Protein AF-A0A976DRZ7-F1 (afdb_monomer)

Mean predicted aligned error: 7.03 Å

Radius of gyration: 27.66 Å; Cα contacts (8 Å, |Δi|>4): 488; chains: 1; bounding box: 74×44×89 Å

Solvent-accessible surface area (backbone atoms only — not comparable to full-atom values): 20944 Å² total; per-residue (Å²): 107,36,60,84,69,73,36,30,58,94,67,40,67,91,74,46,76,95,64,86,76,92,58,95,73,54,70,73,57,49,42,64,76,35,64,97,43,50,69,62,62,57,46,53,57,53,54,55,71,67,63,79,80,58,80,86,71,64,81,84,47,69,47,80,57,60,52,98,92,40,49,29,63,55,51,48,51,53,46,30,52,53,22,37,45,69,75,24,79,91,57,66,54,68,69,56,54,54,48,33,54,53,50,54,52,52,34,58,74,71,66,43,36,34,58,57,48,50,54,31,51,56,45,49,51,34,51,75,70,70,43,55,62,38,33,38,78,50,41,35,38,30,54,51,38,32,21,48,58,41,17,65,58,70,35,84,82,51,92,66,64,48,61,74,39,57,39,84,90,70,73,61,80,60,68,55,38,34,34,23,19,46,90,57,37,61,63,55,56,49,48,50,36,70,74,61,29,70,59,16,32,34,28,27,21,31,75,40,52,27,44,38,51,55,23,47,42,47,46,33,42,19,70,61,53,53,71,68,57,40,49,59,58,35,69,65,47,66,83,75,31,61,81,72,54,76,40,58,67,61,37,44,76,73,72,40,64,62,80,39,68,69,56,45,52,45,50,52,51,30,47,67,42,49,69,38,79,72,49,78,41,77,39,78,27,42,30,38,57,36,55,56,58,41,67,81,76,41,72,71,42,76,41,97,54,84,100,42,40,28,29,92,40,31,70,69,54,34,60,72,70,66,52,65,50,41,30,57,27,61,33,62,67,45,39,56,51,50,52,51,35,51,50,33,35,75,76,67,70,43,86,66,48,91,69,64,55,78,76,88,50,66,64,62,53,54,54,58,77,71,108

Foldseek 3Di:
DLLVVLHAPVPCVVVDDPDPPPDDDDLVVVCVVCPVNNVVSVVVVVVVVVPPDDLLPQDFAFAAPDPDPAHLLRVLVVQLVQLQCVLCVVDDDPVLVVQQVVVSVLCVVLVCSSVLVVLLVLQVVCVVVVKDKAKDDLLLLHSSCNSSVNHLDDNVVPPDDSCVQPPPVVSAFGATEMAIAQVCLVVSVVVVCVVQNQQFKAFEKDFDAQWQLNLLVSLCSNLPHDPVLSVQQSVQTDDRRALCSRDCVSCVVSVHHPPDPSVVVSSVSSNVRGGPGDDIATDQFWMAGGNDTPVVSADWDAHPDPPHIYGHHHPVRCRVSSGDTYGSHYDNVSVVVSVVQVCCCVPPVDHDDSNRPDPPDVVVVVVVVVD

Nearest PDB structures (foldseek):
  2hpi-assembly1_A  TM=8.969E-01  e=5.242E-23  Thermus aquaticus
  3e0d-assembly2_B  TM=9.093E-01  e=1.008E-22  Thermus aquaticus
  4iqj-assembly1_D  TM=8.507E-01  e=1.139E-23  Thermus aquaticus
  4iqj-assembly1_A  TM=8.719E-01  e=1.156E-20  Thermus aquaticus
  5fkv-assembly1_A  TM=8.810E-01  e=2.584E-19  Escherichia coli K-12

Structure (mmCIF, N/CA/C/O backbone):
data_AF-A0A976DRZ7-F1
#
_entry.id   AF-A0A976DRZ7-F1
#
loop_
_atom_site.group_PDB
_atom_site.id
_atom_site.type_symbol
_atom_site.label_atom_id
_atom_site.label_alt_id
_atom_site.label_comp_id
_atom_site.label_asym_id
_atom_site.label_entity_id
_atom_site.label_seq_id
_atom_site.pdbx_PDB_ins_code
_atom_site.Cartn_x
_atom_site.Cartn_y
_atom_site.Cartn_z
_atom_site.occupancy
_atom_site.B_iso_or_equiv
_atom_site.auth_seq_id
_atom_site.auth_comp_id
_atom_site.auth_asym_id
_atom_site.auth_atom_id
_atom_site.pdbx_PDB_model_num
ATOM 1 N N . THR A 1 1 ? 16.406 -7.070 -21.980 1.00 90.12 1 THR A N 1
ATOM 2 C CA . THR A 1 1 ? 16.303 -8.421 -22.593 1.00 90.12 1 THR A CA 1
ATOM 3 C C . THR A 1 1 ? 17.115 -9.489 -21.878 1.00 90.12 1 THR A C 1
ATOM 5 O O . THR A 1 1 ? 16.509 -10.460 -21.447 1.00 90.12 1 THR A O 1
ATOM 8 N N . ALA A 1 2 ? 18.436 -9.331 -21.720 1.00 94.88 2 ALA A N 1
ATOM 9 C CA . ALA A 1 2 ? 19.305 -10.309 -21.042 1.00 94.88 2 ALA A CA 1
ATOM 10 C C . ALA A 1 2 ? 18.812 -10.706 -19.640 1.00 94.88 2 ALA A C 1
ATOM 12 O O . ALA A 1 2 ? 18.626 -11.890 -19.377 1.00 94.88 2 ALA A O 1
ATOM 13 N N . ILE A 1 3 ? 18.486 -9.715 -18.800 1.00 94.81 3 ILE A N 1
ATOM 14 C CA . ILE A 1 3 ? 17.934 -9.925 -17.451 1.00 94.81 3 ILE A CA 1
ATOM 15 C C . ILE A 1 3 ? 16.655 -10.774 -17.491 1.00 94.81 3 ILE A C 1
ATOM 17 O O . ILE A 1 3 ? 16.594 -11.822 -16.858 1.00 94.81 3 ILE A O 1
ATOM 21 N N . ARG A 1 4 ? 15.663 -10.371 -18.301 1.00 92.62 4 ARG A N 1
ATOM 22 C CA . ARG A 1 4 ? 14.384 -11.089 -18.463 1.00 92.62 4 ARG A CA 1
ATOM 23 C C . ARG A 1 4 ? 14.571 -12.548 -18.889 1.00 92.62 4 ARG A C 1
ATOM 25 O O . ARG A 1 4 ? 13.815 -13.407 -18.463 1.00 92.62 4 ARG A O 1
ATOM 32 N N . LEU A 1 5 ? 15.545 -12.815 -19.758 1.00 94.69 5 LEU A N 1
ATOM 33 C CA . LEU A 1 5 ? 15.819 -14.155 -20.279 1.00 94.69 5 LEU A CA 1
ATOM 34 C C . LEU A 1 5 ? 16.771 -14.972 -19.391 1.00 94.69 5 LEU A C 1
ATOM 36 O O . LEU A 1 5 ? 17.010 -16.135 -19.699 1.00 94.69 5 LEU A O 1
ATOM 40 N N . GLY A 1 6 ? 17.349 -14.376 -18.343 1.00 94.25 6 GLY A N 1
ATOM 41 C CA . GLY A 1 6 ? 18.314 -15.040 -17.467 1.00 94.25 6 GLY A CA 1
ATOM 42 C C . GLY A 1 6 ? 19.605 -15.478 -18.169 1.00 94.25 6 GLY A C 1
ATOM 43 O O . GLY A 1 6 ? 20.240 -16.431 -17.727 1.00 94.25 6 GLY A O 1
ATOM 44 N N . VAL A 1 7 ? 19.997 -14.820 -19.267 1.00 94.69 7 VAL A N 1
ATOM 45 C CA . VAL A 1 7 ? 21.202 -15.173 -20.040 1.00 94.69 7 VAL A CA 1
ATOM 46 C C . VAL A 1 7 ? 22.161 -13.987 -20.153 1.00 94.69 7 VAL A C 1
ATOM 48 O O . VAL A 1 7 ? 21.693 -12.858 -20.325 1.00 94.69 7 VAL A O 1
ATOM 51 N N . PRO A 1 8 ? 23.491 -14.213 -20.113 1.00 95.75 8 PRO A N 1
ATOM 52 C CA . PRO A 1 8 ? 24.459 -13.150 -20.351 1.00 95.75 8 PRO A CA 1
ATOM 53 C C . PRO A 1 8 ? 24.286 -12.507 -21.730 1.00 95.75 8 PRO A C 1
ATOM 55 O O . PRO A 1 8 ? 23.907 -13.189 -22.687 1.00 95.75 8 PRO A O 1
ATOM 58 N N . VAL A 1 9 ? 24.621 -11.220 -21.849 1.00 95.25 9 VAL A N 1
ATOM 59 C CA . VAL A 1 9 ? 24.531 -10.442 -23.098 1.00 95.25 9 VAL A CA 1
ATOM 60 C C . VAL A 1 9 ? 25.247 -11.155 -24.250 1.00 95.25 9 VAL A C 1
ATOM 62 O O . VAL A 1 9 ? 24.656 -11.342 -25.312 1.00 95.25 9 VAL A O 1
ATOM 65 N N . ASP A 1 10 ? 26.450 -11.677 -24.005 1.00 94.44 10 ASP A N 1
ATOM 66 C CA . ASP A 1 10 ? 27.253 -12.402 -25.006 1.00 94.44 10 ASP A CA 1
ATOM 67 C C . ASP A 1 10 ? 26.588 -13.695 -25.513 1.00 94.44 10 ASP A C 1
ATOM 69 O O . ASP A 1 10 ? 26.956 -14.225 -26.558 1.00 94.44 10 ASP A O 1
ATOM 73 N N . LYS A 1 11 ? 25.598 -14.221 -24.778 1.00 95.62 11 LYS A N 1
ATOM 74 C CA . LYS A 1 11 ? 24.881 -15.473 -25.075 1.00 95.62 11 LYS A CA 1
ATOM 75 C C . LYS A 1 11 ? 23.442 -15.244 -25.552 1.00 95.62 11 LYS A C 1
ATOM 77 O O . LYS A 1 11 ? 22.656 -16.194 -25.661 1.00 95.62 11 LYS A O 1
ATOM 82 N N . LEU A 1 12 ? 23.060 -14.000 -25.844 1.00 94.88 12 LEU A N 1
ATOM 83 C CA . LEU A 1 12 ? 21.723 -13.696 -26.357 1.00 94.88 12 LEU A CA 1
ATOM 84 C C . LEU A 1 12 ? 21.477 -14.335 -27.729 1.00 94.88 12 LEU A C 1
ATOM 86 O O . LEU A 1 12 ? 20.389 -14.871 -27.964 1.00 94.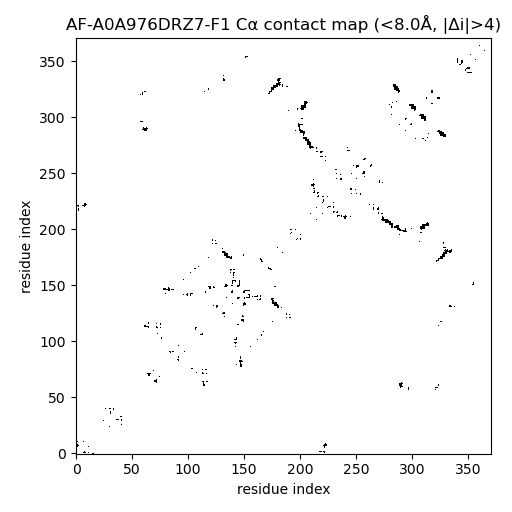88 12 LEU A O 1
ATOM 90 N N . GLY A 1 13 ? 22.480 -14.319 -28.612 1.00 93.00 13 GLY A N 1
ATOM 91 C CA . GLY A 1 13 ? 22.351 -14.795 -29.989 1.00 93.00 13 GLY A CA 1
ATOM 92 C C . GLY A 1 13 ? 21.199 -14.090 -30.711 1.00 93.00 13 GLY A C 1
ATOM 93 O O . GLY A 1 13 ? 21.029 -12.880 -30.593 1.00 93.00 13 GLY A O 1
ATOM 94 N N . ARG A 1 14 ? 20.340 -14.859 -31.392 1.00 93.06 14 ARG A N 1
ATOM 95 C CA . ARG A 1 14 ? 19.158 -14.336 -32.110 1.00 93.06 14 ARG A CA 1
ATOM 96 C C . ARG A 1 14 ? 18.068 -13.740 -31.209 1.00 93.06 14 ARG A C 1
ATOM 98 O O . ARG A 1 14 ? 17.091 -13.212 -31.719 1.00 93.06 14 ARG A O 1
ATOM 105 N N . ARG A 1 15 ? 18.211 -13.837 -29.882 1.00 93.25 15 ARG A N 1
ATOM 106 C CA . ARG A 1 15 ? 17.295 -13.209 -28.912 1.00 93.25 15 ARG A CA 1
ATOM 107 C C . ARG A 1 15 ? 17.654 -11.746 -28.632 1.00 93.25 15 ARG A C 1
ATOM 109 O O . ARG A 1 15 ? 16.915 -11.077 -27.912 1.00 93.25 15 ARG A O 1
ATOM 116 N N . ALA A 1 16 ? 18.793 -11.263 -29.134 1.00 91.25 16 ALA A N 1
ATOM 117 C CA . ALA A 1 16 ? 19.137 -9.847 -29.094 1.00 91.25 16 ALA A CA 1
ATOM 118 C C . ALA A 1 16 ? 18.214 -9.038 -30.019 1.00 91.25 16 ALA A C 1
ATOM 120 O O . ALA A 1 16 ? 17.667 -9.570 -30.985 1.00 91.25 16 ALA A O 1
ATOM 121 N N . LEU A 1 17 ? 18.056 -7.744 -29.726 1.00 89.44 17 LEU A N 1
ATOM 122 C CA . LEU A 1 17 ? 17.414 -6.835 -30.672 1.00 89.44 17 LEU A CA 1
ATOM 123 C C . LEU A 1 17 ? 18.258 -6.783 -31.957 1.00 89.44 17 LEU A C 1
ATOM 125 O O . LEU A 1 17 ? 19.486 -6.750 -31.861 1.00 89.44 17 LEU A O 1
ATOM 129 N N . PRO A 1 18 ? 17.632 -6.777 -33.146 1.00 89.56 18 PRO A N 1
ATOM 130 C CA . PRO A 1 18 ? 18.365 -6.799 -34.411 1.00 89.56 18 PRO A CA 1
ATOM 131 C C . PRO A 1 18 ? 19.182 -5.520 -34.644 1.00 89.56 18 PRO A C 1
ATOM 133 O O . PRO A 1 18 ? 20.186 -5.550 -35.348 1.00 89.56 18 PRO A O 1
ATOM 136 N N . ASN A 1 19 ? 18.749 -4.399 -34.067 1.00 91.44 19 ASN A N 1
ATOM 137 C CA . ASN A 1 19 ? 19.393 -3.092 -34.142 1.00 91.44 19 ASN A CA 1
ATOM 138 C C . ASN A 1 19 ? 18.914 -2.203 -32.973 1.00 91.44 19 ASN A C 1
ATOM 140 O O . ASN A 1 19 ? 18.128 -2.630 -32.125 1.00 91.44 19 ASN A O 1
ATOM 144 N N . ASN A 1 20 ? 19.386 -0.960 -32.943 1.00 89.31 20 ASN A N 1
ATOM 145 C CA . ASN A 1 20 ? 19.023 0.084 -31.979 1.00 89.31 20 ASN A CA 1
ATOM 146 C C . ASN A 1 20 ? 17.943 1.051 -32.513 1.00 89.31 20 ASN A C 1
ATOM 148 O O . ASN A 1 20 ? 17.794 2.163 -32.013 1.00 89.31 20 ASN A O 1
ATOM 152 N N . GLU A 1 21 ? 17.186 0.645 -33.534 1.00 92.25 21 GLU A N 1
ATOM 153 C CA . GLU A 1 21 ? 16.250 1.511 -34.262 1.00 92.25 21 GLU A CA 1
ATOM 154 C C . GLU A 1 21 ? 14.888 1.672 -33.550 1.00 92.25 21 GLU A C 1
ATOM 156 O O . GLU A 1 21 ? 14.078 2.511 -33.953 1.00 92.25 21 GLU A O 1
ATOM 161 N N . GLY A 1 22 ? 14.644 0.899 -32.482 1.00 90.19 22 GLY A N 1
ATOM 162 C CA . GLY A 1 22 ? 13.467 0.969 -31.604 1.00 90.19 22 GLY A CA 1
ATOM 163 C C . GLY A 1 22 ? 13.532 2.119 -30.596 1.00 90.19 22 GLY A C 1
ATOM 164 O O . GLY A 1 22 ? 13.448 1.891 -29.393 1.00 90.19 22 GLY A O 1
ATOM 165 N N . ARG A 1 23 ? 13.718 3.345 -31.089 1.00 92.94 23 ARG A N 1
ATOM 166 C CA . ARG A 1 23 ? 13.751 4.588 -30.302 1.00 92.94 23 ARG A CA 1
ATOM 167 C C . ARG A 1 23 ? 12.661 5.548 -30.763 1.00 92.94 23 ARG A C 1
ATOM 169 O O . ARG A 1 23 ? 12.183 5.441 -31.893 1.00 92.94 23 ARG A O 1
ATOM 176 N N . LEU A 1 24 ? 12.329 6.532 -29.929 1.00 94.19 24 LEU A N 1
ATOM 177 C CA . LEU A 1 24 ? 11.489 7.643 -30.365 1.00 94.19 24 LEU A CA 1
ATOM 178 C C . LEU A 1 24 ? 12.249 8.463 -31.422 1.00 94.19 24 LEU A C 1
ATOM 180 O O . LEU A 1 24 ? 13.414 8.825 -31.227 1.00 94.19 24 LEU A O 1
ATOM 184 N N . ARG A 1 25 ? 11.607 8.704 -32.564 1.00 94.19 25 ARG A N 1
ATOM 185 C CA . ARG A 1 25 ? 12.180 9.450 -33.691 1.00 94.19 25 ARG A CA 1
ATOM 186 C C . ARG A 1 25 ? 11.471 10.770 -33.884 1.00 94.19 25 ARG A C 1
ATOM 188 O O . ARG A 1 25 ? 10.296 10.901 -33.550 1.00 94.19 25 ARG A O 1
ATOM 195 N N . SER A 1 26 ? 12.184 11.724 -34.471 1.00 94.50 26 SER A N 1
ATOM 196 C CA . SER A 1 26 ? 11.562 12.972 -34.900 1.00 94.50 26 SER A CA 1
ATOM 197 C C . SER A 1 26 ? 10.699 12.757 -36.144 1.00 94.50 26 SER A C 1
ATOM 199 O O . SER A 1 26 ? 10.895 11.809 -36.910 1.00 94.50 26 SER A O 1
ATOM 201 N N . GLU A 1 27 ? 9.767 13.676 -36.385 1.00 94.19 27 GLU A N 1
ATOM 202 C CA . GLU A 1 27 ? 8.942 13.666 -37.595 1.00 94.19 27 GLU A CA 1
ATOM 203 C C . GLU A 1 27 ? 9.798 13.673 -38.872 1.00 94.19 27 GLU A C 1
ATOM 205 O O . GLU A 1 27 ? 9.562 12.876 -39.775 1.00 94.19 27 GLU A O 1
ATOM 210 N N . ALA A 1 28 ? 10.849 14.499 -38.929 1.00 96.25 28 ALA A N 1
ATOM 211 C CA . ALA A 1 28 ? 11.737 14.579 -40.091 1.00 96.25 28 ALA A CA 1
ATOM 212 C C . ALA A 1 28 ? 12.485 13.261 -40.366 1.00 96.25 28 ALA A C 1
ATOM 214 O O . ALA A 1 28 ? 12.692 12.890 -41.523 1.00 96.25 28 ALA A O 1
ATOM 215 N N . GLU A 1 29 ? 12.887 12.537 -39.315 1.00 96.06 29 GLU A N 1
ATOM 216 C CA . GLU A 1 29 ? 13.457 11.194 -39.458 1.00 96.06 29 GLU A CA 1
ATOM 217 C C . GLU A 1 29 ? 12.414 10.213 -40.003 1.00 96.06 29 GLU A C 1
ATOM 219 O O . GLU A 1 29 ? 12.713 9.459 -40.928 1.00 96.06 29 GLU A O 1
ATOM 224 N N . MET A 1 30 ? 11.188 10.248 -39.472 1.00 96.31 30 MET A N 1
ATOM 225 C CA . MET A 1 30 ? 10.096 9.377 -39.915 1.00 96.31 30 MET A CA 1
ATOM 226 C C . MET A 1 30 ? 9.705 9.632 -41.373 1.00 96.31 30 MET A C 1
ATOM 228 O O . MET A 1 30 ? 9.587 8.677 -42.133 1.00 96.31 30 MET A O 1
ATOM 232 N N . LEU A 1 31 ? 9.584 10.890 -41.801 1.00 96.44 31 LEU A N 1
ATOM 233 C CA . LEU A 1 31 ? 9.280 11.246 -43.192 1.00 96.44 31 LEU A CA 1
ATOM 234 C C . LEU A 1 31 ? 10.362 10.765 -44.163 1.00 96.44 31 LEU A C 1
ATOM 236 O O . LEU A 1 31 ? 10.048 10.306 -45.255 1.00 96.44 31 LEU A O 1
ATOM 240 N N . ARG A 1 32 ? 11.636 10.801 -43.755 1.00 96.69 32 ARG A N 1
ATOM 241 C CA . ARG A 1 32 ? 12.731 10.261 -44.571 1.00 96.69 32 ARG A CA 1
ATOM 242 C C . ARG A 1 32 ? 12.657 8.739 -44.705 1.00 96.69 32 ARG A C 1
ATOM 244 O O . ARG A 1 32 ? 12.928 8.214 -45.778 1.00 96.69 32 ARG A O 1
ATOM 251 N N . LEU A 1 33 ? 12.323 8.032 -43.624 1.00 95.12 33 LEU A N 1
ATOM 252 C CA . LEU A 1 33 ? 12.203 6.566 -43.621 1.00 95.12 33 LEU A CA 1
ATOM 253 C C . LEU A 1 33 ? 10.992 6.085 -44.421 1.00 95.12 33 LEU A C 1
ATOM 255 O O . LEU A 1 33 ? 11.059 5.044 -45.067 1.00 95.12 33 LEU A O 1
ATOM 259 N N . PHE A 1 34 ? 9.903 6.848 -44.374 1.00 96.00 34 PHE A N 1
ATOM 260 C CA . PHE A 1 34 ? 8.649 6.578 -45.069 1.00 96.00 34 PHE A CA 1
ATOM 261 C C . PHE A 1 34 ? 8.501 7.437 -46.334 1.00 96.00 34 PHE A C 1
ATOM 263 O O . PHE A 1 34 ? 7.386 7.815 -46.686 1.00 96.00 34 PHE A O 1
ATOM 270 N N . ALA A 1 35 ? 9.603 7.755 -47.021 1.00 97.38 35 ALA A N 1
ATOM 271 C CA . ALA A 1 35 ? 9.562 8.513 -48.271 1.00 97.38 35 ALA A CA 1
ATOM 272 C C . ALA A 1 35 ? 8.663 7.812 -49.310 1.00 97.38 35 ALA A C 1
ATOM 274 O O . ALA A 1 35 ? 8.775 6.602 -49.525 1.00 97.38 35 ALA A O 1
ATOM 275 N N . GLY A 1 36 ? 7.749 8.562 -49.930 1.00 97.06 36 GLY A N 1
ATOM 276 C CA . GLY A 1 36 ? 6.680 8.041 -50.791 1.00 97.06 36 GLY A CA 1
ATOM 277 C C . GLY A 1 36 ? 5.436 7.532 -50.043 1.00 97.06 36 GLY A C 1
ATOM 278 O O . GLY A 1 36 ? 4.447 7.160 -50.676 1.00 97.06 36 GLY A O 1
ATOM 279 N N . PHE A 1 37 ? 5.462 7.520 -48.708 1.00 96.75 37 PHE A N 1
ATOM 280 C CA . PHE A 1 37 ? 4.361 7.139 -47.818 1.00 96.75 37 PHE A CA 1
ATOM 281 C C . PHE A 1 37 ? 4.142 8.176 -46.703 1.00 96.75 37 PHE A C 1
ATOM 283 O O . PHE A 1 37 ? 3.674 7.841 -45.613 1.00 96.75 37 PHE A O 1
ATOM 290 N N . GLU A 1 38 ? 4.425 9.451 -46.968 1.00 96.44 38 GLU A N 1
ATOM 291 C CA . GLU A 1 38 ? 4.350 10.562 -46.009 1.00 96.44 38 GLU A CA 1
ATOM 292 C C . GLU A 1 38 ? 2.958 10.671 -45.369 1.00 96.44 38 GLU A C 1
ATOM 294 O O . GLU A 1 38 ? 2.816 10.933 -44.174 1.00 96.44 38 GLU A O 1
ATOM 299 N N . GLY A 1 39 ? 1.910 10.355 -46.137 1.00 96.06 39 GLY A N 1
AT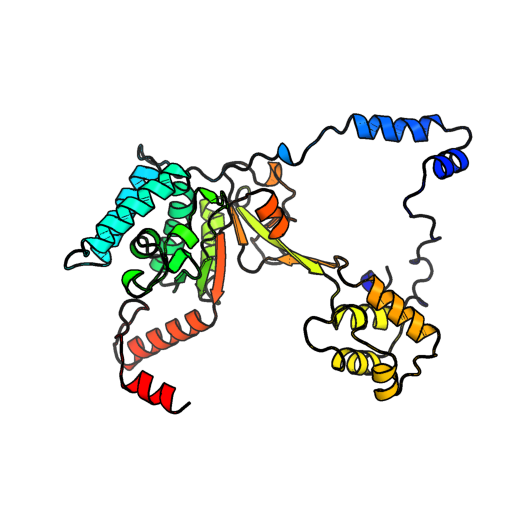OM 300 C CA . GLY A 1 39 ? 0.541 10.292 -45.629 1.00 96.06 39 GLY A CA 1
ATOM 301 C C . GLY A 1 39 ? 0.354 9.313 -44.460 1.00 96.06 39 GLY A C 1
ATOM 302 O O . GLY A 1 39 ? -0.500 9.550 -43.613 1.00 96.06 39 GLY A O 1
ATOM 303 N N . ALA A 1 40 ? 1.144 8.236 -44.360 1.00 94.56 40 ALA A N 1
ATOM 304 C CA . ALA A 1 40 ? 1.101 7.324 -43.213 1.00 94.56 40 ALA A CA 1
ATOM 305 C C . ALA A 1 40 ? 1.643 7.979 -41.934 1.00 94.56 40 ALA A C 1
ATOM 307 O O . ALA A 1 40 ? 1.064 7.789 -40.865 1.00 94.56 40 ALA A O 1
ATOM 308 N N . VAL A 1 41 ? 2.697 8.793 -42.057 1.00 95.00 41 VAL A N 1
ATOM 309 C CA . VAL A 1 41 ? 3.268 9.557 -40.940 1.00 95.00 41 VAL A CA 1
ATOM 310 C C . VAL A 1 41 ? 2.253 10.588 -40.443 1.00 95.00 41 VAL A C 1
ATOM 312 O O . VAL A 1 41 ? 1.955 10.636 -39.252 1.00 95.00 41 VAL A O 1
ATOM 315 N N . HIS A 1 42 ? 1.627 11.345 -41.348 1.00 94.44 42 HIS A N 1
ATOM 316 C CA . HIS A 1 42 ? 0.625 12.346 -40.967 1.00 94.44 42 HIS A CA 1
ATOM 317 C C . HIS A 1 42 ? -0.661 11.737 -40.382 1.00 94.44 42 HIS A C 1
ATOM 319 O O . HIS A 1 42 ? -1.245 12.310 -39.459 1.00 94.44 42 HIS A O 1
ATOM 325 N N . ARG A 1 43 ? -1.084 10.552 -40.853 1.00 95.75 43 ARG A N 1
ATOM 326 C CA . ARG A 1 43 ? -2.231 9.823 -40.279 1.00 95.75 43 ARG A CA 1
ATOM 327 C C . ARG A 1 43 ? -2.020 9.441 -38.815 1.00 95.75 43 ARG A C 1
ATOM 329 O O . ARG A 1 43 ? -2.989 9.437 -38.064 1.00 95.75 43 ARG A O 1
ATOM 336 N N . ALA A 1 44 ? -0.788 9.174 -38.373 1.00 93.50 44 ALA A N 1
ATOM 337 C CA . ALA A 1 44 ? -0.520 8.898 -36.958 1.00 93.50 44 ALA A CA 1
ATOM 338 C C . ALA A 1 44 ? -0.931 10.083 -36.060 1.00 93.50 44 ALA A C 1
ATOM 340 O O . ALA A 1 44 ? -1.558 9.886 -35.020 1.00 93.50 44 ALA A O 1
ATOM 341 N N . ALA A 1 45 ? -0.667 11.317 -36.502 1.00 89.81 45 ALA A N 1
ATOM 342 C CA . ALA A 1 45 ? -1.091 12.521 -35.790 1.00 89.81 45 ALA A CA 1
ATOM 343 C C . ALA A 1 45 ? -2.619 12.718 -35.818 1.00 89.81 45 ALA A C 1
ATOM 345 O O . ALA A 1 45 ? -3.193 13.240 -34.866 1.00 89.81 45 ALA A O 1
ATOM 346 N N . GLU A 1 46 ? -3.293 12.300 -36.893 1.00 93.75 46 GLU A N 1
ATOM 347 C CA . GLU A 1 46 ? -4.759 12.304 -36.957 1.00 93.75 46 GLU A CA 1
ATOM 348 C C . GLU A 1 46 ? -5.374 11.328 -35.949 1.00 93.75 46 GLU A C 1
ATOM 350 O O . GLU A 1 46 ? -6.285 11.707 -35.217 1.00 93.75 46 GLU A O 1
ATOM 355 N N . VAL A 1 47 ? -4.845 10.102 -35.867 1.00 94.81 47 VAL A N 1
ATOM 356 C CA . VAL A 1 47 ? -5.284 9.106 -34.879 1.00 94.81 47 VAL A CA 1
ATOM 357 C C . VAL A 1 47 ? -5.088 9.638 -33.461 1.00 94.81 47 VAL A C 1
ATOM 359 O O . VAL A 1 47 ? -6.025 9.591 -32.669 1.00 94.81 47 VAL A O 1
ATOM 362 N N . ALA A 1 48 ? -3.920 10.217 -33.164 1.00 92.38 48 ALA A N 1
ATOM 363 C CA . ALA A 1 48 ? -3.644 10.806 -31.855 1.00 92.38 48 ALA A CA 1
ATOM 364 C C . ALA A 1 48 ? -4.643 11.919 -31.490 1.00 92.38 48 ALA A C 1
ATOM 366 O O . ALA A 1 48 ? -5.149 11.937 -30.376 1.00 92.38 48 ALA A O 1
ATOM 367 N N . ARG A 1 49 ? -5.004 12.801 -32.436 1.00 92.50 49 ARG A N 1
ATOM 368 C CA . ARG A 1 49 ? -6.018 13.852 -32.207 1.00 92.50 49 ARG A CA 1
ATOM 369 C C . ARG A 1 49 ? -7.425 13.310 -31.949 1.00 92.50 49 ARG A C 1
ATOM 371 O O . ARG A 1 49 ? -8.231 14.005 -31.343 1.00 92.50 49 ARG A O 1
ATOM 378 N N . ARG A 1 50 ? -7.743 12.112 -32.445 1.00 94.75 50 ARG A N 1
ATOM 379 C CA . ARG A 1 50 ? -9.055 11.470 -32.259 1.00 94.75 50 ARG A CA 1
ATOM 380 C C . ARG A 1 50 ? -9.144 10.654 -30.969 1.00 94.75 50 ARG A C 1
ATOM 382 O O . ARG A 1 50 ? -10.252 10.376 -30.523 1.00 94.75 50 ARG A O 1
ATOM 389 N N . ALA A 1 51 ? -8.012 10.269 -30.384 1.00 93.00 51 ALA A N 1
ATOM 390 C CA . ALA A 1 51 ? -7.942 9.579 -29.101 1.00 93.00 51 ALA A CA 1
ATOM 391 C C . ALA A 1 51 ? -8.073 10.593 -27.946 1.00 93.00 51 ALA A C 1
ATOM 393 O O . ALA A 1 51 ? -7.087 10.967 -27.321 1.00 93.00 51 ALA A O 1
ATOM 394 N N . ALA A 1 52 ? -9.295 11.076 -27.708 1.00 87.56 52 ALA A N 1
ATOM 395 C CA . ALA A 1 52 ? -9.591 12.202 -26.815 1.00 87.56 52 ALA A CA 1
ATOM 396 C C . ALA A 1 52 ? -9.940 11.795 -25.368 1.00 87.56 52 ALA A C 1
ATOM 398 O O . ALA A 1 52 ? -10.851 12.369 -24.789 1.00 87.56 52 ALA A O 1
ATOM 399 N N . PHE A 1 53 ? -9.251 10.803 -24.804 1.00 88.25 53 PHE A N 1
ATOM 400 C CA . PHE A 1 53 ? -9.458 10.380 -23.414 1.00 88.25 53 PHE A CA 1
ATOM 401 C C . PHE A 1 53 ? -8.582 11.194 -22.453 1.00 88.25 53 PHE A C 1
ATOM 403 O O . PHE A 1 53 ? -7.375 11.318 -22.681 1.00 88.25 53 PHE A O 1
ATOM 410 N N . SER A 1 54 ? -9.173 11.694 -21.368 1.00 86.69 54 SER A N 1
ATOM 411 C CA . SER A 1 54 ? -8.468 12.255 -20.214 1.00 86.69 54 SER A CA 1
ATOM 412 C C . SER A 1 54 ? -8.613 11.360 -18.984 1.00 86.69 54 SER A C 1
ATOM 414 O O . SER A 1 54 ? -9.686 10.833 -18.708 1.00 86.69 54 SER A O 1
ATOM 416 N N . LEU A 1 55 ? -7.550 11.259 -18.181 1.00 82.69 55 LEU A N 1
ATOM 417 C CA . LEU A 1 55 ? -7.615 10.599 -16.871 1.00 82.69 55 LEU A CA 1
ATOM 418 C C . LEU A 1 55 ? -8.563 11.320 -15.900 1.00 82.69 55 LEU A C 1
ATOM 420 O O . LEU A 1 55 ? -9.097 10.681 -15.000 1.00 82.69 55 LEU A O 1
ATOM 424 N N . ASP A 1 56 ? -8.834 12.610 -16.120 1.00 82.44 56 ASP A N 1
ATOM 425 C CA . ASP A 1 56 ? -9.813 13.379 -15.338 1.00 82.44 56 ASP A CA 1
ATOM 426 C C . ASP A 1 56 ? -11.260 12.886 -15.540 1.00 82.44 56 ASP A C 1
ATOM 428 O O . ASP A 1 56 ? -12.151 13.239 -14.769 1.00 82.44 56 ASP A O 1
ATOM 432 N N . GLU A 1 57 ? -11.517 12.087 -16.584 1.00 84.88 57 GLU A N 1
ATOM 433 C CA . GLU A 1 57 ? -12.826 11.474 -16.841 1.00 84.88 57 GLU A CA 1
ATOM 434 C C . GLU A 1 57 ? -13.096 10.257 -15.941 1.00 84.88 57 GLU A C 1
ATOM 436 O O . GLU A 1 57 ? -14.232 9.786 -15.883 1.00 84.88 57 GLU A O 1
ATOM 441 N N . LEU A 1 58 ? -12.084 9.747 -15.227 1.00 83.88 58 LEU A N 1
ATOM 442 C CA . LEU A 1 58 ? -12.244 8.638 -14.288 1.00 83.88 58 LEU A CA 1
ATOM 443 C C . LEU A 1 58 ? -13.015 9.110 -13.048 1.00 83.88 58 LEU A C 1
ATOM 445 O O . LEU A 1 58 ? -12.472 9.773 -12.165 1.00 83.88 58 LEU A O 1
ATOM 449 N N . GLN A 1 59 ? -14.298 8.756 -12.976 1.00 74.06 59 GLN A N 1
ATOM 450 C CA . GLN A 1 59 ? -15.156 9.076 -11.838 1.00 74.06 59 GLN A CA 1
ATOM 451 C C . GLN A 1 59 ? -15.113 7.945 -10.813 1.00 74.06 59 GLN A C 1
ATOM 453 O O . GLN A 1 59 ? -15.717 6.890 -10.994 1.00 74.06 59 GLN A O 1
ATOM 458 N N . TYR A 1 60 ? -14.379 8.171 -9.726 1.00 83.06 60 TYR A N 1
ATOM 459 C CA . TYR A 1 60 ? -14.376 7.267 -8.587 1.00 83.06 60 TYR A CA 1
ATOM 460 C C . TYR A 1 60 ? -15.586 7.519 -7.684 1.00 83.06 60 TYR A C 1
ATOM 462 O O . TYR A 1 60 ? -15.768 8.621 -7.165 1.00 83.06 60 TYR A O 1
ATOM 470 N N . GLU A 1 61 ? -16.371 6.470 -7.446 1.00 85.94 61 GLU A N 1
ATOM 471 C CA . GLU A 1 61 ? -17.476 6.481 -6.491 1.00 85.94 61 GLU A CA 1
ATOM 472 C C . GLU A 1 61 ? -17.239 5.435 -5.400 1.00 85.94 61 GLU A C 1
ATOM 474 O O . GLU A 1 61 ? -17.062 4.244 -5.678 1.00 85.94 61 GLU A O 1
ATOM 479 N N . TYR A 1 62 ? -17.238 5.889 -4.145 1.00 89.00 62 TYR A N 1
ATOM 480 C CA . TYR A 1 62 ? -17.143 5.012 -2.981 1.00 89.00 62 TYR A CA 1
ATOM 481 C C . TYR A 1 62 ? -18.476 4.287 -2.746 1.00 89.00 62 TYR A C 1
ATOM 483 O O . TYR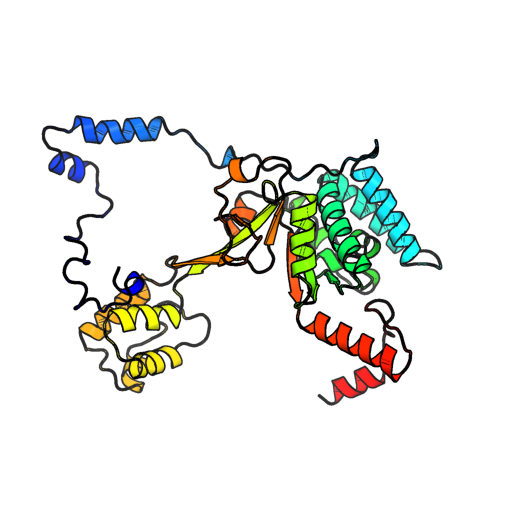 A 1 62 ? -19.524 4.912 -2.945 1.00 89.00 62 TYR A O 1
ATOM 491 N N . PRO A 1 63 ? -18.468 3.021 -2.280 1.00 89.50 63 PRO A N 1
ATOM 492 C CA . PRO A 1 63 ? -19.691 2.293 -1.990 1.00 89.50 63 PRO A CA 1
ATOM 493 C C . PRO A 1 63 ? -20.703 3.060 -1.140 1.00 89.50 63 PRO A C 1
ATOM 495 O O . PRO A 1 63 ? -20.346 3.664 -0.125 1.00 89.50 63 PRO A O 1
ATOM 498 N N . SER A 1 64 ? -21.980 3.003 -1.518 1.00 85.31 64 SER A N 1
ATOM 499 C CA . SER A 1 64 ? -23.036 3.547 -0.666 1.00 85.31 64 SER A CA 1
ATOM 500 C C . SER A 1 64 ? -23.259 2.634 0.538 1.00 85.31 64 SER A C 1
ATOM 502 O O . SER A 1 64 ? -23.486 1.440 0.391 1.00 85.31 64 SER A O 1
ATOM 504 N N . GLU A 1 65 ? -23.257 3.208 1.738 1.00 85.81 65 GLU A N 1
ATOM 505 C CA . GLU A 1 65 ? -23.577 2.492 2.983 1.00 85.81 65 GLU A CA 1
ATOM 506 C C . GLU A 1 65 ? -24.965 2.892 3.527 1.00 85.81 65 GLU A C 1
ATOM 508 O O . GLU A 1 65 ? -25.237 2.787 4.726 1.00 85.81 65 GLU A O 1
ATOM 513 N N . ASN A 1 66 ? -25.846 3.376 2.641 1.00 82.56 66 ASN A N 1
ATOM 514 C CA . ASN A 1 66 ? -27.259 3.598 2.942 1.00 82.56 66 ASN A CA 1
ATOM 515 C C . ASN A 1 66 ? -27.987 2.246 2.958 1.00 82.56 66 ASN A C 1
ATOM 517 O O . ASN A 1 66 ? -27.962 1.520 1.966 1.00 82.56 66 ASN A O 1
ATOM 521 N N . ALA A 1 67 ? -28.663 1.920 4.057 1.00 78.81 67 ALA A N 1
ATOM 522 C CA . ALA A 1 67 ? -29.357 0.643 4.220 1.00 78.81 67 ALA A CA 1
ATOM 523 C C . ALA A 1 67 ? -30.644 0.823 5.030 1.00 78.81 67 ALA A C 1
ATOM 525 O O . ALA A 1 67 ? -30.713 1.680 5.906 1.00 78.81 67 ALA A O 1
ATOM 526 N N . ASP A 1 68 ? -31.667 0.018 4.730 1.00 78.38 68 ASP A N 1
ATOM 527 C CA . ASP A 1 68 ? -32.895 -0.110 5.533 1.00 78.38 68 ASP A CA 1
ATOM 528 C C . ASP A 1 68 ? -33.615 1.216 5.869 1.00 78.38 68 ASP A C 1
ATOM 530 O O . ASP A 1 68 ? -34.248 1.358 6.914 1.00 78.38 68 ASP A O 1
ATOM 534 N N . GLY A 1 69 ? -33.535 2.206 4.971 1.00 84.69 69 GLY A N 1
ATOM 535 C CA . GLY A 1 69 ? -34.140 3.532 5.160 1.00 84.69 69 GLY A CA 1
ATOM 536 C C . GLY A 1 69 ? -33.356 4.473 6.086 1.00 84.69 69 GLY A C 1
ATOM 537 O O . GLY A 1 69 ? -33.818 5.585 6.341 1.00 84.69 69 GLY A O 1
ATOM 538 N N . GLU A 1 70 ? -32.179 4.059 6.557 1.00 92.50 70 GLU A N 1
ATOM 539 C CA . GLU A 1 70 ? -31.227 4.858 7.329 1.00 92.50 70 GLU A CA 1
ATOM 540 C C . GLU A 1 70 ? -30.119 5.394 6.403 1.00 92.50 70 GLU A C 1
ATOM 542 O O . GLU A 1 70 ? -29.546 4.663 5.587 1.00 92.50 70 GLU A O 1
ATOM 547 N N . THR A 1 71 ? -29.802 6.688 6.510 1.00 94.25 71 THR A N 1
ATOM 548 C CA . THR A 1 71 ? -28.670 7.270 5.773 1.00 94.25 71 THR A CA 1
ATOM 549 C C . THR A 1 71 ? -27.339 6.878 6.413 1.00 94.25 71 THR A C 1
ATOM 551 O O . THR A 1 71 ? -27.267 6.640 7.620 1.00 94.25 71 THR A O 1
ATOM 554 N N . ALA A 1 72 ? -26.248 6.896 5.641 1.00 93.75 72 ALA A N 1
ATOM 555 C CA . ALA A 1 72 ? -24.902 6.654 6.164 1.00 93.75 72 ALA A CA 1
ATOM 556 C C . ALA A 1 72 ? -24.571 7.554 7.376 1.00 93.75 72 ALA A C 1
ATOM 558 O O . ALA A 1 72 ? -24.016 7.082 8.367 1.00 93.75 72 ALA A O 1
ATOM 559 N N . SER A 1 73 ? -24.987 8.827 7.359 1.00 94.44 73 SER A N 1
ATOM 560 C CA . SER A 1 73 ? -24.793 9.752 8.486 1.00 94.44 73 SER A CA 1
ATOM 561 C C . SER A 1 73 ? -25.587 9.355 9.732 1.00 94.44 73 SER A C 1
ATOM 563 O O . SER A 1 73 ? -25.057 9.426 10.841 1.00 94.44 73 SER A O 1
ATOM 565 N N . GLN A 1 74 ? -26.836 8.907 9.571 1.00 94.88 74 GLN A N 1
ATOM 566 C CA . GLN A 1 74 ? -27.657 8.423 10.686 1.00 94.88 74 GLN A CA 1
ATOM 567 C C . GLN A 1 74 ? -27.066 7.144 11.286 1.00 94.88 74 GLN A C 1
ATOM 569 O O . GLN A 1 74 ? -26.868 7.072 12.502 1.00 94.88 74 GLN A O 1
ATOM 574 N N . ARG A 1 75 ? -26.688 6.187 10.428 1.00 95.31 75 ARG A N 1
ATOM 575 C CA . ARG A 1 75 ? -26.069 4.922 10.833 1.00 95.31 75 ARG A CA 1
ATOM 576 C C . ARG A 1 75 ? -24.762 5.160 11.580 1.00 95.31 75 ARG A C 1
ATOM 578 O O . ARG A 1 75 ? -24.572 4.613 12.666 1.00 95.31 75 ARG A O 1
ATOM 585 N N . LEU A 1 76 ? -23.884 6.009 11.043 1.00 96.50 76 LEU A N 1
ATOM 586 C CA . LEU A 1 76 ? -22.609 6.342 11.676 1.00 96.50 76 LEU A CA 1
ATOM 587 C C . LEU A 1 76 ? -22.818 6.998 13.044 1.00 96.50 76 LEU A C 1
ATOM 589 O O . LEU A 1 76 ? -22.191 6.583 14.016 1.00 96.50 76 LEU A O 1
ATOM 593 N N . ALA A 1 77 ? -23.721 7.978 13.147 1.00 96.25 77 ALA A N 1
ATOM 594 C CA . ALA A 1 77 ? -24.016 8.639 14.415 1.00 96.25 77 ALA A CA 1
ATOM 595 C C . ALA A 1 77 ? -24.569 7.653 15.456 1.00 96.25 77 ALA A C 1
ATOM 597 O O . ALA A 1 77 ? -24.125 7.655 16.604 1.00 96.25 77 ALA A O 1
ATOM 598 N N . ARG A 1 78 ? -25.492 6.768 15.061 1.00 96.06 78 ARG A N 1
ATOM 599 C CA . ARG A 1 78 ? -26.059 5.736 15.938 1.00 96.06 78 ARG A CA 1
ATOM 600 C C . ARG A 1 78 ? -24.991 4.763 16.441 1.00 96.06 78 ARG A C 1
ATOM 602 O O . ARG A 1 78 ? -24.943 4.485 17.640 1.00 96.06 78 ARG A O 1
ATOM 609 N N . LEU A 1 79 ? -24.129 4.268 15.551 1.00 96.56 79 LEU A N 1
ATOM 610 C CA . LEU A 1 79 ? -23.039 3.351 15.901 1.00 96.56 79 LEU A CA 1
ATOM 611 C C . LEU A 1 79 ? -21.983 4.027 16.778 1.00 96.56 79 LEU A C 1
ATOM 613 O O . LEU A 1 79 ? -21.557 3.438 17.768 1.00 96.56 79 LEU A O 1
ATOM 617 N N . ALA A 1 80 ? -21.610 5.272 16.476 1.00 96.56 80 ALA A N 1
ATOM 618 C CA . ALA A 1 80 ? -20.675 6.042 17.291 1.00 96.56 80 ALA A CA 1
ATOM 619 C C . ALA A 1 80 ? -21.226 6.284 18.706 1.00 96.56 80 ALA A C 1
ATOM 621 O O . ALA A 1 80 ? -20.509 6.082 19.681 1.00 96.56 80 ALA A O 1
ATOM 622 N N . GLN A 1 81 ? -22.512 6.626 18.849 1.00 96.06 81 GLN A N 1
ATOM 623 C CA . GLN A 1 81 ? -23.148 6.785 20.164 1.00 96.06 81 GLN A CA 1
ATOM 624 C C . GLN A 1 81 ? -23.180 5.468 20.952 1.00 96.06 81 GLN A C 1
ATOM 626 O O . GLN A 1 81 ? -22.798 5.437 22.122 1.00 96.06 81 GLN A O 1
ATOM 631 N N . ALA A 1 82 ? -23.591 4.367 20.315 1.00 95.75 82 ALA A N 1
ATOM 632 C CA . ALA A 1 82 ? -23.597 3.047 20.947 1.00 95.75 82 ALA A CA 1
ATOM 633 C C . ALA A 1 82 ? -22.183 2.615 21.374 1.00 95.75 82 ALA A C 1
ATOM 635 O O . ALA A 1 82 ? -21.980 2.147 22.495 1.00 95.75 82 ALA A O 1
ATOM 636 N N . GLY A 1 83 ? -21.199 2.838 20.504 1.00 95.06 83 GLY A N 1
ATOM 637 C CA . GLY A 1 83 ? -19.789 2.587 20.769 1.00 95.06 83 GLY A CA 1
ATOM 638 C C . GLY A 1 83 ? -19.242 3.432 21.917 1.00 95.06 83 GLY A C 1
ATOM 639 O O . GLY A 1 83 ? -18.530 2.920 22.777 1.00 95.06 83 GLY A O 1
ATOM 640 N N . LEU A 1 84 ? -19.628 4.706 21.997 1.00 93.88 84 LEU A N 1
ATOM 641 C CA . LEU A 1 84 ? -19.225 5.588 23.086 1.00 93.88 84 LEU A CA 1
ATOM 642 C C . LEU A 1 84 ? -19.785 5.105 24.433 1.00 93.88 84 LEU A C 1
ATOM 644 O O . LEU A 1 84 ? -19.056 5.065 25.420 1.00 93.88 84 LEU A O 1
ATOM 648 N N . HIS A 1 85 ? -21.042 4.660 24.476 1.00 93.88 85 HIS A N 1
ATOM 649 C CA . HIS A 1 85 ? -21.613 4.038 25.675 1.00 93.88 85 HIS A CA 1
ATOM 650 C C . HIS A 1 85 ? -20.907 2.735 26.065 1.00 93.88 85 HIS A C 1
ATOM 652 O O . HIS A 1 85 ? -20.678 2.493 27.246 1.00 93.88 85 HIS A O 1
ATOM 658 N N . TRP A 1 86 ? -20.521 1.918 25.084 1.00 92.38 86 TRP A N 1
ATOM 659 C CA . TRP A 1 86 ? -19.744 0.704 25.327 1.00 92.38 86 TRP A CA 1
ATOM 660 C C . TRP A 1 86 ? -18.352 1.002 25.911 1.00 92.38 86 TRP A C 1
ATOM 662 O O . TRP A 1 86 ? -17.898 0.291 26.807 1.00 92.38 86 TRP A O 1
ATOM 672 N N . ARG A 1 87 ? -17.680 2.059 25.440 1.00 90.19 87 ARG A N 1
ATOM 673 C CA . ARG A 1 87 ? -16.354 2.470 25.934 1.00 90.19 87 ARG A CA 1
ATOM 674 C C . ARG A 1 87 ? -16.388 3.116 27.315 1.00 90.19 87 ARG A C 1
ATOM 676 O O . ARG A 1 87 ? -15.434 2.962 28.071 1.00 90.19 87 ARG A O 1
ATOM 683 N N . TYR A 1 88 ? -17.468 3.822 27.633 1.00 90.31 88 TYR A N 1
ATOM 684 C CA . TYR A 1 88 ? -17.634 4.553 28.885 1.00 90.31 88 TYR A CA 1
ATOM 685 C C . TYR A 1 88 ? -18.899 4.073 29.618 1.00 90.31 88 TYR A C 1
ATOM 687 O O . TYR A 1 88 ? -19.923 4.765 29.582 1.00 90.31 88 TYR A O 1
ATOM 695 N N . PRO A 1 89 ? -18.853 2.907 30.295 1.00 88.50 89 PRO A N 1
ATOM 696 C CA . PRO A 1 89 ? -20.018 2.337 30.981 1.00 88.50 89 PRO A CA 1
ATOM 697 C C . PRO A 1 89 ? -20.554 3.237 32.107 1.00 88.50 89 PRO A C 1
ATOM 699 O O . PRO A 1 89 ? -21.761 3.299 32.316 1.00 88.50 89 PRO A O 1
ATOM 702 N N . GLU A 1 90 ? -19.677 4.006 32.759 1.00 90.00 90 GLU A N 1
ATOM 703 C CA . GLU A 1 90 ? -20.026 5.004 33.788 1.00 90.00 90 GLU A CA 1
ATOM 704 C C . GLU A 1 90 ? -20.480 6.357 33.196 1.00 90.00 90 GLU A C 1
ATOM 706 O O . GLU A 1 90 ? -20.777 7.306 33.920 1.00 90.00 90 GLU A O 1
ATOM 711 N N . GLY A 1 91 ? -20.544 6.457 31.866 1.00 90.94 91 GLY A N 1
ATOM 712 C CA . GLY A 1 91 ? -20.892 7.666 31.129 1.00 90.94 91 GLY A CA 1
ATOM 713 C C . GLY A 1 91 ? -19.666 8.376 30.534 1.00 90.94 91 GLY A C 1
ATOM 714 O O . GLY A 1 91 ? -18.674 8.593 31.230 1.00 90.94 91 GLY A O 1
ATOM 715 N N . PRO A 1 92 ? -19.706 8.765 29.244 1.00 91.50 92 PRO A N 1
ATOM 716 C CA . PRO A 1 92 ? -18.581 9.442 28.610 1.00 91.50 92 PRO A CA 1
ATOM 717 C C . PRO A 1 92 ? -18.413 10.879 29.128 1.00 91.50 92 PRO A C 1
ATOM 719 O O . PRO A 1 92 ? -19.422 11.581 29.291 1.00 91.50 92 PRO A O 1
ATOM 722 N N . PRO A 1 93 ? -17.161 11.342 29.323 1.00 91.44 93 PRO A N 1
ATOM 723 C CA . PRO A 1 93 ? -16.857 12.723 29.678 1.00 91.44 93 PRO A CA 1
ATOM 724 C C . PRO A 1 93 ? -17.438 13.722 28.674 1.00 91.44 93 PRO A C 1
ATOM 726 O O . PRO A 1 93 ? -17.508 13.450 27.473 1.00 91.44 93 PRO A O 1
ATOM 729 N N . GLU A 1 94 ? -17.770 14.926 29.144 1.00 90.88 94 GLU A N 1
ATOM 730 C CA . GLU A 1 94 ? -18.320 15.982 28.281 1.00 90.88 94 GLU A CA 1
ATOM 731 C C . GLU A 1 94 ? -17.370 16.340 27.129 1.00 90.88 94 GLU A C 1
ATOM 733 O O . GLU A 1 94 ? -17.797 16.537 25.994 1.00 90.88 94 GLU A O 1
ATOM 738 N N . LYS A 1 95 ? -16.058 16.321 27.394 1.00 90.06 95 LYS A N 1
ATOM 739 C CA . LYS A 1 95 ? -15.024 16.534 26.375 1.00 90.06 95 LYS A CA 1
ATOM 740 C C . LYS A 1 95 ? -15.122 15.512 25.235 1.00 90.06 95 LYS A C 1
ATOM 742 O O . LYS A 1 95 ? -15.053 15.904 24.074 1.00 90.06 95 LYS A O 1
ATOM 747 N N . ALA A 1 96 ? -15.317 14.229 25.549 1.00 91.12 96 ALA A N 1
ATOM 748 C CA . ALA A 1 96 ? -15.461 13.174 24.547 1.00 91.12 96 ALA A CA 1
ATOM 749 C C . ALA A 1 96 ? -16.755 13.334 23.735 1.00 91.12 96 ALA A C 1
ATOM 751 O O . ALA A 1 96 ? -16.737 13.179 22.514 1.00 91.12 96 ALA A O 1
ATOM 752 N N . ARG A 1 97 ? -17.868 13.705 24.386 1.00 93.00 97 ARG A N 1
ATOM 753 C CA . ARG A 1 97 ? -19.152 13.976 23.711 1.00 93.00 97 ARG A CA 1
ATOM 754 C C . ARG A 1 97 ? -19.046 15.146 22.734 1.00 93.00 97 ARG A C 1
ATOM 756 O O . ARG A 1 97 ? -19.456 15.014 21.582 1.00 93.00 97 ARG A O 1
ATOM 763 N N . ALA A 1 98 ? -18.472 16.262 23.183 1.00 92.75 98 ALA A N 1
ATOM 764 C CA . ALA A 1 98 ? -18.276 17.454 22.364 1.00 92.75 98 ALA A CA 1
ATOM 765 C C . ALA A 1 98 ? -17.349 17.174 21.173 1.00 92.75 98 ALA A C 1
ATOM 767 O O . ALA A 1 98 ? -17.666 17.544 20.042 1.00 92.75 98 ALA A O 1
ATOM 768 N N . GLN A 1 99 ? -16.247 16.456 21.412 1.00 92.06 99 GLN A N 1
ATOM 769 C CA . GLN A 1 99 ? -15.316 16.051 20.364 1.00 92.06 99 GLN A CA 1
ATOM 770 C C . GLN A 1 99 ? -16.000 15.143 19.333 1.00 92.06 99 GLN A C 1
ATOM 772 O O . GLN A 1 99 ? -15.930 15.424 18.142 1.00 92.06 99 GLN A O 1
ATOM 777 N N . MET A 1 100 ? -16.737 14.113 19.760 1.00 94.38 100 MET A N 1
ATOM 778 C CA . MET A 1 100 ? -17.468 13.233 18.840 1.00 94.38 100 MET A CA 1
ATOM 779 C C . MET A 1 100 ? -18.485 13.999 17.980 1.00 94.38 100 MET A C 1
ATOM 781 O O . MET A 1 100 ? -18.600 13.730 16.787 1.00 94.38 100 MET A O 1
ATOM 785 N N . ALA A 1 101 ? -19.211 14.967 18.551 1.00 94.94 101 ALA A N 1
ATOM 786 C CA . ALA A 1 101 ? -20.161 15.788 17.798 1.00 94.94 101 ALA A CA 1
ATOM 787 C C . ALA A 1 101 ? -19.469 16.658 16.729 1.00 94.94 101 ALA A C 1
ATOM 789 O O . ALA A 1 101 ? -19.965 16.769 15.602 1.00 94.94 101 ALA A O 1
ATOM 790 N N . HIS A 1 102 ? -18.310 17.238 17.061 1.00 93.62 102 HIS A N 1
ATOM 791 C CA . HIS A 1 102 ? -17.474 17.985 16.114 1.00 93.62 102 HIS A CA 1
ATOM 792 C C . HIS A 1 102 ? -16.957 17.087 14.984 1.00 93.62 102 HIS A C 1
ATOM 794 O O . HIS A 1 102 ? -17.112 17.421 13.809 1.00 93.62 102 HIS A O 1
ATOM 800 N N . GLU A 1 103 ? -16.429 15.908 15.323 1.00 93.94 103 GLU A N 1
ATOM 801 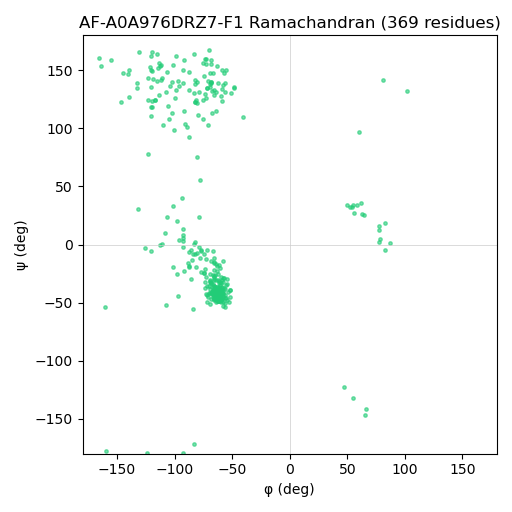C CA . GLU A 1 103 ? -15.938 14.928 14.348 1.00 93.94 103 GLU A CA 1
ATOM 802 C C . GLU A 1 103 ? -17.043 14.477 13.387 1.00 93.94 103 GLU A C 1
ATOM 804 O O . GLU A 1 103 ? -16.859 14.549 12.175 1.00 93.94 103 GLU A O 1
ATOM 809 N N . LEU A 1 104 ? -18.215 14.085 13.903 1.00 95.75 104 LEU A N 1
ATOM 810 C CA . LEU A 1 104 ? -19.360 13.676 13.078 1.00 95.75 104 LEU A CA 1
ATOM 811 C C . LEU A 1 104 ? -19.818 14.793 12.129 1.00 95.75 104 LEU A C 1
ATOM 813 O O . LEU A 1 104 ? -20.159 14.519 10.979 1.00 95.75 104 LEU A O 1
ATOM 817 N N . THR A 1 105 ? -19.780 16.050 12.580 1.00 94.94 105 THR A N 1
ATOM 818 C CA . THR A 1 105 ? -20.109 17.209 11.736 1.00 94.94 105 THR A CA 1
ATOM 819 C C . THR A 1 105 ? -19.110 17.360 10.588 1.00 94.94 105 THR A C 1
ATOM 821 O O . THR A 1 105 ? -19.514 17.573 9.443 1.00 94.94 105 THR A O 1
ATOM 824 N N . LEU A 1 106 ? -17.809 17.224 10.865 1.00 92.38 106 LEU A N 1
ATOM 825 C CA . LEU A 1 106 ? -16.774 17.337 9.838 1.00 92.38 106 LEU A CA 1
ATOM 826 C C . LEU A 1 106 ? -16.819 16.169 8.844 1.00 92.38 106 LEU A C 1
ATOM 828 O O . LEU A 1 106 ? -16.711 16.395 7.639 1.00 92.38 106 LEU A O 1
ATOM 832 N N . ILE A 1 107 ? -17.030 14.944 9.333 1.00 93.44 107 ILE A N 1
ATOM 833 C CA . ILE A 1 107 ? -17.178 13.745 8.495 1.00 93.44 107 ILE A CA 1
ATOM 834 C C . ILE A 1 107 ? -18.364 13.922 7.541 1.00 93.44 107 ILE A C 1
ATOM 836 O O . ILE A 1 107 ? -18.204 13.698 6.343 1.00 93.44 107 ILE A O 1
ATOM 840 N N . ALA A 1 108 ? -19.512 14.395 8.039 1.00 93.25 108 ALA A N 1
ATOM 841 C CA . ALA A 1 108 ? -20.694 14.627 7.211 1.00 93.25 108 ALA A CA 1
ATOM 842 C C . ALA A 1 108 ? -20.500 15.747 6.183 1.00 93.25 108 ALA A C 1
ATOM 844 O O . ALA A 1 108 ? -20.937 15.643 5.036 1.00 93.25 108 ALA A O 1
ATOM 845 N N . LYS A 1 109 ? -19.793 16.818 6.562 1.00 91.81 109 LYS A N 1
ATOM 846 C CA . LYS A 1 109 ? -19.464 17.914 5.644 1.00 91.81 109 LYS A CA 1
ATOM 847 C C . LYS A 1 109 ? -18.605 17.441 4.466 1.00 91.81 109 LYS A C 1
ATOM 849 O O . LYS A 1 109 ? -18.812 17.902 3.346 1.00 91.81 109 LYS A O 1
ATOM 854 N N . LEU A 1 110 ? -17.667 16.529 4.721 1.00 89.88 110 LEU A N 1
ATOM 855 C CA . LEU A 1 110 ? -16.745 15.979 3.721 1.00 89.88 110 LEU A CA 1
ATOM 856 C C . LEU A 1 110 ? -17.251 14.691 3.056 1.00 89.88 110 LEU A C 1
ATOM 858 O O . LEU A 1 110 ? -16.606 14.198 2.138 1.00 89.88 110 LEU A O 1
ATOM 862 N N . ARG A 1 111 ? -18.419 14.186 3.471 1.00 90.75 111 ARG A N 1
ATOM 863 C CA . ARG A 1 111 ? -19.073 12.981 2.936 1.00 90.75 111 ARG A CA 1
ATOM 864 C C . ARG A 1 111 ? -18.263 11.690 3.112 1.00 90.75 111 ARG A C 1
ATOM 866 O O . ARG A 1 111 ? -18.274 10.820 2.243 1.00 90.75 111 ARG A O 1
ATOM 873 N N . TYR A 1 112 ? -17.547 11.561 4.230 1.00 92.31 112 TYR A N 1
ATOM 874 C CA . TYR A 1 112 ? -16.727 10.380 4.533 1.00 92.31 112 TYR A CA 1
ATOM 875 C C . TYR A 1 112 ? -17.452 9.310 5.361 1.00 92.31 112 TYR A C 1
ATOM 877 O O . TYR A 1 112 ? -16.834 8.332 5.775 1.00 92.31 112 TYR A O 1
ATOM 885 N N . GLU A 1 113 ? -18.757 9.434 5.602 1.00 94.25 113 GLU A N 1
ATOM 886 C CA . GLU A 1 113 ? -19.511 8.465 6.403 1.00 94.25 113 GLU A CA 1
ATOM 887 C C . GLU A 1 113 ? -19.417 7.026 5.874 1.00 94.25 113 GLU A C 1
ATOM 889 O O . GLU A 1 113 ? -19.137 6.138 6.683 1.00 94.25 113 GLU A O 1
ATOM 894 N N . PRO A 1 114 ? -19.573 6.757 4.559 1.00 93.88 114 PRO A N 1
ATOM 895 C CA . PRO A 1 114 ? -19.462 5.394 4.041 1.00 93.88 114 PRO A CA 1
ATOM 896 C C . PRO A 1 114 ? -18.078 4.772 4.266 1.00 93.88 114 PRO A C 1
ATOM 898 O O . PRO A 1 114 ? -17.964 3.576 4.536 1.00 93.88 114 PRO A O 1
ATOM 901 N N . TYR A 1 115 ? -17.026 5.593 4.232 1.00 93.00 115 TYR A N 1
ATOM 902 C CA . TYR A 1 115 ? -15.660 5.154 4.500 1.00 93.00 115 TYR A CA 1
ATOM 903 C C . TYR A 1 115 ? -15.494 4.695 5.957 1.00 93.00 115 TYR A C 1
ATOM 905 O O . TYR A 1 115 ? -15.028 3.584 6.212 1.00 93.00 115 TYR A O 1
ATOM 913 N N . PHE A 1 116 ? -15.971 5.490 6.924 1.00 94.12 116 PHE A N 1
ATOM 914 C CA . PHE A 1 116 ? -15.958 5.108 8.343 1.00 94.12 116 PHE A CA 1
ATOM 915 C C . PHE A 1 116 ? -16.803 3.862 8.626 1.00 94.12 116 PHE A C 1
ATOM 917 O O . PHE A 1 116 ? -16.403 3.021 9.432 1.00 94.12 116 PHE A O 1
ATOM 924 N N . LEU A 1 117 ? -17.957 3.730 7.968 1.00 94.81 117 LEU A N 1
ATOM 925 C CA . LEU A 1 117 ? -18.825 2.559 8.102 1.00 94.81 117 LEU A CA 1
ATOM 926 C C . LEU A 1 117 ? -18.170 1.294 7.544 1.00 94.81 117 LEU A C 1
ATOM 928 O O . LEU A 1 117 ? -18.232 0.248 8.183 1.00 94.81 117 LEU A O 1
ATOM 932 N N . THR A 1 118 ? -17.475 1.400 6.413 1.00 94.62 118 THR A N 1
ATOM 933 C CA . THR A 1 118 ? -16.740 0.269 5.836 1.00 94.62 118 THR A CA 1
ATOM 934 C C . THR A 1 118 ? -15.634 -0.205 6.773 1.00 94.62 118 THR A C 1
ATOM 936 O O . THR A 1 118 ? -15.537 -1.397 7.064 1.00 94.62 118 THR A O 1
ATOM 939 N N . VAL A 1 119 ? -14.837 0.720 7.320 1.00 94.50 119 VAL A N 1
ATOM 940 C CA . VAL A 1 119 ? -13.809 0.383 8.317 1.00 94.50 119 VAL A CA 1
ATOM 941 C C . VAL A 1 119 ? -14.436 -0.239 9.566 1.00 94.50 119 VAL A C 1
ATOM 943 O O . VAL A 1 119 ? -13.921 -1.236 10.075 1.00 94.50 119 VAL A O 1
ATOM 946 N N . HIS A 1 120 ? -15.548 0.316 10.056 1.00 94.88 120 HIS A N 1
ATOM 947 C CA . HIS A 1 120 ? -16.266 -0.244 11.197 1.00 94.88 120 HIS A CA 1
ATOM 948 C C . HIS A 1 120 ? -16.709 -1.684 10.940 1.00 94.88 120 HIS A C 1
ATOM 950 O O . HIS A 1 120 ? -16.483 -2.529 11.798 1.00 94.88 120 HIS A O 1
ATOM 956 N N . ASP A 1 121 ? -17.282 -1.981 9.774 1.00 95.00 121 ASP A N 1
ATOM 957 C CA . ASP A 1 121 ? -17.761 -3.324 9.441 1.00 95.00 121 ASP A CA 1
ATOM 958 C C . ASP A 1 121 ? -16.609 -4.335 9.366 1.00 95.00 121 ASP A C 1
ATOM 960 O O . ASP A 1 121 ? -16.710 -5.433 9.916 1.00 95.00 121 ASP A O 1
ATOM 964 N N . ILE A 1 122 ? -15.475 -3.941 8.779 1.00 95.81 122 ILE A N 1
ATOM 965 C CA . ILE A 1 122 ? -14.255 -4.760 8.724 1.00 95.81 122 ILE A CA 1
ATOM 966 C C . ILE A 1 122 ? -13.733 -5.053 10.140 1.00 95.81 122 ILE A C 1
ATOM 968 O O . ILE A 1 122 ? -13.408 -6.196 10.476 1.00 95.81 122 ILE A O 1
ATOM 972 N N . VAL A 1 123 ? -13.675 -4.032 10.999 1.00 95.62 123 VAL A N 1
ATOM 973 C CA . VAL A 1 123 ? -13.253 -4.175 12.400 1.00 95.62 123 VAL A CA 1
ATOM 974 C C . VAL A 1 123 ? -14.257 -5.006 13.203 1.00 95.62 123 VAL A C 1
ATOM 976 O O . VAL A 1 123 ? -13.858 -5.844 14.012 1.00 95.62 123 VAL A O 1
ATOM 979 N N . ALA A 1 124 ? -15.556 -4.823 12.981 1.00 95.38 124 ALA A N 1
ATOM 980 C CA . ALA A 1 124 ? -16.610 -5.592 13.630 1.00 95.38 124 ALA A CA 1
ATOM 981 C C . ALA A 1 124 ? -16.520 -7.076 13.250 1.00 95.38 124 ALA A C 1
ATOM 983 O O . ALA A 1 124 ? -16.585 -7.934 14.136 1.00 95.38 124 ALA A O 1
ATOM 984 N N . PHE A 1 125 ? -16.277 -7.381 11.971 1.00 97.06 125 PHE A N 1
ATOM 985 C CA . PHE A 1 125 ? -15.995 -8.736 11.505 1.00 97.06 125 PHE A CA 1
ATOM 986 C C . PHE A 1 125 ? -14.774 -9.326 12.218 1.00 97.06 125 PHE A C 1
ATOM 988 O O . PHE A 1 125 ? -14.892 -10.385 12.841 1.00 97.06 125 PHE A O 1
ATOM 995 N N . ALA A 1 126 ? -13.637 -8.622 12.210 1.00 96.12 126 ALA A N 1
ATOM 996 C CA . ALA A 1 126 ? -12.414 -9.080 12.867 1.00 96.12 126 ALA A CA 1
ATOM 997 C C . ALA A 1 126 ? -12.662 -9.410 14.349 1.00 96.12 126 ALA A C 1
ATOM 999 O O . ALA A 1 126 ? -12.366 -10.515 14.807 1.00 96.12 126 ALA A O 1
ATOM 1000 N N . ARG A 1 127 ? -13.329 -8.509 15.080 1.00 92.75 127 ARG A N 1
ATOM 1001 C CA . ARG A 1 127 ? -13.689 -8.709 16.492 1.00 92.75 127 ARG A CA 1
ATOM 1002 C C . ARG A 1 127 ? -14.636 -9.891 16.700 1.00 92.75 127 ARG A C 1
ATOM 1004 O O . ARG A 1 127 ? -14.440 -10.649 17.645 1.00 92.75 127 ARG A O 1
ATOM 1011 N N . SER A 1 128 ? -15.621 -10.090 15.820 1.00 95.19 128 SER A N 1
ATOM 1012 C CA . SER A 1 128 ? -16.550 -11.233 15.892 1.00 95.19 128 SER A CA 1
ATOM 1013 C C . SER A 1 128 ? -15.846 -12.587 15.734 1.00 95.19 128 SER A C 1
ATOM 1015 O O . SER A 1 128 ? -16.311 -13.603 16.247 1.00 95.19 128 SER A O 1
ATOM 1017 N N . ARG A 1 129 ? -14.691 -12.590 15.059 1.00 95.06 129 ARG A N 1
ATOM 1018 C CA . ARG A 1 129 ? -13.828 -13.754 14.835 1.00 95.06 129 ARG A CA 1
ATOM 1019 C C . ARG A 1 129 ? -12.682 -13.851 15.844 1.00 95.06 129 ARG A C 1
ATOM 1021 O O . ARG A 1 129 ? -11.831 -14.731 15.701 1.00 95.06 129 ARG A O 1
ATOM 1028 N N . GLY A 1 130 ? -12.635 -12.958 16.836 1.00 92.44 130 GLY A N 1
ATOM 1029 C CA . GLY A 1 130 ? -11.551 -12.879 17.814 1.00 92.44 130 GLY A CA 1
ATOM 1030 C C . GLY A 1 130 ? -10.197 -12.508 17.205 1.00 92.44 130 GLY A C 1
ATOM 1031 O O . GLY A 1 130 ? -9.176 -12.905 17.749 1.00 92.44 130 GLY A O 1
ATOM 1032 N N . ILE A 1 131 ? -10.180 -11.818 16.061 1.00 94.94 131 ILE A N 1
ATOM 1033 C CA . ILE A 1 131 ? -8.957 -11.306 15.435 1.00 94.94 131 ILE A CA 1
ATOM 1034 C C . ILE A 1 131 ? -8.600 -9.984 16.114 1.00 94.94 131 ILE A C 1
ATOM 1036 O O . ILE A 1 131 ? -9.403 -9.045 16.112 1.00 94.94 131 ILE A O 1
ATOM 1040 N N . LEU A 1 132 ? -7.399 -9.894 16.684 1.00 93.75 132 LEU A N 1
ATOM 1041 C CA . LEU A 1 132 ? -6.886 -8.640 17.220 1.00 93.75 132 LEU A CA 1
ATOM 1042 C C . LEU A 1 132 ? -6.625 -7.648 16.086 1.00 93.75 132 LEU A C 1
ATOM 1044 O O . LEU A 1 132 ? -5.979 -7.964 15.083 1.00 93.75 132 LEU A O 1
ATOM 1048 N N . CYS A 1 133 ? -7.108 -6.425 16.281 1.00 93.31 133 CYS A N 1
ATOM 1049 C CA . CYS A 1 133 ? -6.891 -5.317 15.369 1.00 93.31 133 CYS A CA 1
ATOM 1050 C C . CYS A 1 133 ? -6.627 -4.014 16.125 1.00 93.31 133 CYS A C 1
ATOM 1052 O O . CYS A 1 133 ? -7.137 -3.810 17.231 1.00 93.31 133 CYS A O 1
ATOM 1054 N N . GLN A 1 134 ? -5.844 -3.126 15.520 1.00 91.25 134 GLN A N 1
ATOM 1055 C CA . GLN A 1 134 ? -5.506 -1.829 16.086 1.00 91.25 134 GLN A CA 1
ATOM 1056 C C . GLN A 1 134 ? -5.341 -0.787 14.978 1.00 91.25 134 GLN A C 1
ATOM 1058 O O . GLN A 1 134 ? -4.495 -0.922 14.100 1.00 91.25 134 GLN A O 1
ATOM 1063 N N . GLY A 1 135 ? -6.121 0.287 15.053 1.00 88.62 135 GLY A N 1
ATOM 1064 C CA . GLY A 1 135 ? -5.927 1.470 14.226 1.00 88.62 135 GLY A CA 1
ATOM 1065 C C . GLY A 1 135 ? -4.647 2.214 14.604 1.00 88.62 135 GLY A C 1
ATOM 1066 O O . GLY A 1 135 ? -4.339 2.365 15.795 1.00 88.62 135 GLY A O 1
ATOM 1067 N N . ARG A 1 136 ? -3.917 2.708 13.602 1.00 84.00 136 ARG A N 1
ATOM 1068 C CA . ARG A 1 136 ? -2.682 3.487 13.787 1.00 84.00 136 ARG A CA 1
ATOM 1069 C C . ARG A 1 136 ? -2.753 4.853 13.100 1.00 84.00 136 ARG A C 1
ATOM 1071 O O . ARG A 1 136 ? -3.757 5.231 12.505 1.00 84.00 136 ARG A O 1
ATOM 1078 N N . GLY A 1 137 ? -1.664 5.612 13.212 1.00 82.00 137 GLY A N 1
ATOM 1079 C CA . GLY A 1 137 ? -1.542 6.914 12.567 1.00 82.00 137 GLY A CA 1
ATOM 1080 C C . GLY A 1 137 ? -2.519 7.940 13.139 1.00 82.00 137 GLY A C 1
ATOM 1081 O O . GLY A 1 137 ? -2.750 8.006 14.346 1.00 82.00 137 GLY A O 1
ATOM 1082 N N . SER A 1 138 ? -3.075 8.773 12.267 1.00 80.25 138 SER A N 1
ATOM 1083 C CA . SER A 1 138 ? -3.951 9.879 12.653 1.00 80.25 138 SER A CA 1
ATOM 1084 C C . SER A 1 138 ? -5.346 9.418 13.101 1.00 80.25 138 SER A C 1
ATOM 1086 O O . SER A 1 138 ? -5.969 10.117 13.903 1.00 80.25 138 SER A O 1
ATOM 1088 N N . ALA A 1 139 ? -5.782 8.214 12.706 1.00 83.62 139 ALA A N 1
ATOM 1089 C CA . ALA A 1 139 ? -7.031 7.600 13.165 1.00 83.62 139 ALA A CA 1
ATOM 1090 C C . ALA A 1 139 ? -7.072 7.397 14.693 1.00 83.62 139 ALA A C 1
ATOM 1092 O O . ALA A 1 139 ? -8.146 7.456 15.291 1.00 83.62 139 ALA A O 1
ATOM 1093 N N . ALA A 1 140 ? -5.911 7.236 15.346 1.00 83.31 140 ALA A N 1
ATOM 1094 C CA . ALA A 1 140 ? -5.788 7.134 16.805 1.00 83.31 140 ALA A CA 1
ATOM 1095 C C . ALA A 1 140 ? -6.293 8.377 17.563 1.00 83.31 140 ALA A C 1
ATOM 1097 O O . ALA A 1 140 ? -6.627 8.275 18.740 1.00 83.31 140 ALA A O 1
ATOM 1098 N N . ASN A 1 141 ? -6.382 9.530 16.894 1.00 85.44 141 ASN A N 1
ATOM 1099 C CA . ASN A 1 141 ? -6.807 10.795 17.500 1.00 85.44 141 ASN A CA 1
ATOM 1100 C C . ASN A 1 141 ? -8.318 11.054 17.374 1.00 85.44 141 ASN A C 1
ATOM 1102 O O . ASN A 1 141 ? -8.776 12.127 17.758 1.00 85.44 141 ASN A O 1
ATOM 1106 N N . SER A 1 142 ? -9.084 10.118 16.807 1.00 90.69 142 SER A N 1
ATOM 1107 C CA . SER A 1 142 ? -10.525 10.268 16.589 1.00 90.69 142 SER A CA 1
ATOM 1108 C C . SER A 1 142 ? -11.335 9.549 17.667 1.00 90.69 142 SER A C 1
ATOM 1110 O O . SER A 1 142 ? -11.187 8.340 17.877 1.00 90.69 142 SER A O 1
ATOM 1112 N N . VAL A 1 143 ? -12.246 10.284 18.313 1.00 93.00 143 VAL A N 1
ATOM 1113 C CA . VAL A 1 143 ? -13.244 9.704 19.225 1.00 93.00 143 VAL A CA 1
ATOM 1114 C C . VAL A 1 143 ? -14.212 8.807 18.458 1.00 93.00 143 VAL A C 1
ATOM 1116 O O . VAL A 1 143 ? -14.595 7.759 18.975 1.00 93.00 143 VAL A O 1
ATOM 1119 N N . VAL A 1 144 ? -14.562 9.157 17.215 1.00 94.88 144 VAL A N 1
ATOM 1120 C CA . VAL A 1 144 ? -15.396 8.307 16.353 1.00 94.88 144 VAL A CA 1
ATOM 1121 C C . VAL A 1 144 ? -14.698 6.971 16.072 1.00 94.88 144 VAL A C 1
ATOM 1123 O O . VAL A 1 144 ? -15.296 5.925 16.311 1.00 94.88 144 VAL A O 1
ATOM 1126 N N . CYS A 1 145 ? -13.421 6.961 15.670 1.00 94.00 145 CYS A N 1
ATOM 1127 C CA . CYS A 1 145 ? -12.659 5.715 15.483 1.00 94.00 145 CYS A CA 1
ATOM 1128 C C . CYS A 1 145 ? -12.581 4.876 16.770 1.00 94.00 145 CYS A C 1
ATOM 1130 O O . CYS A 1 145 ? -12.746 3.653 16.731 1.00 94.00 145 CYS A O 1
ATOM 1132 N N . TYR A 1 146 ? -12.371 5.521 17.920 1.00 92.75 146 TYR A N 1
ATOM 1133 C CA . TYR A 1 146 ? -12.336 4.845 19.219 1.00 92.75 146 TYR A CA 1
ATOM 1134 C C . TYR A 1 146 ? -13.679 4.197 19.580 1.00 92.75 146 TYR A C 1
ATOM 1136 O O . TYR A 1 146 ? -13.726 3.017 19.963 1.00 92.75 146 TYR A O 1
ATOM 1144 N N . ALA A 1 147 ? -14.775 4.940 19.403 1.00 94.38 147 ALA A N 1
ATOM 1145 C CA . ALA A 1 147 ? -16.137 4.474 19.638 1.00 94.38 147 ALA A CA 1
ATOM 1146 C C . ALA A 1 147 ? -16.506 3.305 18.712 1.00 94.38 147 ALA A C 1
ATOM 1148 O O . ALA A 1 147 ? -17.056 2.310 19.175 1.00 94.38 147 ALA A O 1
ATOM 1149 N N . LEU A 1 148 ? -16.123 3.368 17.434 1.00 94.62 148 LEU A N 1
ATOM 1150 C CA . LEU A 1 148 ? -16.367 2.305 16.452 1.00 94.62 148 LEU A CA 1
ATOM 1151 C C . LEU A 1 148 ? -15.505 1.050 16.661 1.00 94.62 148 LEU A C 1
ATOM 1153 O O . LEU A 1 148 ? -15.689 0.066 15.947 1.00 94.62 148 LEU A O 1
ATOM 1157 N N . GLY A 1 149 ? -14.575 1.063 17.620 1.00 91.12 149 GLY A N 1
ATOM 1158 C CA . GLY A 1 149 ? -13.712 -0.080 17.917 1.00 91.12 149 GLY A CA 1
ATOM 1159 C C . GLY A 1 149 ? -12.436 -0.150 17.080 1.00 91.12 149 GLY A C 1
ATOM 1160 O O . GLY A 1 149 ? -11.665 -1.088 17.269 1.00 91.12 149 GLY A O 1
ATOM 1161 N N . VAL A 1 150 ? -12.205 0.824 16.193 1.00 92.38 150 VAL A N 1
ATOM 1162 C CA . VAL A 1 150 ? -11.045 0.872 15.290 1.00 92.38 150 VAL A CA 1
ATOM 1163 C C . VAL A 1 150 ? -9.755 1.031 16.090 1.00 92.38 150 VAL A C 1
ATOM 1165 O O . VAL A 1 150 ? -8.771 0.353 15.820 1.00 92.38 150 VAL A O 1
ATOM 1168 N N . THR A 1 151 ? -9.752 1.885 17.114 1.00 89.75 151 THR A N 1
ATOM 1169 C CA . THR A 1 151 ? -8.587 2.120 17.980 1.00 89.75 151 THR A CA 1
ATOM 1170 C C . THR A 1 151 ? -8.862 1.594 19.389 1.00 89.75 151 THR A C 1
ATOM 1172 O O . THR A 1 151 ? -9.976 1.709 19.898 1.00 89.75 151 THR A O 1
ATOM 1175 N N . SER A 1 152 ? -7.870 0.989 20.053 1.00 83.81 152 SER A N 1
ATOM 1176 C CA . SER A 1 152 ? -8.058 0.457 21.419 1.00 83.81 152 SER A CA 1
ATOM 1177 C C . SER A 1 152 ? -7.803 1.476 22.532 1.00 83.81 152 SER A C 1
ATOM 1179 O O . SER A 1 152 ? -8.277 1.271 23.647 1.00 83.81 152 SER A O 1
ATOM 1181 N N . VAL A 1 153 ? -7.095 2.569 22.238 1.00 81.94 153 VAL A N 1
ATOM 1182 C CA . VAL A 1 153 ? -6.674 3.589 23.212 1.00 81.94 153 VAL A CA 1
ATOM 1183 C C . VAL A 1 153 ? -7.551 4.831 23.073 1.00 81.94 153 VAL A C 1
ATOM 1185 O O . VAL A 1 153 ? -7.827 5.261 21.954 1.00 81.94 153 VAL A O 1
ATOM 1188 N N . SER A 1 154 ? -7.979 5.403 24.203 1.00 82.00 154 SER A N 1
ATOM 1189 C CA . SER A 1 154 ? -8.764 6.640 24.200 1.00 82.00 154 SER A CA 1
ATOM 1190 C C . SER A 1 154 ? -7.918 7.812 23.681 1.00 82.00 154 SER A C 1
ATOM 1192 O O . SER A 1 154 ? -6.798 8.011 24.167 1.00 82.00 154 SER A O 1
ATOM 1194 N N . PRO A 1 155 ? -8.443 8.632 22.752 1.00 79.81 155 PRO A N 1
ATOM 1195 C CA . PRO A 1 155 ? -7.728 9.796 22.231 1.00 79.81 155 PRO A CA 1
ATOM 1196 C C . PRO A 1 155 ? -7.494 10.870 23.303 1.00 79.81 155 PRO A C 1
ATOM 1198 O O . PRO A 1 155 ? -6.649 11.739 23.120 1.00 79.81 155 PRO A O 1
ATOM 1201 N N . GLU A 1 156 ? -8.185 10.805 24.447 1.00 74.19 156 GLU A N 1
ATOM 1202 C CA . GLU A 1 156 ? -8.009 11.744 25.561 1.00 74.19 156 GLU A CA 1
ATOM 1203 C C . GLU A 1 156 ? -6.630 11.651 26.232 1.00 74.19 156 GLU A C 1
ATOM 1205 O O . GLU A 1 156 ? -6.198 12.615 26.865 1.00 74.19 156 GLU A O 1
ATOM 1210 N N . ILE A 1 157 ? -5.941 10.514 26.078 1.00 69.56 157 ILE A N 1
ATOM 1211 C CA . ILE A 1 157 ? -4.589 10.276 26.608 1.00 69.56 157 ILE A CA 1
ATOM 1212 C C . ILE A 1 157 ? -3.533 10.990 25.738 1.00 69.56 157 ILE A C 1
ATOM 1214 O O . ILE A 1 157 ? -2.449 11.328 26.213 1.00 69.56 157 ILE A O 1
ATOM 1218 N N . GLY A 1 158 ? -3.851 11.262 24.466 1.00 63.94 158 GLY A N 1
ATOM 1219 C CA . GLY A 1 158 ? -2.982 11.964 23.525 1.00 63.94 158 GLY A CA 1
ATOM 1220 C C . GLY A 1 158 ? -3.225 13.477 23.490 1.00 63.94 158 GLY A C 1
ATOM 1221 O O . GLY A 1 158 ? -4.333 13.966 23.685 1.00 63.94 158 GLY A O 1
ATOM 1222 N N . THR A 1 159 ? -2.181 14.251 23.186 1.00 57.91 159 THR A N 1
ATOM 1223 C CA . THR A 1 159 ? -2.254 15.716 22.991 1.00 57.91 159 THR A CA 1
ATOM 1224 C C . THR A 1 159 ? -2.478 16.130 21.531 1.00 57.91 159 THR A C 1
ATOM 1226 O O . THR A 1 159 ? -2.415 17.315 21.202 1.00 57.91 159 THR A O 1
ATOM 1229 N N . MET A 1 160 ? -2.695 15.172 20.628 1.00 64.75 160 MET A N 1
ATOM 1230 C CA . MET A 1 160 ? -2.780 15.424 19.189 1.00 64.75 160 MET A CA 1
ATOM 1231 C C . MET A 1 160 ? -4.200 15.780 18.733 1.00 64.75 160 MET A C 1
ATOM 1233 O O . MET A 1 160 ? -5.189 15.325 19.294 1.00 64.75 160 MET A O 1
ATOM 1237 N N . VAL A 1 161 ? -4.279 16.618 17.695 1.00 74.06 161 VAL A N 1
ATOM 1238 C CA . VAL A 1 161 ? -5.519 17.251 17.220 1.00 74.06 161 VAL A CA 1
ATOM 1239 C C . VAL A 1 161 ? -6.139 16.453 16.064 1.00 74.06 161 VAL A C 1
ATOM 1241 O O . VAL A 1 161 ? -5.422 16.059 15.138 1.00 74.06 161 VAL A O 1
ATOM 1244 N N . PHE A 1 162 ? -7.461 16.257 16.086 1.00 79.44 162 PHE A N 1
ATOM 1245 C CA . PHE A 1 162 ? -8.224 15.523 15.066 1.00 79.44 162 PHE A CA 1
ATOM 1246 C C . PHE A 1 162 ? -8.089 16.113 13.652 1.00 79.44 162 PHE A C 1
ATOM 1248 O O . PHE A 1 162 ? -8.059 15.371 12.677 1.00 79.44 162 PHE A O 1
ATOM 1255 N N . GLU A 1 163 ? -7.897 17.423 13.500 1.00 79.06 163 GLU A N 1
ATOM 1256 C CA . GLU A 1 163 ? -7.772 18.091 12.196 1.00 79.06 163 GLU A CA 1
ATOM 1257 C C . GLU A 1 163 ? -6.507 17.675 11.413 1.00 79.06 163 GLU A C 1
ATOM 1259 O O . GLU A 1 163 ? -6.350 17.958 10.219 1.00 79.06 163 GLU A O 1
ATOM 1264 N N . ARG A 1 164 ? -5.570 16.972 12.062 1.00 78.06 164 ARG A N 1
ATOM 1265 C CA . ARG A 1 164 ? -4.463 16.292 11.370 1.00 78.06 164 ARG A CA 1
ATOM 1266 C C . ARG A 1 164 ? -4.911 15.030 10.639 1.00 78.06 164 ARG A C 1
ATOM 1268 O O . ARG A 1 164 ? -4.259 14.643 9.680 1.00 78.06 164 ARG A O 1
ATOM 1275 N N . PHE A 1 165 ? -6.004 14.416 11.073 1.00 79.06 165 PHE A N 1
ATOM 1276 C CA . PHE A 1 165 ? -6.618 13.270 10.420 1.00 79.06 165 PHE A CA 1
ATOM 1277 C C . PHE A 1 165 ? -7.541 13.721 9.286 1.00 79.06 165 PHE A C 1
ATOM 1279 O O . PHE A 1 165 ? -7.307 13.365 8.138 1.00 79.06 165 PHE A O 1
ATOM 1286 N N . ILE A 1 166 ? -8.517 14.583 9.585 1.00 79.88 166 ILE A N 1
ATOM 1287 C CA . ILE A 1 166 ? -9.488 15.083 8.605 1.00 79.88 166 ILE A CA 1
ATOM 1288 C C . ILE A 1 166 ? -9.439 16.607 8.575 1.00 79.88 166 ILE A C 1
ATOM 1290 O O . ILE A 1 166 ? -9.610 17.256 9.601 1.00 79.88 166 ILE A O 1
ATOM 1294 N N . SER A 1 167 ? -9.209 17.199 7.401 1.00 79.81 167 SER A N 1
ATOM 1295 C CA . SER A 1 167 ? -9.150 18.655 7.253 1.00 79.81 167 SER A CA 1
ATOM 1296 C C . SER A 1 167 ? -9.827 19.128 5.980 1.00 79.81 167 SER A C 1
ATOM 1298 O O . SER A 1 167 ? -9.447 18.734 4.879 1.00 79.81 167 SER A O 1
ATOM 1300 N N . GLU A 1 168 ? -10.755 20.067 6.139 1.00 75.69 168 GLU A N 1
ATOM 1301 C CA . GLU A 1 168 ? -11.384 20.774 5.022 1.00 75.69 168 GLU A CA 1
ATOM 1302 C C . GLU A 1 168 ? -10.364 21.556 4.180 1.00 75.69 168 GLU A C 1
ATOM 1304 O O . GLU A 1 168 ? -10.484 21.612 2.962 1.00 75.69 168 GLU A O 1
ATOM 1309 N N . ALA A 1 169 ? -9.325 22.118 4.808 1.00 74.00 169 ALA A N 1
ATOM 1310 C CA . ALA A 1 169 ? -8.339 22.948 4.118 1.00 74.00 169 ALA A CA 1
ATOM 1311 C C . ALA A 1 169 ? -7.387 22.147 3.216 1.00 74.00 169 ALA A C 1
ATOM 1313 O O . ALA A 1 169 ? -6.871 22.699 2.247 1.00 74.00 169 ALA A O 1
ATOM 1314 N N . ARG A 1 170 ? -7.132 20.869 3.541 1.00 73.25 170 ARG A N 1
ATOM 1315 C CA . ARG A 1 170 ? -6.246 20.004 2.742 1.00 73.25 170 ARG A CA 1
ATOM 1316 C C . ARG A 1 170 ? -6.978 19.325 1.589 1.00 73.25 170 ARG A C 1
ATOM 1318 O O . ARG A 1 170 ? -6.366 19.097 0.555 1.00 73.25 170 ARG A O 1
ATOM 1325 N N . ASN A 1 171 ? -8.276 19.050 1.744 1.00 68.69 171 ASN A N 1
ATOM 1326 C CA . ASN A 1 171 ? -9.081 18.323 0.756 1.00 68.69 171 ASN A CA 1
ATOM 1327 C C . ASN A 1 171 ? -8.411 17.010 0.281 1.00 68.69 171 ASN A C 1
ATOM 1329 O O . ASN A 1 171 ? -8.512 16.627 -0.884 1.00 68.69 171 ASN A O 1
ATOM 1333 N N . GLU A 1 172 ? -7.691 16.358 1.196 1.00 70.19 172 GLU A N 1
ATOM 1334 C CA . GLU A 1 172 ? -7.039 15.064 1.006 1.00 70.19 172 GLU A CA 1
ATOM 1335 C C . GLU A 1 172 ? -7.949 13.958 1.573 1.00 70.19 172 GLU A C 1
ATOM 1337 O O . GLU A 1 172 ? -8.573 14.169 2.626 1.00 70.19 172 GLU A O 1
ATOM 1342 N N . PRO A 1 173 ? -8.046 12.793 0.909 1.00 73.88 173 PRO A N 1
ATOM 1343 C CA . PRO A 1 173 ? -8.739 11.632 1.457 1.00 73.88 173 PRO A CA 1
ATOM 1344 C C . PRO A 1 173 ? -8.135 11.196 2.809 1.00 73.88 173 PRO A C 1
ATOM 1346 O O . PRO A 1 173 ? -6.909 11.178 2.944 1.00 73.88 173 PRO A O 1
ATOM 1349 N N . PRO A 1 174 ? -8.947 10.852 3.827 1.00 80.56 174 PRO A N 1
ATOM 1350 C CA . PRO A 1 174 ? -8.435 10.309 5.080 1.00 80.56 174 PRO A CA 1
ATOM 1351 C C . PRO A 1 174 ? -7.845 8.916 4.859 1.00 80.56 174 PRO A C 1
ATOM 1353 O O . PRO A 1 174 ? -8.441 8.097 4.166 1.00 80.56 174 PRO A O 1
ATOM 1356 N N . ASP A 1 175 ? -6.714 8.637 5.507 1.00 81.81 175 ASP A N 1
ATOM 1357 C CA . ASP A 1 175 ? -6.083 7.313 5.509 1.00 81.81 175 ASP A CA 1
ATOM 1358 C C . ASP A 1 175 ? -6.343 6.637 6.864 1.00 81.81 175 ASP A C 1
ATOM 1360 O O . ASP A 1 175 ? -5.824 7.080 7.897 1.00 81.81 175 ASP A O 1
ATOM 1364 N N . ILE A 1 176 ? -7.212 5.620 6.890 1.00 86.25 176 ILE A N 1
ATOM 1365 C CA . ILE A 1 176 ? -7.439 4.785 8.075 1.00 86.25 176 ILE A CA 1
ATOM 1366 C C . ILE A 1 176 ? -6.672 3.476 7.922 1.00 86.25 176 ILE A C 1
ATOM 1368 O O . ILE A 1 176 ? -7.139 2.509 7.319 1.00 86.25 176 ILE A O 1
ATOM 1372 N N . ASP A 1 177 ? -5.508 3.453 8.558 1.00 88.88 177 ASP A N 1
ATOM 1373 C CA . ASP A 1 177 ? -4.668 2.272 8.680 1.00 88.88 177 ASP A CA 1
ATOM 1374 C C . ASP A 1 177 ? -5.144 1.389 9.836 1.00 88.88 177 ASP A C 1
ATOM 1376 O O . ASP A 1 177 ? -5.141 1.825 10.996 1.00 88.88 177 ASP A O 1
ATOM 1380 N N . VAL A 1 178 ? -5.470 0.127 9.546 1.00 91.94 178 VAL A N 1
ATOM 1381 C CA . VAL A 1 178 ? -5.794 -0.869 10.575 1.00 91.94 178 VAL A CA 1
ATOM 1382 C C . VAL A 1 178 ? -4.823 -2.040 10.495 1.00 91.94 178 VAL A C 1
ATOM 1384 O O . VAL A 1 178 ? -4.748 -2.751 9.493 1.00 91.94 178 VAL A O 1
ATOM 1387 N N . ASP A 1 179 ? -4.080 -2.254 11.578 1.00 93.38 179 ASP A N 1
ATOM 1388 C CA . ASP A 1 179 ? -3.224 -3.420 11.751 1.00 93.38 179 ASP A CA 1
ATOM 1389 C C . ASP A 1 179 ? -4.050 -4.601 12.262 1.00 93.38 179 ASP A C 1
ATOM 1391 O O . ASP A 1 179 ? -4.763 -4.472 13.255 1.00 93.38 179 ASP A O 1
ATOM 1395 N N . PHE A 1 180 ? -3.923 -5.756 11.613 1.00 94.81 180 PHE A N 1
ATOM 1396 C CA . PHE A 1 180 ? -4.510 -7.030 12.030 1.00 94.81 180 PHE A CA 1
ATOM 1397 C C . PHE A 1 180 ? -3.411 -8.041 12.374 1.00 94.81 180 PHE A C 1
ATOM 1399 O O . PHE A 1 180 ? -2.248 -7.881 11.988 1.00 94.81 180 PHE A O 1
ATOM 1406 N N . GLU A 1 181 ? -3.778 -9.116 13.071 1.00 94.25 181 GLU A N 1
ATOM 1407 C CA . GLU A 1 181 ? -2.904 -10.281 13.238 1.00 94.25 181 GLU A CA 1
ATOM 1408 C C . GLU A 1 181 ? -2.364 -10.773 11.893 1.00 94.25 181 GLU A C 1
ATOM 1410 O O . GLU A 1 181 ? -3.120 -11.006 10.945 1.00 94.25 181 GLU A O 1
ATOM 1415 N N . HIS A 1 182 ? -1.049 -10.983 11.819 1.00 91.62 182 HIS A N 1
ATOM 1416 C CA . HIS A 1 182 ? -0.389 -11.366 10.573 1.00 91.62 182 HIS A CA 1
ATOM 1417 C C . HIS A 1 182 ? -0.953 -12.666 9.983 1.00 91.62 182 HIS A C 1
ATOM 1419 O O . HIS A 1 182 ? -1.199 -12.742 8.782 1.00 91.62 182 HIS A O 1
ATOM 1425 N N . GLU A 1 183 ? -1.204 -13.655 10.838 1.00 90.62 183 GLU A N 1
ATOM 1426 C CA . GLU A 1 183 ? -1.654 -14.994 10.442 1.00 90.62 183 GLU A CA 1
ATOM 1427 C C . GLU A 1 183 ? -3.123 -15.041 10.013 1.00 90.62 183 GLU A C 1
ATOM 1429 O O . GLU A 1 183 ? -3.516 -15.922 9.254 1.00 90.62 183 GLU A O 1
ATOM 1434 N N . ARG A 1 184 ? -3.941 -14.095 10.494 1.00 94.12 184 ARG A N 1
ATOM 1435 C CA . ARG A 1 184 ? -5.403 -14.101 10.312 1.00 94.12 184 ARG A CA 1
ATOM 1436 C C . ARG A 1 184 ? -5.916 -12.981 9.417 1.00 94.12 184 ARG A C 1
ATOM 1438 O O . ARG A 1 184 ? -7.109 -12.898 9.143 1.00 94.12 184 ARG A O 1
ATOM 1445 N N . ARG A 1 185 ? -5.015 -12.139 8.912 1.00 93.00 185 ARG A N 1
ATOM 1446 C CA . ARG A 1 185 ? -5.331 -11.058 7.975 1.00 93.00 185 ARG A CA 1
ATOM 1447 C C . ARG A 1 185 ? -6.067 -11.549 6.727 1.00 93.00 185 ARG A C 1
ATOM 1449 O O . ARG A 1 185 ? -6.906 -10.823 6.203 1.00 93.00 185 ARG A O 1
ATOM 1456 N N . GLU A 1 186 ? -5.765 -12.755 6.248 1.00 93.50 186 GLU A N 1
ATOM 1457 C CA . GLU A 1 186 ? -6.433 -13.298 5.061 1.00 93.50 186 GLU A CA 1
ATOM 1458 C C . GLU A 1 186 ? -7.946 -13.427 5.256 1.00 93.50 186 GLU A C 1
ATOM 1460 O O . GLU A 1 186 ? -8.692 -13.088 4.345 1.00 93.50 186 GLU A O 1
ATOM 1465 N N . GLU A 1 187 ? -8.410 -13.810 6.453 1.00 95.88 187 GLU A N 1
ATOM 1466 C CA . GLU A 1 187 ? -9.848 -13.875 6.759 1.00 95.88 187 GLU A CA 1
ATOM 1467 C C . GLU A 1 187 ? -10.523 -12.512 6.539 1.00 95.88 187 GLU A C 1
ATOM 1469 O O . GLU A 1 187 ? -11.643 -12.437 6.043 1.00 95.88 187 GLU A O 1
ATOM 1474 N N . VAL A 1 188 ? -9.826 -11.422 6.877 1.00 95.88 188 VAL A N 1
ATOM 1475 C CA . VAL A 1 188 ? -10.328 -10.051 6.722 1.00 95.88 188 VAL A CA 1
ATOM 1476 C C . VAL A 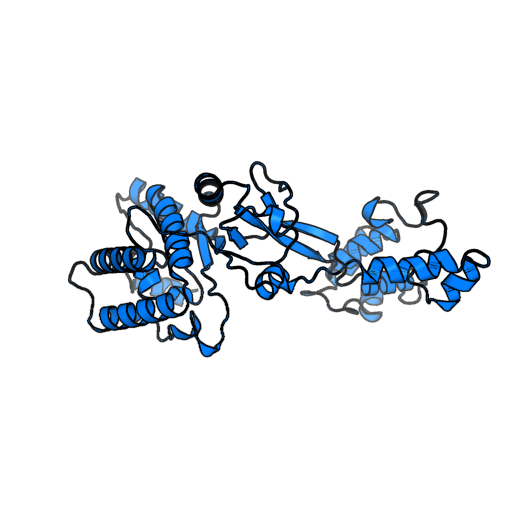1 188 ? -10.374 -9.643 5.251 1.00 95.88 188 VAL A C 1
ATOM 1478 O O . VAL A 1 188 ? -11.361 -9.064 4.808 1.00 95.88 188 VAL A O 1
ATOM 1481 N N . ILE A 1 189 ? -9.336 -9.968 4.477 1.00 94.50 189 ILE A N 1
ATOM 1482 C CA . ILE A 1 189 ? -9.307 -9.703 3.030 1.00 94.50 189 ILE A CA 1
ATOM 1483 C C . ILE A 1 189 ? -10.454 -10.438 2.332 1.00 94.50 189 ILE A C 1
ATOM 1485 O O . ILE A 1 189 ? -11.189 -9.833 1.550 1.00 94.50 189 ILE A O 1
ATOM 1489 N N . GLN A 1 190 ? -10.638 -11.721 2.645 1.00 95.38 190 GLN A N 1
ATOM 1490 C CA . GLN A 1 190 ? -11.697 -12.525 2.044 1.00 95.38 190 GLN A CA 1
ATOM 1491 C C . GLN A 1 190 ? -13.084 -12.028 2.444 1.00 95.38 190 GLN A C 1
ATOM 1493 O O . GLN A 1 190 ? -13.949 -11.925 1.582 1.00 95.38 190 GLN A O 1
ATOM 1498 N N . HIS A 1 191 ? -13.277 -11.575 3.685 1.00 96.25 191 HIS A N 1
ATOM 1499 C CA . HIS A 1 191 ? -14.528 -10.932 4.087 1.00 96.25 191 HIS A CA 1
ATOM 1500 C C . HIS A 1 191 ? -14.873 -9.700 3.232 1.00 96.25 191 HIS A C 1
ATOM 1502 O O . HIS A 1 191 ? -16.029 -9.510 2.850 1.00 96.25 191 HIS A O 1
ATOM 1508 N N . ILE A 1 192 ? -13.881 -8.873 2.881 1.00 95.25 192 ILE A N 1
ATOM 1509 C CA . ILE A 1 192 ? -14.103 -7.716 2.001 1.00 95.25 192 ILE A CA 1
ATOM 1510 C C . ILE A 1 192 ? -14.518 -8.189 0.600 1.00 95.25 192 ILE A C 1
ATOM 1512 O O . ILE A 1 192 ? -15.463 -7.647 0.022 1.00 95.25 192 ILE A O 1
ATOM 1516 N N . TYR A 1 193 ? -13.865 -9.223 0.063 1.00 95.25 193 TYR A N 1
ATOM 1517 C CA . TYR A 1 193 ? -14.256 -9.808 -1.220 1.00 95.25 193 TYR A CA 1
ATOM 1518 C C . TYR A 1 193 ? -15.634 -10.471 -1.191 1.00 95.25 193 TYR A C 1
ATOM 1520 O O . TYR A 1 193 ? -16.355 -10.375 -2.180 1.00 95.25 193 TYR A O 1
ATOM 1528 N N . GLU A 1 194 ? -16.027 -11.104 -0.091 1.00 95.31 194 GLU A N 1
ATOM 1529 C CA . GLU A 1 194 ? -17.364 -11.674 0.089 1.00 95.31 194 GLU A CA 1
ATOM 1530 C C . GLU A 1 194 ? -18.435 -10.579 0.145 1.00 95.31 194 GLU A C 1
ATOM 1532 O O . GLU A 1 194 ? -19.483 -10.717 -0.484 1.00 95.31 194 GLU A O 1
ATOM 1537 N N . LYS A 1 195 ? -18.165 -9.474 0.857 1.00 93.88 195 LYS A N 1
ATOM 1538 C CA . LYS A 1 195 ? -19.115 -8.365 1.025 1.00 93.88 195 LYS A CA 1
ATOM 1539 C C . LYS A 1 195 ? -19.296 -7.550 -0.258 1.00 93.88 195 LYS A C 1
ATOM 1541 O O . LYS A 1 195 ? -20.428 -7.282 -0.652 1.00 93.88 195 LYS A O 1
ATOM 1546 N N . TYR A 1 196 ? -18.200 -7.141 -0.900 1.00 93.44 196 TYR A N 1
ATOM 1547 C CA . TYR A 1 196 ? -18.241 -6.220 -2.047 1.00 93.44 196 TYR A CA 1
ATOM 1548 C C . TYR A 1 196 ? -18.079 -6.922 -3.401 1.00 93.44 196 TYR A C 1
ATOM 1550 O O . TYR A 1 196 ? -18.466 -6.382 -4.435 1.00 93.44 196 TYR A O 1
ATOM 1558 N N . GLY A 1 197 ? -17.547 -8.142 -3.419 1.00 93.94 197 GLY A N 1
ATOM 1559 C CA . GLY A 1 197 ? -17.250 -8.885 -4.638 1.00 93.94 197 GLY A CA 1
ATOM 1560 C C . GLY A 1 197 ? -15.929 -8.464 -5.288 1.00 93.94 197 GLY A C 1
ATOM 1561 O O . GLY A 1 197 ? -15.617 -7.285 -5.420 1.00 93.94 197 GLY A O 1
ATOM 1562 N N . ARG A 1 198 ? -15.180 -9.436 -5.823 1.00 93.31 198 ARG A N 1
ATOM 1563 C CA . ARG A 1 198 ? -13.903 -9.219 -6.549 1.00 93.31 198 ARG A CA 1
ATOM 1564 C C . ARG A 1 198 ? -14.001 -8.300 -7.779 1.00 93.31 198 ARG A C 1
ATOM 1566 O O . ARG A 1 198 ? -12.981 -7.872 -8.303 1.00 93.31 198 ARG A O 1
ATOM 1573 N N . HIS A 1 199 ? -15.215 -8.019 -8.250 1.00 92.94 199 HIS A N 1
ATOM 1574 C CA . HIS A 1 199 ? -15.490 -7.112 -9.367 1.00 92.94 199 HIS A CA 1
ATOM 1575 C C . HIS A 1 199 ? -15.586 -5.638 -8.938 1.00 92.94 199 HIS A C 1
ATOM 1577 O O . HIS A 1 199 ? -15.567 -4.770 -9.803 1.00 92.94 199 HIS A O 1
ATOM 1583 N N . ARG A 1 200 ? -15.687 -5.353 -7.632 1.00 94.12 200 ARG A N 1
ATOM 1584 C CA . ARG A 1 200 ? -15.743 -4.001 -7.039 1.00 94.12 200 ARG A CA 1
ATOM 1585 C C . ARG A 1 200 ? -14.605 -3.731 -6.056 1.00 94.12 200 ARG A C 1
ATOM 1587 O O . ARG A 1 200 ? -14.493 -2.639 -5.515 1.00 94.12 200 ARG A O 1
ATOM 1594 N N . ALA A 1 201 ? -13.796 -4.745 -5.778 1.00 94.06 201 ALA A N 1
ATOM 1595 C CA . ALA A 1 201 ? -12.771 -4.734 -4.753 1.00 94.06 201 ALA A CA 1
ATOM 1596 C C . ALA A 1 201 ? -11.452 -5.269 -5.317 1.00 94.06 201 ALA A C 1
ATOM 1598 O O . ALA A 1 201 ? -11.443 -6.262 -6.051 1.00 94.06 201 ALA A O 1
ATOM 1599 N N . GLY A 1 202 ? -10.335 -4.640 -4.955 1.00 93.81 202 GLY A N 1
ATOM 1600 C CA . GLY A 1 202 ? -9.009 -5.049 -5.411 1.00 93.81 202 GLY A CA 1
ATOM 1601 C C . GLY A 1 202 ? -7.880 -4.456 -4.579 1.00 93.81 202 GLY A C 1
ATOM 1602 O O . GLY A 1 202 ? -8.017 -3.393 -3.979 1.00 93.81 202 GLY A O 1
ATOM 1603 N N . LEU A 1 203 ? -6.748 -5.154 -4.546 1.00 93.62 203 LEU A N 1
ATOM 1604 C CA . LEU A 1 203 ? -5.524 -4.671 -3.913 1.00 93.62 203 LEU A CA 1
ATOM 1605 C C . LEU A 1 203 ? -4.767 -3.741 -4.862 1.00 93.62 203 LEU A C 1
ATOM 1607 O O . LEU A 1 203 ? -4.648 -4.026 -6.056 1.00 93.62 203 LEU A O 1
ATOM 1611 N N . CYS A 1 204 ? -4.175 -2.679 -4.325 1.00 93.50 204 CYS A N 1
ATOM 1612 C CA . CYS A 1 204 ? -3.223 -1.879 -5.088 1.00 93.50 204 CYS A CA 1
ATOM 1613 C C . CYS A 1 204 ? -1.993 -2.722 -5.453 1.00 93.50 204 CYS A C 1
ATOM 1615 O O . CYS A 1 204 ? -1.605 -3.658 -4.736 1.00 93.50 204 CYS A O 1
ATOM 1617 N N . ALA A 1 205 ? -1.329 -2.359 -6.543 1.00 92.81 205 ALA A N 1
ATOM 1618 C CA . ALA A 1 205 ? -0.019 -2.897 -6.851 1.00 92.81 205 ALA A CA 1
ATOM 1619 C C . ALA A 1 205 ? 1.080 -2.137 -6.095 1.00 92.81 205 ALA A C 1
ATOM 1621 O O . ALA A 1 205 ? 0.917 -1.046 -5.558 1.00 92.81 205 ALA A O 1
ATOM 1622 N N . THR A 1 206 ? 2.257 -2.741 -6.046 1.00 91.31 206 THR A N 1
ATOM 1623 C CA . THR A 1 206 ? 3.512 -2.064 -5.742 1.00 91.31 206 THR A CA 1
ATOM 1624 C C . THR A 1 206 ? 4.419 -2.233 -6.940 1.00 91.31 206 THR A C 1
ATOM 1626 O O . THR A 1 206 ? 4.787 -3.359 -7.290 1.00 91.31 206 THR A O 1
ATOM 1629 N N . VAL A 1 207 ? 4.809 -1.124 -7.563 1.00 91.50 207 VAL A N 1
ATOM 1630 C CA . VAL A 1 207 ? 5.767 -1.158 -8.664 1.00 91.50 207 VAL A CA 1
ATOM 1631 C C . VAL A 1 207 ? 7.161 -1.390 -8.088 1.00 91.50 207 VAL A C 1
ATOM 1633 O O . VAL A 1 207 ? 7.771 -0.529 -7.447 1.00 91.50 207 VAL A O 1
ATOM 1636 N N . ILE A 1 208 ? 7.693 -2.592 -8.304 1.00 91.50 208 ILE A N 1
ATOM 1637 C CA . ILE A 1 208 ? 9.049 -2.914 -7.878 1.00 91.50 208 ILE A CA 1
ATOM 1638 C C . ILE A 1 208 ? 10.023 -2.353 -8.899 1.00 91.50 208 ILE A C 1
ATOM 1640 O O . ILE A 1 208 ? 10.013 -2.744 -10.065 1.00 91.50 208 ILE A O 1
ATOM 1644 N N . HIS A 1 209 ? 10.916 -1.494 -8.425 1.00 92.25 209 HIS A N 1
ATOM 1645 C CA . HIS A 1 209 ? 11.941 -0.858 -9.236 1.00 92.25 209 HIS A CA 1
ATOM 1646 C C . HIS A 1 209 ? 13.307 -1.530 -9.061 1.00 92.25 209 HIS A C 1
ATOM 1648 O O . HIS A 1 209 ? 13.624 -2.109 -8.015 1.00 92.25 209 HIS A O 1
ATOM 1654 N N . TYR A 1 210 ? 14.156 -1.414 -10.076 1.00 91.44 210 TYR A N 1
ATOM 1655 C CA . TYR A 1 210 ? 15.580 -1.697 -9.945 1.00 91.44 210 TYR A CA 1
ATOM 1656 C C . TYR A 1 210 ? 16.229 -0.645 -9.043 1.00 91.44 210 TYR A C 1
ATOM 1658 O O . TYR A 1 210 ? 16.279 0.529 -9.393 1.00 91.44 210 TYR A O 1
ATOM 1666 N N . ARG A 1 211 ? 16.700 -1.052 -7.858 1.00 88.19 211 ARG A N 1
ATOM 1667 C CA . ARG A 1 211 ? 17.392 -0.165 -6.908 1.00 88.19 211 ARG A CA 1
ATOM 1668 C C . ARG A 1 211 ? 18.572 -0.859 -6.237 1.00 88.19 211 ARG A C 1
ATOM 1670 O O . ARG A 1 211 ? 18.523 -2.071 -5.981 1.00 88.19 211 ARG A O 1
ATOM 1677 N N . GLY A 1 212 ? 19.617 -0.088 -5.937 1.00 86.50 212 GLY A N 1
ATOM 1678 C CA . GLY A 1 212 ? 20.753 -0.492 -5.105 1.00 86.50 212 GLY A CA 1
ATOM 1679 C C . GLY A 1 212 ? 21.328 -1.864 -5.477 1.00 86.50 212 GLY A C 1
ATOM 1680 O O . GLY A 1 212 ? 21.695 -2.119 -6.626 1.00 86.50 212 GLY A O 1
ATOM 1681 N N . LYS A 1 213 ? 21.364 -2.784 -4.504 1.00 88.44 213 LYS A N 1
ATOM 1682 C CA . LYS A 1 213 ? 21.932 -4.138 -4.665 1.00 88.44 213 LYS A CA 1
ATOM 1683 C C . LYS A 1 213 ? 21.267 -4.952 -5.778 1.00 88.44 213 LYS A C 1
ATOM 1685 O O . LYS A 1 213 ? 21.930 -5.768 -6.415 1.00 88.44 213 LYS A O 1
ATOM 1690 N N . ARG A 1 214 ? 19.966 -4.759 -6.029 1.00 90.25 214 ARG A N 1
ATOM 1691 C CA . ARG A 1 214 ? 19.244 -5.529 -7.054 1.00 90.25 214 ARG A CA 1
ATOM 1692 C C . ARG A 1 214 ? 19.688 -5.137 -8.460 1.00 90.25 214 ARG A C 1
ATOM 1694 O O . ARG A 1 214 ? 19.898 -6.026 -9.280 1.00 90.25 214 ARG A O 1
ATOM 1701 N N . ALA A 1 215 ? 19.869 -3.840 -8.713 1.00 92.06 215 ALA A N 1
ATOM 1702 C CA . ALA A 1 215 ? 20.386 -3.348 -9.988 1.00 92.06 215 ALA A CA 1
ATOM 1703 C C . ALA A 1 215 ? 21.783 -3.926 -10.269 1.00 92.06 215 ALA A C 1
ATOM 1705 O O . ALA A 1 215 ? 21.990 -4.524 -11.323 1.00 92.06 215 ALA A O 1
ATOM 1706 N N . VAL A 1 216 ? 22.692 -3.871 -9.283 1.00 91.38 216 VAL A N 1
ATOM 1707 C CA . VAL A 1 216 ? 24.039 -4.465 -9.390 1.00 91.38 216 VAL A CA 1
ATOM 1708 C C . VAL A 1 216 ? 23.980 -5.950 -9.724 1.00 91.38 216 VAL A C 1
ATOM 1710 O O . VAL A 1 216 ? 24.631 -6.395 -10.666 1.00 91.38 216 VAL A O 1
ATOM 1713 N N . ARG A 1 217 ? 23.186 -6.725 -8.977 1.00 93.00 217 ARG A N 1
ATOM 1714 C CA . ARG A 1 217 ? 23.097 -8.176 -9.174 1.00 93.00 217 ARG A CA 1
ATOM 1715 C C . ARG A 1 217 ? 22.531 -8.546 -10.538 1.00 93.00 217 ARG A C 1
ATOM 1717 O O . ARG A 1 217 ? 23.118 -9.373 -11.227 1.00 93.00 217 ARG A O 1
ATOM 1724 N N . GLU A 1 218 ? 21.401 -7.964 -10.935 1.00 94.69 218 GLU A N 1
ATOM 1725 C CA . GLU A 1 218 ? 20.732 -8.358 -12.180 1.00 94.69 218 GLU A CA 1
ATOM 1726 C C . GLU A 1 218 ? 21.501 -7.872 -13.419 1.00 94.69 218 GLU A C 1
ATOM 1728 O O . GLU A 1 218 ? 21.708 -8.660 -14.346 1.00 94.69 218 GLU A O 1
ATOM 1733 N N . VAL A 1 219 ? 22.005 -6.630 -13.421 1.00 95.50 219 VAL A N 1
ATOM 1734 C CA . VAL A 1 219 ? 22.830 -6.116 -14.529 1.00 95.50 219 VAL A CA 1
ATOM 1735 C C . VAL A 1 219 ? 24.176 -6.824 -14.576 1.00 95.50 219 VAL A C 1
ATOM 1737 O O . VAL A 1 219 ? 24.576 -7.293 -15.637 1.00 95.50 219 VAL A O 1
ATOM 1740 N N . GLY A 1 220 ? 24.865 -6.968 -13.446 1.00 94.56 220 GLY A N 1
ATOM 1741 C CA . GLY A 1 220 ? 26.174 -7.608 -13.412 1.00 94.56 220 GLY A CA 1
ATOM 1742 C C . GLY A 1 220 ? 26.118 -9.086 -13.820 1.00 94.56 220 GLY A C 1
ATOM 1743 O O . GLY A 1 220 ? 26.952 -9.526 -14.613 1.00 94.56 220 GLY A O 1
ATOM 1744 N N . ARG A 1 221 ? 25.080 -9.831 -13.406 1.00 96.00 221 ARG A N 1
ATOM 1745 C CA . ARG A 1 221 ? 24.833 -11.198 -13.899 1.00 96.00 221 ARG A CA 1
ATOM 1746 C C . ARG A 1 221 ? 24.585 -11.214 -15.409 1.00 96.00 221 ARG A C 1
ATOM 1748 O O . ARG A 1 221 ? 25.150 -12.046 -16.117 1.00 96.00 221 ARG A O 1
ATOM 1755 N N . ALA A 1 222 ? 23.785 -10.279 -15.929 1.00 96.44 222 ALA A N 1
ATOM 1756 C CA . ALA A 1 222 ? 23.571 -10.140 -17.371 1.00 96.44 222 ALA A CA 1
ATOM 1757 C C . ALA A 1 222 ? 24.862 -9.760 -18.126 1.00 96.44 222 ALA A C 1
ATOM 1759 O O . ALA A 1 222 ? 25.057 -10.187 -19.262 1.00 96.44 222 ALA A O 1
ATOM 1760 N N . MET A 1 223 ? 25.773 -9.025 -17.492 1.00 96.12 223 MET A N 1
ATOM 1761 C CA . MET A 1 223 ? 27.092 -8.680 -18.029 1.00 96.12 223 MET A CA 1
ATOM 1762 C C . MET A 1 223 ? 28.144 -9.778 -17.817 1.00 96.12 223 MET A C 1
ATOM 1764 O O . MET A 1 223 ? 29.271 -9.635 -18.290 1.00 96.12 223 MET A O 1
ATOM 1768 N N . GLY A 1 224 ? 27.780 -10.903 -17.196 1.00 93.38 224 GLY A N 1
ATOM 1769 C CA . GLY A 1 224 ? 28.640 -12.076 -17.038 1.00 93.38 224 GLY A CA 1
ATOM 1770 C C . GLY A 1 224 ? 29.618 -12.013 -15.863 1.00 93.38 224 GLY A C 1
ATOM 1771 O O . GLY A 1 224 ? 30.591 -12.761 -15.869 1.00 93.38 224 GLY A O 1
ATOM 1772 N N . LEU A 1 225 ? 29.387 -11.142 -14.876 1.00 92.44 225 LEU A N 1
ATOM 1773 C CA . LEU A 1 225 ? 30.145 -11.153 -13.622 1.00 92.44 225 LEU A CA 1
ATOM 1774 C C . LEU A 1 225 ? 29.802 -12.401 -12.791 1.00 92.44 225 LEU A C 1
ATOM 1776 O O . LEU A 1 225 ? 28.669 -12.888 -12.832 1.00 92.44 225 LEU A O 1
ATOM 1780 N N . SER A 1 226 ? 30.776 -12.914 -12.035 1.00 91.81 226 SER A N 1
ATOM 1781 C CA . SER A 1 226 ? 30.574 -14.054 -11.133 1.00 91.81 226 SER A CA 1
ATOM 1782 C C . SER A 1 226 ? 29.763 -13.653 -9.897 1.00 91.81 226 SER A C 1
ATOM 1784 O O . SER A 1 226 ? 29.772 -12.492 -9.486 1.00 91.81 226 SER A O 1
ATOM 1786 N 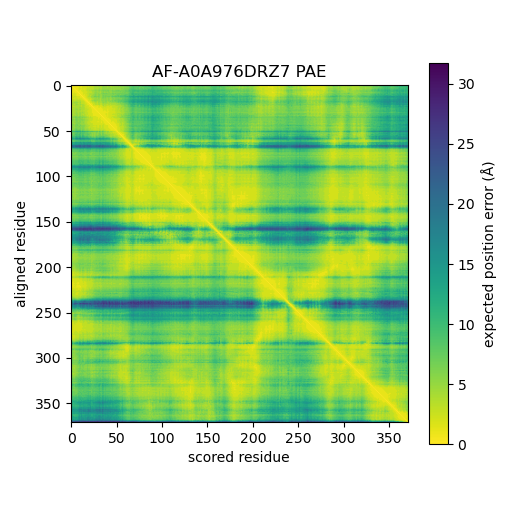N . GLU A 1 227 ? 29.083 -14.613 -9.264 1.00 91.88 227 GLU A N 1
ATOM 1787 C CA . GLU A 1 227 ? 28.308 -14.349 -8.042 1.00 91.88 227 GLU A CA 1
ATOM 1788 C C . GLU A 1 227 ? 29.183 -13.805 -6.900 1.00 91.88 227 GLU A C 1
ATOM 1790 O O . GLU A 1 227 ? 28.727 -12.928 -6.169 1.00 91.88 227 GLU A O 1
ATOM 1795 N N . ASP A 1 228 ? 30.448 -14.229 -6.802 1.00 90.81 228 ASP A N 1
ATOM 1796 C CA . ASP A 1 228 ? 31.401 -13.711 -5.809 1.00 90.81 228 ASP A CA 1
ATOM 1797 C C . ASP A 1 228 ? 31.685 -12.221 -6.027 1.00 90.81 228 ASP A C 1
ATOM 1799 O O . ASP A 1 228 ? 31.607 -11.418 -5.094 1.00 90.81 228 ASP A O 1
ATOM 1803 N N . THR A 1 229 ? 31.931 -11.819 -7.279 1.00 89.56 229 THR A N 1
ATOM 1804 C CA . THR A 1 229 ? 32.111 -10.408 -7.638 1.00 89.56 229 THR A CA 1
ATOM 1805 C C . THR A 1 229 ? 30.841 -9.607 -7.360 1.00 89.56 229 THR A C 1
ATOM 1807 O O . THR A 1 229 ? 30.908 -8.522 -6.785 1.00 89.56 229 THR A O 1
ATOM 1810 N N . LEU A 1 230 ? 29.664 -10.144 -7.696 1.00 90.50 230 LEU A N 1
ATOM 1811 C CA . LEU A 1 230 ? 28.384 -9.482 -7.424 1.00 90.50 230 LEU A CA 1
ATOM 1812 C C . LEU A 1 230 ? 28.115 -9.326 -5.927 1.00 90.50 230 LEU A C 1
ATOM 1814 O O . LEU A 1 230 ? 27.575 -8.298 -5.511 1.00 90.50 230 LEU A O 1
ATOM 1818 N N . ALA A 1 231 ? 28.467 -10.324 -5.117 1.00 89.25 231 ALA A N 1
ATOM 1819 C CA . ALA A 1 231 ? 28.338 -10.274 -3.668 1.00 89.25 231 ALA A CA 1
ATOM 1820 C C . ALA A 1 231 ? 29.258 -9.201 -3.072 1.00 89.25 231 ALA A C 1
ATOM 1822 O O . ALA A 1 231 ? 28.780 -8.380 -2.286 1.00 89.25 231 ALA A O 1
ATOM 1823 N N . ALA A 1 232 ? 30.519 -9.150 -3.513 1.00 87.56 232 ALA A N 1
ATOM 1824 C CA . ALA A 1 232 ? 31.487 -8.134 -3.107 1.00 87.56 232 ALA A CA 1
ATOM 1825 C C . ALA A 1 232 ? 31.056 -6.717 -3.520 1.00 87.56 232 ALA A C 1
ATOM 1827 O O . ALA A 1 232 ? 31.107 -5.796 -2.715 1.00 87.56 232 ALA A O 1
ATOM 1828 N N . MET A 1 233 ? 30.547 -6.529 -4.740 1.00 86.06 233 MET A N 1
ATOM 1829 C CA . MET A 1 233 ? 30.015 -5.231 -5.175 1.00 86.06 233 MET A CA 1
ATOM 1830 C C . MET A 1 233 ? 28.749 -4.842 -4.396 1.00 86.06 233 MET A C 1
ATOM 1832 O O . MET A 1 233 ? 28.567 -3.685 -4.023 1.00 86.06 233 MET A O 1
ATOM 1836 N N . SER A 1 234 ? 27.863 -5.806 -4.124 1.00 85.94 234 SER A N 1
ATOM 1837 C CA . SER A 1 234 ? 26.610 -5.557 -3.400 1.00 85.94 234 SER A CA 1
ATOM 1838 C C . SER A 1 234 ? 26.834 -5.218 -1.926 1.00 85.94 234 SER A C 1
ATOM 1840 O O . SER A 1 234 ? 26.019 -4.497 -1.352 1.00 85.94 234 SER A O 1
ATOM 1842 N N . SER A 1 235 ? 27.879 -5.750 -1.284 1.00 83.38 235 SER A N 1
ATOM 1843 C CA . SER A 1 235 ? 28.175 -5.468 0.128 1.00 83.38 235 SER A CA 1
ATOM 1844 C C . SER A 1 235 ? 28.642 -4.029 0.357 1.00 83.38 235 SER A C 1
ATOM 1846 O O . SER A 1 235 ? 28.391 -3.485 1.427 1.00 83.38 235 SER A O 1
ATOM 1848 N N . GLN A 1 236 ? 29.212 -3.384 -0.666 1.00 77.06 236 GLN A N 1
ATOM 1849 C CA . GLN A 1 236 ? 29.625 -1.978 -0.622 1.00 77.06 236 GLN A CA 1
ATOM 1850 C C . GLN A 1 236 ? 28.447 -0.985 -0.660 1.00 77.06 236 GLN A C 1
ATOM 1852 O O . GLN A 1 236 ? 28.623 0.207 -0.394 1.00 77.06 236 GLN A O 1
ATOM 1857 N N . ILE A 1 237 ? 27.235 -1.450 -0.985 1.00 76.50 237 ILE A N 1
ATOM 1858 C CA . ILE A 1 237 ? 26.035 -0.609 -1.043 1.00 76.50 237 ILE A CA 1
ATOM 1859 C C . ILE A 1 237 ? 25.322 -0.639 0.309 1.00 76.50 237 ILE A C 1
ATOM 1861 O O . ILE A 1 237 ? 24.756 -1.661 0.712 1.00 76.50 237 ILE A O 1
ATOM 1865 N N . TRP A 1 238 ? 25.291 0.519 0.965 1.00 65.25 238 TRP A N 1
ATOM 1866 C CA . TRP A 1 238 ? 24.548 0.756 2.200 1.00 65.25 238 TRP A CA 1
ATOM 1867 C C . TRP A 1 238 ? 23.249 1.525 1.920 1.00 65.25 238 TRP A C 1
ATOM 1869 O O . TRP A 1 238 ? 23.222 2.446 1.101 1.00 65.25 238 TRP A O 1
ATOM 1879 N N . GLY A 1 239 ? 22.166 1.149 2.606 1.00 61.88 239 GLY A N 1
ATOM 1880 C CA . GLY A 1 239 ? 20.852 1.781 2.458 1.00 61.88 239 GLY A CA 1
ATOM 1881 C C . GLY A 1 239 ? 20.218 1.584 1.075 1.00 61.88 239 GLY A C 1
ATOM 1882 O O . GLY A 1 239 ? 20.400 0.551 0.429 1.00 61.88 239 GLY A O 1
ATOM 1883 N N . TRP A 1 240 ? 19.459 2.587 0.626 1.00 52.62 240 TRP A N 1
ATOM 1884 C CA . TRP A 1 240 ? 18.705 2.543 -0.634 1.00 52.62 240 TRP A CA 1
ATOM 1885 C C . TRP A 1 240 ? 19.570 2.685 -1.895 1.00 52.62 240 TRP A C 1
ATOM 1887 O O . TRP A 1 240 ? 19.060 2.437 -2.982 1.00 52.62 240 TRP A O 1
ATOM 1897 N N . GLY A 1 241 ? 20.866 3.000 -1.745 1.00 56.91 241 GLY A N 1
ATOM 1898 C CA . GLY A 1 241 ? 21.841 3.099 -2.834 1.00 56.91 241 GLY A CA 1
ATOM 1899 C C . GLY A 1 241 ? 21.468 4.159 -3.872 1.00 56.91 241 GLY A C 1
ATOM 1900 O O . GLY A 1 241 ? 20.701 3.886 -4.787 1.00 56.91 241 GLY A O 1
ATOM 1901 N N . ALA A 1 242 ? 22.026 5.363 -3.751 1.00 58.44 242 ALA A N 1
ATOM 1902 C CA . ALA A 1 242 ? 21.901 6.381 -4.794 1.00 58.44 242 ALA A CA 1
ATOM 1903 C C . ALA A 1 242 ? 22.683 5.974 -6.066 1.00 58.44 242 ALA A C 1
ATOM 1905 O O . ALA A 1 242 ? 23.615 5.166 -5.968 1.00 58.44 242 ALA A O 1
ATOM 1906 N N . PRO A 1 243 ? 22.356 6.539 -7.245 1.00 58.41 243 PRO A N 1
ATOM 1907 C CA . PRO A 1 243 ? 23.236 6.475 -8.413 1.00 58.41 243 PRO A CA 1
ATOM 1908 C C . PRO A 1 243 ? 24.672 6.859 -8.024 1.00 58.41 243 PRO A C 1
ATOM 1910 O O . PRO A 1 243 ? 24.872 7.802 -7.254 1.00 58.41 243 PRO A O 1
ATOM 1913 N N . GLY A 1 244 ? 25.669 6.097 -8.482 1.00 59.94 244 GLY A N 1
ATOM 1914 C CA . GLY A 1 244 ? 27.066 6.295 -8.069 1.00 59.94 244 GLY A CA 1
ATOM 1915 C C . GLY A 1 244 ? 27.443 5.759 -6.675 1.00 59.94 244 GLY A C 1
ATOM 1916 O O . GLY A 1 244 ? 28.530 6.051 -6.179 1.00 59.94 244 GLY A O 1
ATOM 1917 N N . ALA A 1 245 ? 26.600 4.943 -6.025 1.00 64.38 245 ALA A N 1
ATOM 1918 C CA . ALA A 1 245 ? 26.931 4.310 -4.736 1.00 64.38 245 ALA A CA 1
ATOM 1919 C C . ALA A 1 245 ? 28.149 3.363 -4.791 1.00 64.38 245 ALA A C 1
ATOM 1921 O O . ALA A 1 245 ? 28.724 3.027 -3.751 1.00 64.38 245 ALA A O 1
ATOM 1922 N N . VAL A 1 246 ? 28.550 2.926 -5.983 1.00 68.56 246 VAL A N 1
ATOM 1923 C CA . VAL A 1 246 ? 29.745 2.111 -6.211 1.00 68.56 246 VAL A CA 1
ATOM 1924 C C . VAL A 1 246 ? 30.768 2.984 -6.929 1.00 68.56 246 VAL A C 1
ATOM 1926 O O . VAL A 1 246 ? 30.640 3.252 -8.119 1.00 68.56 246 VAL A O 1
ATOM 1929 N N . THR A 1 247 ? 31.757 3.460 -6.178 1.00 76.56 247 THR A N 1
ATOM 1930 C CA . THR A 1 247 ? 32.818 4.338 -6.679 1.00 76.56 247 THR A CA 1
ATOM 1931 C C . THR A 1 247 ? 34.029 3.537 -7.143 1.00 76.56 247 THR A C 1
ATOM 1933 O O . THR A 1 247 ? 34.257 2.419 -6.676 1.00 76.56 247 THR A O 1
ATOM 1936 N N . ASP A 1 248 ? 34.859 4.139 -7.994 1.00 81.31 248 ASP A N 1
ATOM 1937 C CA . ASP A 1 248 ? 36.134 3.558 -8.436 1.00 81.31 248 ASP A CA 1
ATOM 1938 C C . ASP A 1 248 ? 37.012 3.115 -7.256 1.00 81.31 248 ASP A C 1
ATOM 1940 O O . ASP A 1 248 ? 37.605 2.040 -7.292 1.00 81.31 248 ASP A O 1
ATOM 1944 N N . THR A 1 249 ? 37.042 3.899 -6.173 1.00 79.31 249 THR A N 1
ATOM 1945 C CA . THR A 1 249 ? 37.769 3.550 -4.945 1.00 79.31 249 THR A CA 1
ATOM 1946 C C . THR A 1 249 ? 37.248 2.253 -4.327 1.00 79.31 249 THR A C 1
ATOM 1948 O O . THR A 1 249 ? 38.034 1.364 -4.019 1.00 79.31 249 THR A O 1
ATOM 1951 N N . ARG A 1 250 ? 35.922 2.100 -4.213 1.00 79.88 250 ARG A N 1
ATOM 1952 C CA . ARG A 1 250 ? 35.293 0.892 -3.651 1.00 79.88 250 ARG A CA 1
ATOM 1953 C C . ARG A 1 250 ? 35.479 -0.329 -4.545 1.00 79.88 250 ARG A C 1
ATOM 1955 O O . ARG A 1 250 ? 35.593 -1.439 -4.039 1.00 79.88 250 ARG A O 1
ATOM 1962 N N . LEU A 1 251 ? 35.507 -0.137 -5.865 1.00 84.31 251 LEU A N 1
ATOM 1963 C CA . LEU A 1 251 ? 35.814 -1.200 -6.825 1.00 84.31 251 LEU A CA 1
ATOM 1964 C C . LEU A 1 251 ? 37.264 -1.679 -6.667 1.00 84.31 251 LEU A C 1
ATOM 1966 O O . LEU A 1 251 ? 37.503 -2.884 -6.604 1.00 84.31 251 LEU A O 1
ATOM 1970 N N . ALA A 1 252 ? 38.210 -0.749 -6.523 1.00 85.12 252 ALA A N 1
ATOM 1971 C CA . ALA A 1 252 ? 39.613 -1.075 -6.290 1.00 85.12 252 ALA A CA 1
ATOM 1972 C C . ALA A 1 252 ? 39.832 -1.802 -4.949 1.00 85.12 252 ALA A C 1
ATOM 1974 O O . ALA A 1 252 ? 40.608 -2.754 -4.892 1.00 85.12 252 ALA A O 1
ATOM 1975 N N . GLU A 1 253 ? 39.113 -1.415 -3.889 1.00 84.44 253 GLU A N 1
ATOM 1976 C CA . GLU A 1 253 ? 39.160 -2.073 -2.570 1.00 84.44 253 GLU A CA 1
ATOM 1977 C C . GLU A 1 253 ? 38.739 -3.549 -2.615 1.00 84.44 253 GLU A C 1
ATOM 1979 O O . GLU A 1 253 ? 39.271 -4.365 -1.864 1.00 84.44 253 GLU A O 1
ATOM 1984 N N . ILE A 1 254 ? 37.821 -3.913 -3.516 1.00 84.81 254 ILE A N 1
ATOM 1985 C CA . ILE A 1 254 ? 37.399 -5.307 -3.734 1.00 84.81 254 ILE A CA 1
ATOM 1986 C C . ILE A 1 254 ? 38.197 -6.009 -4.845 1.00 84.81 254 ILE A C 1
ATOM 1988 O O . ILE A 1 254 ? 37.811 -7.086 -5.298 1.00 84.81 254 ILE A O 1
ATOM 1992 N N . GLY A 1 255 ? 39.313 -5.415 -5.283 1.00 85.19 255 GLY A N 1
ATOM 1993 C CA . GLY A 1 255 ? 40.242 -6.006 -6.248 1.00 85.19 255 GLY A CA 1
ATOM 1994 C C . GLY A 1 255 ? 39.787 -5.942 -7.708 1.00 85.19 255 GLY A C 1
ATOM 1995 O O . GLY A 1 255 ? 40.331 -6.665 -8.542 1.00 85.19 255 GLY A O 1
ATOM 1996 N N . LEU A 1 256 ? 38.801 -5.102 -8.036 1.00 88.19 256 LEU A N 1
ATOM 1997 C CA . LEU A 1 256 ? 38.374 -4.860 -9.413 1.00 88.19 256 LEU A CA 1
ATOM 1998 C C . LEU A 1 256 ? 39.117 -3.658 -9.998 1.00 88.19 256 LEU A C 1
ATOM 2000 O O . LEU A 1 256 ? 39.272 -2.643 -9.326 1.00 88.19 256 LEU A O 1
ATOM 2004 N N . ASP A 1 257 ? 39.532 -3.748 -11.263 1.00 88.69 257 ASP A N 1
ATOM 2005 C CA . ASP A 1 257 ? 40.133 -2.617 -11.976 1.00 88.69 257 ASP A CA 1
ATOM 2006 C C . ASP A 1 257 ? 39.037 -1.662 -12.486 1.00 88.69 257 ASP A C 1
ATOM 2008 O O . ASP A 1 257 ? 38.333 -2.011 -13.440 1.00 88.69 257 ASP A O 1
ATOM 2012 N N . PRO A 1 258 ? 38.904 -0.434 -11.943 1.00 85.62 258 PRO A N 1
ATOM 2013 C CA . PRO A 1 258 ? 37.920 0.542 -12.423 1.00 85.62 258 PRO A CA 1
ATOM 2014 C C . PRO A 1 258 ? 38.183 0.978 -13.874 1.00 85.62 258 PRO A C 1
ATOM 2016 O O . PRO A 1 258 ? 37.314 1.531 -14.555 1.00 85.62 258 PRO A O 1
ATOM 2019 N N . LYS A 1 259 ? 39.395 0.723 -14.387 1.00 88.56 259 LYS A N 1
ATOM 2020 C CA . LYS A 1 259 ? 39.768 0.997 -15.773 1.00 88.56 259 LYS A CA 1
ATOM 2021 C C . LYS A 1 259 ? 39.396 -0.133 -16.734 1.00 88.56 259 LYS A C 1
ATOM 2023 O O . LYS A 1 259 ? 39.511 0.077 -17.950 1.00 88.56 259 LYS A O 1
ATOM 2028 N N . ASP A 1 260 ? 38.880 -1.263 -16.257 1.00 93.31 260 ASP A N 1
ATOM 2029 C CA . ASP A 1 260 ? 38.364 -2.299 -17.143 1.00 93.31 260 ASP A CA 1
ATOM 2030 C C . ASP A 1 260 ? 37.154 -1.783 -17.940 1.00 93.31 260 ASP A C 1
ATOM 2032 O O . ASP A 1 260 ? 36.210 -1.186 -17.410 1.00 93.31 260 ASP A O 1
ATOM 2036 N N . ARG A 1 261 ? 37.179 -1.999 -19.260 1.00 92.38 261 ARG A N 1
ATOM 2037 C CA . ARG A 1 261 ? 36.141 -1.470 -20.155 1.00 92.38 261 ARG A CA 1
ATOM 2038 C C . ARG A 1 261 ? 34.781 -2.093 -19.859 1.00 92.38 261 ARG A C 1
ATOM 2040 O O . ARG A 1 261 ? 33.774 -1.387 -19.898 1.00 92.38 261 ARG A O 1
ATOM 2047 N N . ARG A 1 262 ? 34.743 -3.403 -19.608 1.00 91.00 262 ARG A N 1
ATOM 2048 C CA . ARG A 1 262 ? 33.494 -4.141 -19.410 1.00 91.00 262 ARG A CA 1
ATOM 2049 C C . ARG A 1 262 ? 32.886 -3.814 -18.054 1.00 91.00 262 ARG A C 1
ATOM 2051 O O . ARG A 1 262 ? 31.668 -3.651 -17.968 1.00 91.00 262 ARG A O 1
ATOM 2058 N N . LEU A 1 263 ? 33.716 -3.639 -17.032 1.00 91.00 263 LEU A N 1
ATOM 2059 C CA . LEU A 1 263 ? 33.285 -3.160 -15.730 1.00 91.00 263 LEU A CA 1
ATOM 2060 C C . LEU A 1 263 ? 32.680 -1.760 -15.839 1.00 91.00 263 LEU A C 1
ATOM 2062 O O . LEU A 1 263 ? 31.550 -1.576 -15.402 1.00 91.00 263 LEU A O 1
ATOM 2066 N N . ARG A 1 264 ? 33.335 -0.807 -16.520 1.00 91.38 264 ARG A N 1
ATOM 2067 C CA . ARG A 1 264 ? 32.753 0.532 -16.741 1.00 91.38 264 ARG A CA 1
ATOM 2068 C C . ARG A 1 264 ? 31.410 0.497 -17.467 1.00 91.38 264 ARG A C 1
ATOM 2070 O O . ARG A 1 264 ? 30.492 1.208 -17.076 1.00 91.38 264 ARG A O 1
ATOM 2077 N N . GLN A 1 265 ? 31.276 -0.332 -18.504 1.00 93.50 265 GLN A N 1
ATOM 2078 C CA . GLN A 1 265 ? 29.992 -0.516 -19.194 1.00 93.50 265 GLN A CA 1
ATOM 2079 C C . GLN A 1 265 ? 28.927 -1.092 -18.258 1.00 93.50 265 GLN A C 1
ATOM 2081 O O . GLN A 1 265 ? 27.784 -0.652 -18.280 1.00 93.50 265 GLN A O 1
ATOM 2086 N N . THR A 1 266 ? 29.310 -2.051 -17.415 1.00 93.25 266 THR A N 1
ATOM 2087 C CA . THR A 1 266 ? 28.418 -2.637 -16.410 1.00 93.25 266 THR A CA 1
ATOM 2088 C C . THR A 1 266 ? 27.967 -1.584 -15.403 1.00 93.25 266 THR A C 1
ATOM 2090 O O . THR A 1 266 ? 26.778 -1.506 -15.120 1.00 93.25 266 THR A O 1
ATOM 2093 N N . MET A 1 267 ? 28.880 -0.737 -14.921 1.00 89.81 267 MET A N 1
ATOM 2094 C CA . MET A 1 267 ? 28.564 0.358 -14.002 1.00 89.81 267 MET A CA 1
ATOM 2095 C C . MET A 1 267 ? 27.619 1.384 -14.631 1.00 89.81 267 MET A C 1
ATOM 2097 O O . MET A 1 267 ? 26.603 1.709 -14.029 1.00 89.81 267 MET A O 1
ATOM 2101 N N . ALA A 1 268 ? 27.880 1.806 -15.871 1.00 91.31 268 ALA A N 1
ATOM 2102 C CA . ALA A 1 268 ? 26.995 2.722 -16.588 1.00 91.31 268 ALA A CA 1
ATOM 2103 C C . ALA A 1 268 ? 25.572 2.152 -16.744 1.00 91.31 268 ALA A C 1
ATOM 2105 O O . ALA A 1 268 ? 24.598 2.854 -16.500 1.00 91.31 268 ALA A O 1
ATOM 2106 N N . LEU A 1 269 ? 25.446 0.861 -17.077 1.00 93.44 269 LEU A N 1
ATOM 2107 C CA . LEU A 1 269 ? 24.147 0.183 -17.174 1.00 93.44 269 LEU A CA 1
ATOM 2108 C C . LEU A 1 269 ? 23.458 0.013 -15.810 1.00 93.44 269 LEU A C 1
ATOM 2110 O O . LEU A 1 269 ? 22.231 0.036 -15.735 1.00 93.44 269 LEU A O 1
ATOM 2114 N N . ILE A 1 270 ? 24.229 -0.185 -14.734 1.00 90.81 270 ILE A N 1
ATOM 2115 C CA . ILE A 1 270 ? 23.706 -0.229 -13.361 1.00 90.81 270 ILE A CA 1
ATOM 2116 C C . ILE A 1 270 ? 23.111 1.122 -12.979 1.00 90.81 270 ILE A C 1
ATOM 2118 O O . ILE A 1 270 ? 22.050 1.134 -12.358 1.00 90.81 270 ILE A O 1
ATOM 2122 N N . ASP A 1 271 ? 23.779 2.225 -13.318 1.00 88.12 271 ASP A N 1
ATOM 2123 C CA . ASP A 1 271 ? 23.286 3.576 -13.046 1.00 88.12 271 ASP A CA 1
ATOM 2124 C C . ASP A 1 271 ? 22.066 3.910 -13.919 1.00 88.12 271 ASP A C 1
ATOM 2126 O O . ASP A 1 271 ? 21.075 4.425 -13.408 1.00 88.12 271 ASP A O 1
ATOM 2130 N N . GLU A 1 272 ? 22.088 3.543 -15.205 1.00 91.19 272 GLU A N 1
ATOM 2131 C CA . GLU A 1 272 ? 20.982 3.779 -16.145 1.00 91.19 272 GLU A CA 1
ATOM 2132 C C 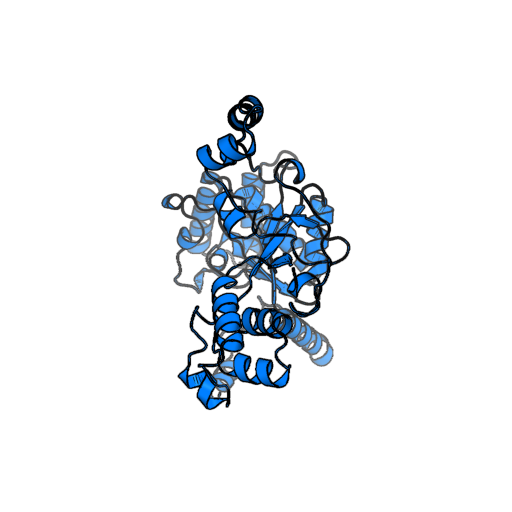. GLU A 1 272 ? 19.695 3.040 -15.749 1.00 91.19 272 GLU A C 1
ATOM 2134 O O . GLU A 1 272 ? 18.599 3.576 -15.904 1.00 91.19 272 GLU A O 1
ATOM 2139 N N . ILE A 1 273 ? 19.802 1.820 -15.209 1.00 91.88 273 ILE A N 1
ATOM 2140 C CA . ILE A 1 273 ? 18.624 1.041 -14.806 1.00 91.88 273 ILE A CA 1
ATOM 2141 C C . ILE A 1 273 ? 18.060 1.464 -13.440 1.00 91.88 273 ILE A C 1
ATOM 2143 O O . ILE A 1 273 ? 17.013 0.953 -13.040 1.00 91.88 273 ILE A O 1
ATOM 2147 N N . GLN A 1 274 ? 18.720 2.349 -12.680 1.00 88.81 274 GLN A N 1
ATOM 2148 C CA . GLN A 1 274 ? 18.197 2.772 -11.377 1.00 88.81 274 GLN A CA 1
ATOM 2149 C C . GLN A 1 274 ? 16.824 3.427 -11.543 1.00 88.81 274 GLN A C 1
ATOM 2151 O O . GLN A 1 274 ? 16.639 4.344 -12.335 1.00 88.81 274 GLN A O 1
ATOM 2156 N N . GLY A 1 275 ? 15.848 2.955 -10.773 1.00 89.44 275 GLY A N 1
ATOM 2157 C CA . GLY A 1 275 ? 14.482 3.458 -10.841 1.00 89.44 275 GLY A CA 1
ATOM 2158 C C . GLY A 1 275 ? 13.673 2.942 -12.031 1.00 89.44 275 GLY A C 1
ATOM 2159 O O . GLY A 1 275 ? 12.512 3.308 -12.133 1.00 89.44 275 GLY A O 1
ATOM 2160 N N . PHE A 1 276 ? 14.208 2.065 -12.889 1.00 93.12 276 PHE A N 1
ATOM 2161 C CA . PHE A 1 276 ? 13.391 1.423 -13.924 1.00 93.12 276 PHE A CA 1
ATOM 2162 C C . PHE A 1 276 ? 12.394 0.434 -13.293 1.00 93.12 276 PHE A C 1
ATOM 2164 O O . PHE A 1 276 ? 12.784 -0.324 -12.391 1.00 93.12 276 PHE A O 1
ATOM 2171 N N . PRO A 1 277 ? 11.129 0.387 -13.750 1.00 92.56 277 PRO A N 1
ATOM 2172 C CA . PRO A 1 277 ? 10.156 -0.582 -13.261 1.00 92.56 277 PRO A CA 1
ATOM 2173 C C . PRO A 1 277 ? 10.549 -1.996 -13.706 1.00 92.56 277 PRO A C 1
ATOM 2175 O O . PRO A 1 277 ? 10.987 -2.224 -14.836 1.00 92.56 277 PRO A O 1
ATOM 2178 N N . ARG A 1 278 ? 10.403 -2.965 -12.802 1.00 91.06 278 ARG A N 1
ATOM 2179 C CA . ARG A 1 278 ? 10.752 -4.373 -13.036 1.00 91.06 278 ARG A CA 1
ATOM 2180 C C . ARG A 1 278 ? 9.519 -5.256 -13.176 1.00 91.06 278 ARG A C 1
ATOM 2182 O O . ARG A 1 278 ? 9.456 -6.068 -14.091 1.00 91.06 278 ARG A O 1
ATOM 2189 N N . HIS A 1 279 ? 8.613 -5.177 -12.210 1.00 90.38 279 HIS A N 1
ATOM 2190 C CA . HIS A 1 279 ? 7.385 -5.972 -12.146 1.00 90.38 279 HIS A CA 1
ATOM 2191 C C . HIS A 1 279 ? 6.438 -5.377 -11.105 1.00 90.38 279 HIS A C 1
ATOM 2193 O O . HIS A 1 279 ? 6.883 -4.652 -10.212 1.00 90.38 279 HIS A O 1
ATOM 2199 N N . LEU A 1 280 ? 5.161 -5.731 -11.208 1.00 89.44 280 LEU A N 1
ATOM 2200 C CA . LEU A 1 280 ? 4.177 -5.471 -10.169 1.00 89.44 280 LEU A CA 1
ATOM 2201 C C . LEU A 1 280 ? 4.289 -6.538 -9.075 1.00 89.44 280 LEU A C 1
ATOM 2203 O O . LEU A 1 280 ? 4.503 -7.720 -9.347 1.00 89.44 280 LEU A O 1
ATOM 2207 N N . SER A 1 281 ? 4.162 -6.095 -7.834 1.00 88.62 281 SER A N 1
ATOM 2208 C CA . SER A 1 281 ? 3.944 -6.930 -6.657 1.00 88.62 281 SER A CA 1
ATOM 2209 C C . SER A 1 281 ? 2.615 -6.535 -6.018 1.00 88.62 281 SER A C 1
ATOM 2211 O O . SER A 1 281 ? 2.073 -5.476 -6.316 1.00 88.62 281 SER A O 1
ATOM 2213 N N . GLN A 1 282 ? 2.093 -7.364 -5.122 1.00 86.31 282 GLN A N 1
ATOM 2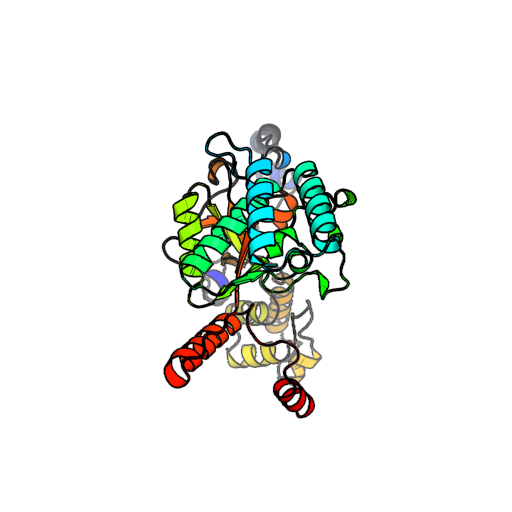214 C CA . GLN A 1 282 ? 0.920 -7.007 -4.322 1.00 86.31 282 GLN A CA 1
ATOM 2215 C C . GLN A 1 282 ? 1.312 -5.954 -3.280 1.00 86.31 282 GLN A C 1
ATOM 2217 O O . GLN A 1 282 ? 2.346 -6.113 -2.620 1.00 86.31 282 GLN A O 1
ATOM 2222 N N . HIS A 1 283 ? 0.502 -4.905 -3.123 1.00 85.00 283 HIS A N 1
ATOM 2223 C CA . HIS A 1 283 ? 0.669 -3.965 -2.021 1.00 85.00 283 HIS A CA 1
ATOM 2224 C C . HIS A 1 283 ? 0.364 -4.641 -0.680 1.00 85.00 283 HIS A C 1
ATOM 2226 O O . HIS A 1 283 ? -0.458 -5.553 -0.569 1.00 85.00 283 HIS A O 1
ATOM 2232 N N . VAL A 1 284 ? 1.061 -4.202 0.367 1.00 77.62 284 VAL A N 1
ATOM 2233 C CA . VAL A 1 284 ? 1.029 -4.854 1.680 1.00 77.62 284 VAL A CA 1
ATOM 2234 C C . VAL A 1 284 ? -0.230 -4.555 2.486 1.00 77.62 284 VAL A C 1
ATOM 2236 O O . VAL A 1 284 ? -0.379 -5.171 3.533 1.00 77.62 284 VAL A O 1
ATOM 2239 N N . GLY A 1 285 ? -1.126 -3.671 2.040 1.00 76.81 285 GLY A N 1
ATOM 2240 C CA . GLY A 1 285 ? -2.301 -3.252 2.820 1.00 76.81 285 GLY A CA 1
ATOM 2241 C C . GLY A 1 285 ? -3.426 -2.632 2.000 1.00 76.81 285 GLY A C 1
ATOM 2242 O O . GLY A 1 285 ? -4.546 -3.119 2.060 1.00 76.81 285 GLY A O 1
ATOM 2243 N N . GLY A 1 286 ? -3.081 -1.604 1.225 1.00 88.62 286 GLY A N 1
ATOM 2244 C CA . GLY A 1 286 ? -3.943 -0.853 0.309 1.00 88.62 286 GLY A CA 1
ATOM 2245 C C . GLY A 1 286 ? -4.930 -1.681 -0.492 1.00 88.62 286 GLY A C 1
ATOM 2246 O O . GLY A 1 286 ? -4.565 -2.413 -1.415 1.00 88.62 286 GLY A O 1
ATOM 2247 N N . PHE A 1 287 ? -6.184 -1.504 -0.112 1.00 91.44 287 PHE A N 1
ATOM 2248 C CA . PHE A 1 287 ? -7.355 -2.119 -0.686 1.00 91.44 287 PHE A CA 1
ATOM 2249 C C . PHE A 1 287 ? -8.286 -1.020 -1.192 1.00 91.44 287 PHE A C 1
ATOM 2251 O O . PHE A 1 287 ? -8.515 -0.026 -0.502 1.00 91.44 287 PHE A O 1
ATOM 2258 N N . ILE A 1 288 ? -8.828 -1.198 -2.389 1.00 92.44 288 ILE A N 1
ATOM 2259 C CA . ILE A 1 288 ? -9.762 -0.264 -3.014 1.00 92.44 288 ILE A CA 1
ATOM 2260 C C . ILE A 1 288 ? -11.102 -0.943 -3.164 1.00 92.44 288 ILE A C 1
ATOM 2262 O O . ILE A 1 288 ? -11.181 -2.127 -3.494 1.00 92.44 288 ILE A O 1
ATOM 2266 N N . ILE A 1 289 ? -12.146 -0.162 -2.919 1.00 93.62 289 ILE A N 1
ATOM 2267 C CA . ILE A 1 289 ? -13.530 -0.585 -3.047 1.00 93.62 289 ILE A CA 1
ATOM 2268 C C . ILE A 1 289 ? -14.277 0.494 -3.830 1.00 93.62 289 ILE A C 1
ATOM 2270 O O . ILE A 1 289 ? -14.102 1.686 -3.567 1.00 93.62 289 ILE A O 1
ATOM 2274 N N . THR A 1 290 ? -15.083 0.077 -4.800 1.00 93.56 290 THR A N 1
ATOM 2275 C CA . THR A 1 290 ? -15.869 0.946 -5.684 1.00 93.56 290 THR A CA 1
ATOM 2276 C C . THR A 1 290 ? -17.363 0.642 -5.576 1.00 93.56 290 THR A C 1
ATOM 2278 O O . THR A 1 290 ? -17.772 -0.480 -5.255 1.00 93.56 290 THR A O 1
ATOM 2281 N N . GLU A 1 291 ? -18.211 1.636 -5.850 1.00 91.94 291 GLU A N 1
ATOM 2282 C CA . GLU A 1 291 ? -19.650 1.405 -6.026 1.00 91.94 291 GLU A CA 1
ATOM 2283 C C . GLU A 1 291 ? -19.932 0.621 -7.316 1.00 91.94 291 GLU A C 1
ATOM 2285 O O . GLU A 1 291 ? -20.583 -0.423 -7.290 1.00 91.94 291 GLU A O 1
ATOM 2290 N N . GLY A 1 292 ? -19.373 1.095 -8.431 1.00 90.81 292 GLY A N 1
ATOM 2291 C CA . GLY A 1 292 ? -19.424 0.434 -9.733 1.00 90.81 292 GLY A CA 1
ATOM 2292 C C . GLY A 1 292 ? -18.355 -0.644 -9.916 1.00 90.81 292 GLY A C 1
ATOM 2293 O O . GLY A 1 292 ? -17.632 -1.009 -8.984 1.00 90.81 292 GLY A O 1
ATOM 2294 N N . ARG A 1 293 ? -18.240 -1.159 -11.142 1.00 92.06 293 ARG A N 1
ATOM 2295 C CA . ARG A 1 293 ? -17.246 -2.182 -11.475 1.00 92.06 293 ARG A CA 1
ATOM 2296 C C . ARG A 1 293 ? -15.841 -1.584 -11.503 1.00 92.06 293 ARG A C 1
ATOM 2298 O O . ARG A 1 293 ? -15.598 -0.558 -12.127 1.00 92.06 293 ARG A O 1
ATOM 2305 N N . LEU A 1 294 ? -14.892 -2.280 -10.890 1.00 92.00 294 LEU A N 1
ATOM 2306 C CA . LEU A 1 294 ? -13.494 -1.861 -10.834 1.00 92.00 294 LEU A CA 1
ATOM 2307 C C . LEU A 1 294 ? -12.834 -1.859 -12.224 1.00 92.00 294 LEU A C 1
ATOM 2309 O O . LEU A 1 294 ? -11.966 -1.030 -12.492 1.00 92.00 294 LEU A O 1
ATOM 2313 N N . ASP A 1 295 ? -13.288 -2.739 -13.124 1.00 92.38 295 ASP A N 1
ATOM 2314 C CA . ASP A 1 295 ? -12.777 -2.847 -14.493 1.00 92.38 295 ASP A CA 1
ATOM 2315 C C . ASP A 1 295 ? -13.272 -1.754 -15.457 1.00 92.38 295 ASP A C 1
ATOM 2317 O O . ASP A 1 295 ? -12.780 -1.663 -16.581 1.00 92.38 295 ASP A O 1
ATOM 2321 N N . GLU A 1 296 ? -14.182 -0.884 -15.008 1.00 90.94 296 GLU A N 1
ATOM 2322 C CA . GLU A 1 296 ? -14.528 0.364 -15.704 1.00 90.94 296 GLU A CA 1
ATOM 2323 C C . GLU A 1 296 ? -13.516 1.485 -15.414 1.00 90.94 296 GLU A C 1
ATOM 2325 O O . GLU A 1 296 ? -13.412 2.431 -16.192 1.00 90.94 296 GLU A O 1
ATOM 2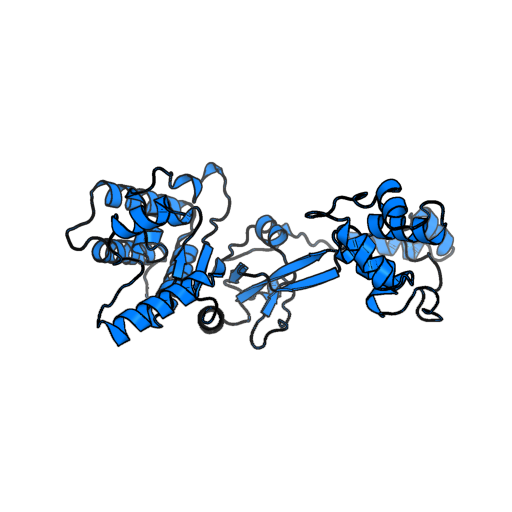330 N N . LEU A 1 297 ? -12.736 1.361 -14.331 1.00 88.88 297 LEU A N 1
ATOM 2331 C CA . LEU A 1 297 ? -11.701 2.323 -13.945 1.00 88.88 297 LEU A CA 1
ATOM 2332 C C . LEU A 1 297 ? -10.311 1.897 -14.425 1.00 88.88 297 LEU A C 1
ATOM 2334 O O . LEU A 1 297 ? -9.545 2.718 -14.930 1.00 88.88 297 LEU A O 1
ATOM 2338 N N . CYS A 1 298 ? -9.965 0.618 -14.259 1.00 90.06 298 CYS A N 1
ATOM 2339 C CA . CYS A 1 298 ? -8.643 0.102 -14.604 1.00 90.06 298 CYS A CA 1
ATOM 2340 C C . CYS A 1 298 ? -8.660 -1.400 -14.906 1.00 90.06 298 CYS A C 1
ATOM 2342 O O . CYS A 1 298 ? -9.547 -2.112 -14.446 1.00 90.06 298 CYS A O 1
ATOM 2344 N N . PRO A 1 299 ? -7.665 -1.931 -15.638 1.00 91.69 299 PRO A N 1
ATOM 2345 C CA . PRO A 1 299 ? -7.513 -3.373 -15.782 1.00 91.69 299 PRO A CA 1
ATOM 2346 C C . PRO A 1 299 ? -7.406 -4.060 -14.415 1.00 91.69 299 PRO A C 1
ATOM 2348 O O . PRO A 1 299 ? -6.706 -3.577 -13.531 1.00 91.69 299 PRO A O 1
ATOM 2351 N N . VAL A 1 300 ? -8.056 -5.212 -14.257 1.00 93.00 300 VAL A N 1
ATOM 2352 C CA . VAL A 1 300 ? -7.975 -6.023 -13.035 1.00 93.00 300 VAL A CA 1
ATOM 2353 C C . VAL A 1 300 ? -7.281 -7.337 -13.364 1.00 93.00 300 VAL A C 1
ATOM 2355 O O . VAL A 1 300 ? -7.666 -8.037 -14.302 1.00 93.00 300 VAL A O 1
ATOM 2358 N N . GLU A 1 301 ? -6.265 -7.691 -12.583 1.00 91.69 301 GLU A N 1
ATOM 2359 C CA . GLU A 1 301 ? -5.509 -8.931 -12.742 1.00 91.69 301 GLU A CA 1
ATOM 2360 C C . GLU A 1 301 ? -5.708 -9.849 -11.532 1.00 91.69 301 GLU A C 1
ATOM 2362 O O . GLU A 1 301 ? -5.940 -9.401 -10.406 1.00 91.69 301 GLU A O 1
ATOM 2367 N N . ASN A 1 302 ? -5.595 -11.161 -11.744 1.00 91.81 302 ASN A N 1
ATOM 2368 C CA . ASN A 1 302 ? -5.484 -12.091 -10.624 1.00 91.81 302 ASN A CA 1
ATOM 2369 C C . ASN A 1 302 ? -4.130 -11.893 -9.942 1.00 91.81 302 ASN A C 1
ATOM 2371 O O . ASN A 1 302 ? -3.094 -11.815 -10.607 1.00 91.81 302 ASN A O 1
ATOM 2375 N N . ALA A 1 303 ? -4.130 -11.853 -8.613 1.00 87.44 303 ALA A N 1
ATOM 2376 C CA . ALA A 1 303 ? -2.886 -11.839 -7.868 1.00 87.44 303 ALA A CA 1
ATOM 2377 C C . ALA A 1 303 ? -2.176 -13.201 -7.967 1.00 87.44 303 ALA A C 1
ATOM 2379 O O . ALA A 1 303 ? -2.753 -14.214 -8.353 1.00 87.44 303 ALA A O 1
ATOM 2380 N N . THR A 1 304 ? -0.906 -13.245 -7.558 1.00 85.19 304 THR A N 1
ATOM 2381 C CA . THR A 1 304 ? -0.171 -14.517 -7.420 1.00 85.19 304 THR A CA 1
ATOM 2382 C C . THR A 1 304 ? -0.745 -15.403 -6.313 1.00 85.19 304 THR A C 1
ATOM 2384 O O . THR A 1 304 ? -0.607 -16.619 -6.371 1.00 85.19 304 THR A O 1
ATOM 2387 N N . MET A 1 305 ? -1.351 -14.792 -5.292 1.00 84.88 305 MET A N 1
ATOM 2388 C CA . MET A 1 305 ? -2.097 -15.518 -4.267 1.00 84.88 305 MET A CA 1
ATOM 2389 C C . MET A 1 305 ? -3.502 -15.821 -4.781 1.00 84.88 305 MET A C 1
ATOM 2391 O O . MET A 1 305 ? -4.125 -14.966 -5.412 1.00 84.88 305 MET A O 1
ATOM 2395 N N . GLU A 1 306 ? -3.966 -17.038 -4.507 1.00 87.88 306 GLU A N 1
ATOM 2396 C CA . GLU A 1 306 ? -5.303 -17.498 -4.874 1.00 87.88 306 GLU A CA 1
ATOM 2397 C C . GLU A 1 306 ? -6.377 -16.581 -4.277 1.00 87.88 306 GLU A C 1
ATOM 2399 O O . GLU A 1 306 ? -6.172 -15.962 -3.234 1.00 87.88 306 GLU A O 1
ATOM 2404 N N . ASP A 1 307 ? -7.488 -16.436 -4.998 1.00 90.38 307 ASP A N 1
ATOM 2405 C CA . ASP A 1 307 ? -8.647 -15.637 -4.588 1.00 90.38 307 ASP A CA 1
ATOM 2406 C C . ASP A 1 307 ? -8.372 -14.168 -4.246 1.00 90.38 307 ASP A C 1
ATOM 2408 O O . ASP A 1 307 ? -9.137 -13.521 -3.533 1.00 90.38 307 ASP A O 1
ATOM 2412 N N . ARG A 1 308 ? -7.323 -13.591 -4.840 1.00 90.81 308 ARG A N 1
ATOM 2413 C CA . ARG A 1 308 ? -7.049 -12.154 -4.777 1.00 90.81 308 ARG A CA 1
ATOM 2414 C C . ARG A 1 308 ? -7.022 -11.514 -6.160 1.00 90.81 308 ARG A C 1
ATOM 2416 O O . ARG A 1 308 ? -6.656 -12.131 -7.164 1.00 90.81 308 ARG A O 1
ATOM 2423 N N . THR A 1 309 ? -7.396 -10.244 -6.209 1.00 92.50 309 THR A N 1
ATOM 2424 C CA . THR A 1 309 ? -7.296 -9.376 -7.390 1.00 92.50 309 THR A CA 1
ATOM 2425 C C . THR A 1 309 ? -6.393 -8.194 -7.093 1.00 92.50 309 THR A C 1
ATOM 2427 O O . THR A 1 309 ? -6.412 -7.654 -5.986 1.00 92.50 309 THR A O 1
ATOM 2430 N N . ILE A 1 310 ? -5.611 -7.795 -8.089 1.00 93.25 310 ILE A N 1
ATOM 2431 C CA . ILE A 1 310 ? -4.791 -6.589 -8.053 1.00 93.25 310 ILE A CA 1
ATOM 2432 C C . ILE A 1 310 ? -5.199 -5.643 -9.174 1.00 93.25 310 ILE A C 1
ATOM 2434 O O . ILE A 1 310 ? -5.601 -6.083 -10.252 1.00 93.25 310 ILE A O 1
ATOM 2438 N N . ILE A 1 311 ? -5.036 -4.352 -8.925 1.00 93.38 311 ILE A N 1
ATOM 2439 C CA . ILE A 1 311 ? -5.079 -3.323 -9.961 1.00 93.38 311 ILE A CA 1
ATOM 2440 C C . ILE A 1 311 ? -3.664 -2.799 -10.224 1.00 93.38 311 ILE A C 1
ATOM 2442 O O . ILE A 1 311 ? -2.853 -2.758 -9.296 1.00 93.38 311 ILE A O 1
ATOM 2446 N N . PRO A 1 312 ? -3.330 -2.384 -11.457 1.00 92.25 312 PRO A N 1
ATOM 2447 C CA . PRO A 1 312 ? -1.982 -1.975 -11.844 1.00 92.25 312 PRO A CA 1
ATOM 2448 C C . PRO A 1 312 ? -1.632 -0.548 -11.395 1.00 92.25 312 PRO A C 1
ATOM 2450 O O . PRO A 1 312 ? -0.771 0.082 -12.001 1.00 92.25 312 PRO A O 1
ATOM 2453 N N . TRP A 1 313 ? -2.302 -0.047 -10.360 1.00 91.44 313 TRP A N 1
ATOM 2454 C CA . TRP A 1 313 ? -2.089 1.270 -9.776 1.00 91.44 313 TRP A CA 1
ATOM 2455 C C . TRP A 1 313 ? -1.400 1.129 -8.428 1.00 91.44 313 TRP A C 1
ATOM 2457 O O . TRP A 1 313 ? -1.800 0.299 -7.601 1.00 91.44 313 TRP A O 1
ATOM 2467 N N . ASP A 1 314 ? -0.343 1.908 -8.225 1.00 90.75 314 ASP A N 1
ATOM 2468 C CA . ASP A 1 314 ? 0.328 1.999 -6.935 1.00 90.75 314 ASP A CA 1
ATOM 2469 C C . ASP A 1 314 ? -0.226 3.138 -6.078 1.00 90.75 314 ASP A C 1
ATOM 2471 O O . ASP A 1 314 ? -1.172 3.823 -6.449 1.00 90.75 314 ASP A O 1
ATOM 2475 N N . LYS A 1 315 ? 0.335 3.315 -4.881 1.00 86.19 315 LYS A N 1
ATOM 2476 C CA . LYS A 1 315 ? -0.134 4.334 -3.940 1.00 86.19 315 LYS A CA 1
ATOM 2477 C C . LYS A 1 315 ? -0.184 5.734 -4.573 1.00 86.19 315 LYS A C 1
ATOM 2479 O O . LYS A 1 315 ? -1.144 6.456 -4.323 1.00 86.19 315 LYS A O 1
ATOM 2484 N N . ASP A 1 316 ? 0.812 6.103 -5.373 1.00 88.06 316 ASP A N 1
ATOM 2485 C CA . ASP A 1 316 ? 0.907 7.453 -5.927 1.00 88.06 316 ASP A CA 1
ATOM 2486 C C . ASP A 1 316 ? -0.164 7.665 -7.013 1.00 88.06 316 ASP A C 1
ATOM 2488 O O . ASP A 1 316 ? -0.764 8.742 -7.091 1.00 88.06 316 ASP A O 1
ATOM 2492 N N . ASP A 1 317 ? -0.477 6.624 -7.792 1.00 89.75 317 ASP A N 1
ATOM 2493 C CA . ASP A 1 317 ? -1.589 6.638 -8.753 1.00 89.75 317 ASP A CA 1
ATOM 2494 C C . ASP A 1 317 ? -2.942 6.835 -8.043 1.00 89.75 317 ASP A C 1
ATOM 2496 O O . ASP A 1 317 ? -3.759 7.661 -8.453 1.00 89.75 317 ASP A O 1
ATOM 2500 N N . ILE A 1 318 ? -3.167 6.109 -6.944 1.00 88.31 318 ILE A N 1
ATOM 2501 C CA . ILE A 1 318 ? -4.403 6.169 -6.145 1.00 88.31 318 ILE A CA 1
ATOM 2502 C C . ILE A 1 318 ? -4.586 7.531 -5.486 1.00 88.31 318 ILE A C 1
ATOM 2504 O O . ILE A 1 318 ? -5.680 8.099 -5.553 1.00 88.31 318 ILE A O 1
ATOM 2508 N N . ASP A 1 319 ? -3.514 8.079 -4.913 1.00 84.94 319 ASP A N 1
ATOM 2509 C CA . ASP A 1 319 ? -3.515 9.412 -4.315 1.00 84.94 319 ASP A CA 1
ATOM 2510 C C . ASP A 1 319 ? -3.794 10.484 -5.394 1.00 84.94 319 ASP A C 1
ATOM 2512 O O . ASP A 1 319 ? -4.589 11.402 -5.172 1.00 84.94 319 ASP A O 1
ATOM 2516 N N . THR A 1 320 ? -3.223 10.336 -6.599 1.00 86.31 320 THR A N 1
ATOM 2517 C CA . THR A 1 320 ? -3.451 11.246 -7.740 1.00 86.31 320 THR A CA 1
ATOM 2518 C C . THR A 1 320 ? -4.903 11.222 -8.215 1.00 86.31 320 THR A C 1
ATOM 2520 O O . THR A 1 320 ? -5.494 12.276 -8.459 1.00 86.31 320 THR A O 1
ATOM 2523 N N . LEU A 1 321 ? -5.498 10.030 -8.301 1.00 85.62 321 LEU A N 1
ATOM 2524 C CA . LEU A 1 321 ? -6.901 9.832 -8.676 1.00 85.62 321 LEU A CA 1
ATOM 2525 C C . LEU A 1 321 ? -7.878 10.120 -7.523 1.00 85.62 321 LEU A C 1
ATOM 2527 O O . LEU A 1 321 ? -9.090 10.048 -7.718 1.00 85.62 321 LEU A O 1
ATOM 2531 N N . LYS A 1 322 ? -7.366 10.471 -6.333 1.00 84.62 322 LYS A N 1
ATOM 2532 C CA . LYS A 1 322 ? -8.143 10.750 -5.111 1.00 84.62 322 LYS A CA 1
ATOM 2533 C C . LYS A 1 322 ? -9.072 9.599 -4.724 1.00 84.62 322 LYS A C 1
ATOM 2535 O O . LYS A 1 322 ? -10.169 9.813 -4.203 1.00 84.62 322 LYS A O 1
ATOM 2540 N N . ILE A 1 323 ? -8.625 8.378 -4.985 1.00 87.00 323 ILE A N 1
ATOM 2541 C CA . ILE A 1 323 ? -9.354 7.164 -4.646 1.00 87.00 323 ILE A CA 1
ATOM 2542 C C . ILE A 1 323 ? -9.156 6.886 -3.155 1.00 87.00 323 ILE A C 1
ATOM 2544 O O . ILE A 1 323 ? -8.038 6.901 -2.642 1.00 87.00 323 ILE A O 1
ATOM 2548 N N . LEU A 1 324 ? -10.252 6.619 -2.447 1.00 87.88 324 LEU A N 1
ATOM 2549 C CA . LEU A 1 324 ? -10.192 6.198 -1.051 1.00 87.88 324 LEU A CA 1
ATOM 2550 C C . LEU A 1 324 ? -9.674 4.762 -0.987 1.00 87.88 324 LEU A C 1
ATOM 2552 O O . LEU A 1 324 ? -10.238 3.848 -1.591 1.00 87.88 324 LEU A O 1
ATOM 2556 N N . LYS A 1 325 ? -8.621 4.562 -0.203 1.00 88.56 325 LYS A N 1
ATOM 2557 C CA . LYS A 1 325 ? -8.064 3.242 0.087 1.00 88.56 325 LYS A CA 1
ATOM 2558 C C . LYS A 1 325 ? -8.280 2.890 1.555 1.00 88.56 325 LYS A C 1
ATOM 2560 O O . LYS A 1 325 ? -8.376 3.764 2.417 1.00 88.56 325 LYS A O 1
ATOM 2565 N N . ILE A 1 326 ? -8.333 1.598 1.837 1.00 89.56 326 ILE A N 1
ATOM 2566 C CA . ILE A 1 326 ? -8.274 1.062 3.194 1.00 89.56 326 ILE A CA 1
ATOM 2567 C C . ILE A 1 326 ? -7.013 0.222 3.291 1.00 89.56 326 ILE A C 1
ATOM 2569 O O . ILE A 1 326 ? -6.833 -0.725 2.525 1.00 89.56 326 ILE A O 1
ATOM 2573 N N . ASP A 1 327 ? -6.157 0.537 4.251 1.00 90.75 327 ASP A N 1
ATOM 2574 C CA . ASP A 1 327 ? -4.952 -0.236 4.489 1.00 90.75 327 ASP A CA 1
ATOM 2575 C C . ASP A 1 327 ? -5.257 -1.366 5.486 1.00 90.75 327 ASP A C 1
ATOM 2577 O O . ASP A 1 327 ? -5.331 -1.174 6.700 1.00 90.75 327 ASP A O 1
ATOM 2581 N N . ILE A 1 328 ? -5.432 -2.580 4.952 1.00 91.88 328 ILE A N 1
ATOM 2582 C CA . ILE A 1 328 ? -5.590 -3.811 5.737 1.00 91.88 328 ILE A CA 1
ATOM 2583 C C . ILE A 1 328 ? -4.206 -4.366 6.022 1.00 91.88 328 ILE A C 1
ATOM 2585 O O . ILE A 1 328 ? -3.658 -5.091 5.200 1.00 91.88 328 ILE A O 1
ATOM 2589 N N . LEU A 1 329 ? -3.598 -4.013 7.146 1.00 91.88 329 LEU A N 1
ATOM 2590 C CA . LEU A 1 329 ? -2.181 -4.282 7.396 1.00 91.88 329 LEU A CA 1
ATOM 2591 C C . LEU A 1 329 ? -1.996 -5.529 8.258 1.00 91.88 329 LEU A C 1
ATOM 2593 O O . LEU A 1 329 ? -2.921 -6.006 8.909 1.00 91.88 329 LEU A O 1
ATOM 2597 N N . ALA A 1 330 ? -0.787 -6.084 8.248 1.00 90.75 330 ALA A N 1
ATOM 2598 C CA . ALA A 1 330 ? -0.422 -7.222 9.084 1.00 90.75 330 ALA A CA 1
ATOM 2599 C C . ALA A 1 330 ? 0.678 -6.821 10.062 1.00 90.75 330 ALA A C 1
ATOM 2601 O O . ALA A 1 330 ? 1.763 -6.425 9.632 1.00 90.75 330 ALA A O 1
ATOM 2602 N N . LEU A 1 331 ? 0.435 -7.018 11.356 1.00 91.94 331 LEU A N 1
ATOM 2603 C CA . LEU A 1 331 ? 1.418 -6.788 12.405 1.00 91.94 331 LEU A CA 1
ATOM 2604 C C . LEU A 1 331 ? 1.663 -8.082 13.181 1.00 91.94 331 LEU A C 1
ATOM 2606 O O . LEU A 1 331 ? 0.813 -8.540 13.942 1.00 91.94 331 LEU A O 1
ATOM 2610 N N . GLY A 1 332 ? 2.857 -8.661 13.019 1.00 93.00 332 GLY A N 1
ATOM 2611 C CA . GLY A 1 332 ? 3.234 -9.905 13.706 1.00 93.00 332 GLY A CA 1
ATOM 2612 C C . GLY A 1 332 ? 3.161 -9.794 15.230 1.00 93.00 332 GLY A C 1
ATOM 2613 O O . GLY A 1 332 ? 2.830 -10.761 15.905 1.00 93.00 332 GLY A O 1
ATOM 2614 N N . MET A 1 333 ? 3.367 -8.590 15.774 1.00 93.75 333 MET A N 1
ATOM 2615 C CA . MET A 1 333 ? 3.277 -8.367 17.214 1.00 93.75 333 MET A CA 1
ATOM 2616 C C . MET A 1 333 ? 1.856 -8.576 17.763 1.00 93.75 333 MET A C 1
ATOM 2618 O O . MET A 1 333 ? 1.700 -9.023 18.895 1.00 93.75 333 MET A O 1
ATOM 2622 N N . LEU A 1 334 ? 0.812 -8.318 16.964 1.00 93.31 334 LEU A N 1
ATOM 2623 C CA . LEU A 1 334 ? -0.563 -8.622 17.371 1.00 93.31 334 LEU A CA 1
ATOM 2624 C C . LEU A 1 334 ? -0.790 -10.132 17.481 1.00 93.31 334 LEU A C 1
ATOM 2626 O O . LEU A 1 334 ? -1.452 -10.562 18.422 1.00 93.31 334 LEU A O 1
ATOM 2630 N N . SER A 1 335 ? -0.188 -10.932 16.593 1.00 92.94 335 SER A N 1
ATOM 2631 C CA . SER A 1 335 ? -0.238 -12.395 16.698 1.00 92.94 335 SER A CA 1
ATOM 2632 C C . SER A 1 335 ? 0.390 -12.876 18.007 1.00 92.94 335 SER A C 1
ATOM 2634 O O . SER A 1 335 ? -0.255 -13.616 18.743 1.00 92.94 335 SER A O 1
ATOM 2636 N N . CYS A 1 336 ? 1.593 -12.405 18.368 1.00 95.06 336 CYS A N 1
ATOM 2637 C CA . CYS A 1 336 ? 2.204 -12.874 19.617 1.00 95.06 336 CYS A CA 1
ATOM 2638 C C . CYS A 1 336 ? 1.460 -12.363 20.863 1.00 95.06 336 CYS A C 1
ATOM 2640 O O . CYS A 1 336 ? 1.443 -13.054 21.876 1.00 95.06 336 CYS A O 1
ATOM 2642 N N . ILE A 1 337 ? 0.835 -11.176 20.817 1.00 94.00 337 ILE A N 1
ATOM 2643 C CA . ILE A 1 337 ? -0.020 -10.701 21.920 1.00 94.00 337 ILE A CA 1
ATOM 2644 C C . ILE A 1 337 ? -1.241 -11.612 22.083 1.00 94.00 337 ILE A C 1
ATOM 2646 O O . ILE A 1 337 ? -1.563 -11.986 23.210 1.00 94.00 337 ILE A O 1
ATOM 2650 N N . ARG A 1 338 ? -1.901 -12.001 20.983 1.00 93.62 338 ARG A N 1
ATOM 2651 C CA . ARG A 1 338 ? -3.020 -12.955 21.022 1.00 93.62 338 ARG A CA 1
ATOM 2652 C C . ARG A 1 338 ? -2.587 -14.282 21.634 1.00 93.62 338 ARG A C 1
ATOM 2654 O O . ARG A 1 338 ? -3.221 -14.741 22.573 1.00 93.62 338 ARG A O 1
ATOM 2661 N N . GLU A 1 339 ? -1.474 -14.846 21.171 1.00 94.12 339 GLU A N 1
ATOM 2662 C CA . GLU A 1 339 ? -0.928 -16.091 21.727 1.00 94.12 339 GLU A CA 1
ATOM 2663 C C . GLU A 1 339 ? -0.591 -15.965 23.218 1.00 94.12 339 GLU A C 1
ATOM 2665 O O . GLU A 1 339 ? -0.862 -16.879 23.995 1.00 94.12 339 GLU A O 1
ATOM 2670 N N . ALA A 1 340 ? -0.051 -14.823 23.653 1.00 95.25 340 ALA A N 1
ATOM 2671 C CA . ALA A 1 340 ? 0.199 -14.567 25.067 1.00 95.25 340 ALA A CA 1
ATOM 2672 C C . ALA A 1 340 ? -1.105 -14.511 25.883 1.00 95.25 340 ALA A C 1
ATOM 2674 O O . ALA A 1 340 ? -1.161 -15.074 26.976 1.00 95.25 340 ALA A O 1
ATOM 2675 N N . PHE A 1 341 ? -2.163 -13.880 25.364 1.00 94.69 341 PHE A N 1
ATOM 2676 C CA . PHE A 1 341 ? -3.483 -13.897 26.003 1.00 94.69 341 PHE A CA 1
ATOM 2677 C C . PHE A 1 341 ? -4.076 -15.306 26.065 1.00 94.69 341 PHE A C 1
ATOM 2679 O O . PHE A 1 341 ? -4.607 -15.682 27.110 1.00 94.69 341 PHE A O 1
ATOM 2686 N N . ASP A 1 342 ? -3.928 -16.103 25.007 1.00 93.69 342 ASP A N 1
ATOM 2687 C CA . ASP A 1 342 ? -4.381 -17.495 24.985 1.00 93.69 342 ASP A CA 1
ATOM 2688 C C . ASP A 1 342 ? -3.657 -18.330 26.052 1.00 93.69 342 ASP A C 1
ATOM 2690 O O . ASP A 1 342 ? -4.292 -19.090 26.783 1.00 93.69 342 ASP A O 1
ATOM 2694 N N . LEU A 1 343 ? -2.339 -18.153 26.203 1.00 96.69 343 LEU A N 1
ATOM 2695 C CA . LEU A 1 343 ? -1.556 -18.818 27.250 1.00 96.69 343 LEU A CA 1
ATOM 2696 C C . LEU A 1 343 ? -1.983 -18.379 28.658 1.00 96.69 343 LEU A C 1
ATOM 2698 O O . LEU A 1 343 ? -2.070 -19.215 29.559 1.00 96.69 343 LEU A O 1
ATOM 2702 N N . LEU A 1 344 ? -2.278 -17.093 28.862 1.00 95.44 344 LEU A N 1
ATOM 2703 C CA . LEU A 1 344 ? -2.779 -16.585 30.143 1.00 95.44 344 LEU A CA 1
ATOM 2704 C C . LEU A 1 344 ? -4.163 -17.156 30.488 1.00 95.44 344 LEU A C 1
ATOM 2706 O O . LEU A 1 344 ? -4.382 -17.543 31.638 1.00 95.44 344 LEU A O 1
ATOM 2710 N N . ASP A 1 345 ? -5.080 -17.278 29.525 1.00 94.75 345 ASP A N 1
ATOM 2711 C CA . ASP A 1 345 ? -6.390 -17.902 29.768 1.00 94.75 345 ASP A CA 1
ATOM 2712 C C . ASP A 1 345 ? -6.236 -19.405 30.063 1.00 94.75 345 ASP A C 1
ATOM 2714 O O . ASP A 1 345 ? -6.828 -19.928 31.012 1.00 94.75 345 ASP A O 1
ATOM 2718 N N . GLN A 1 346 ? -5.377 -20.100 29.310 1.00 96.50 346 GLN A N 1
ATOM 2719 C CA . GLN A 1 346 ? -5.142 -21.540 29.466 1.00 96.50 346 GLN A CA 1
ATOM 2720 C C . GLN A 1 346 ? -4.477 -21.905 30.798 1.00 96.50 346 GLN A C 1
ATOM 2722 O O . GLN A 1 346 ? -4.895 -22.865 31.446 1.00 96.50 346 GLN A O 1
ATOM 2727 N N . HIS A 1 347 ? -3.442 -21.168 31.207 1.00 97.06 347 HIS A N 1
ATOM 2728 C CA . HIS A 1 347 ? -2.626 -21.519 32.374 1.00 97.06 347 HIS A CA 1
ATOM 2729 C C . HIS A 1 347 ? -3.020 -20.780 33.653 1.00 97.06 347 HIS A C 1
ATOM 2731 O O . HIS A 1 347 ? -2.772 -21.285 34.749 1.00 97.06 347 HIS A O 1
ATOM 2737 N N . HIS A 1 348 ? -3.623 -19.596 33.530 1.00 95.38 348 HIS A N 1
ATOM 2738 C CA . HIS A 1 348 ? -3.935 -18.729 34.665 1.00 95.38 348 HIS A CA 1
ATOM 2739 C C . HIS A 1 348 ? -5.411 -18.322 34.740 1.00 95.38 348 HIS A C 1
ATOM 2741 O O . HIS A 1 348 ? -5.790 -17.659 35.705 1.00 95.38 348 HIS A O 1
ATOM 2747 N N . HIS A 1 349 ? -6.249 -18.723 33.772 1.00 94.25 349 HIS A N 1
ATOM 2748 C CA . HIS A 1 349 ? -7.667 -18.344 33.684 1.00 94.25 349 HIS A CA 1
ATOM 2749 C C . HIS A 1 349 ? -7.883 -16.825 33.722 1.00 94.25 349 HIS A C 1
ATOM 2751 O O . HIS A 1 349 ? -8.875 -16.326 34.256 1.00 94.25 349 HIS A O 1
ATOM 2757 N N . GLN A 1 350 ? -6.919 -16.083 33.173 1.00 93.00 350 GLN A N 1
ATOM 2758 C CA . GLN A 1 350 ? -6.959 -14.632 33.069 1.00 93.00 350 GLN A CA 1
ATOM 2759 C C . GLN A 1 350 ? -7.241 -14.235 31.627 1.00 93.00 350 GLN A C 1
ATOM 2761 O O . GLN A 1 350 ? -6.455 -14.520 30.727 1.00 93.00 350 GLN A O 1
ATOM 2766 N N . ARG A 1 351 ? -8.358 -13.534 31.416 1.00 90.81 351 ARG A N 1
ATOM 2767 C CA . ARG A 1 351 ? -8.763 -13.048 30.097 1.00 90.81 351 ARG A CA 1
ATOM 2768 C C . ARG A 1 351 ? -8.463 -11.571 29.959 1.00 90.81 351 ARG A C 1
ATOM 2770 O O . ARG A 1 351 ? -9.102 -10.737 30.602 1.00 90.81 351 ARG A O 1
ATOM 2777 N N . PHE A 1 352 ? -7.529 -11.261 29.072 1.00 89.75 352 PHE A N 1
ATOM 2778 C CA . PHE A 1 352 ? -7.191 -9.896 28.705 1.00 89.75 352 PHE A CA 1
ATOM 2779 C C . PHE A 1 352 ? -7.562 -9.606 27.255 1.00 89.75 352 PHE A C 1
ATOM 2781 O O . PHE A 1 352 ? -7.683 -10.488 26.411 1.00 89.75 352 PHE A O 1
ATOM 2788 N N . THR A 1 353 ? -7.757 -8.325 26.985 1.00 87.25 353 THR A N 1
ATOM 2789 C CA . THR A 1 353 ? -7.886 -7.750 25.652 1.00 87.25 353 THR A CA 1
ATOM 2790 C C . THR A 1 353 ? -6.957 -6.546 25.586 1.00 87.25 353 THR A C 1
ATOM 2792 O O . THR A 1 353 ? -6.547 -6.023 26.625 1.00 87.25 353 THR A O 1
ATOM 2795 N N . LEU A 1 354 ? -6.689 -6.035 24.384 1.00 86.06 354 LEU A N 1
ATOM 2796 C CA . LEU A 1 354 ? -5.914 -4.798 24.226 1.00 86.06 354 LEU A CA 1
ATOM 2797 C C . LEU A 1 354 ? -6.498 -3.622 25.030 1.00 86.06 354 LEU A C 1
ATOM 2799 O O . LEU A 1 354 ? -5.754 -2.754 25.468 1.00 86.06 354 LEU A O 1
ATOM 2803 N N . ALA A 1 355 ? -7.817 -3.601 25.243 1.00 81.56 355 ALA A N 1
ATOM 2804 C CA . ALA A 1 355 ? -8.501 -2.534 25.968 1.00 81.56 355 ALA A CA 1
ATOM 2805 C C . ALA A 1 355 ? -8.585 -2.759 27.489 1.00 81.56 355 ALA A C 1
ATOM 2807 O O . ALA A 1 355 ? -8.910 -1.823 28.211 1.00 81.56 355 ALA A O 1
ATOM 2808 N N . THR A 1 356 ? -8.346 -3.980 27.980 1.00 83.56 356 THR A N 1
ATOM 2809 C CA . THR A 1 356 ? -8.512 -4.334 29.405 1.00 83.56 356 THR A CA 1
ATOM 2810 C C . THR A 1 356 ? -7.195 -4.612 30.119 1.00 83.56 356 THR A C 1
ATOM 2812 O O . THR A 1 356 ? -7.206 -4.932 31.307 1.00 83.56 356 THR A O 1
ATOM 2815 N N . LEU A 1 357 ? -6.063 -4.502 29.417 1.00 85.44 357 LEU A N 1
ATOM 2816 C CA . LEU A 1 357 ? -4.751 -4.554 30.049 1.00 85.44 357 LEU A CA 1
ATOM 2817 C C . LEU A 1 357 ? -4.620 -3.429 31.091 1.00 85.44 357 LEU A C 1
ATOM 2819 O O . LEU A 1 357 ? -4.968 -2.285 30.781 1.00 85.44 357 LEU A O 1
ATOM 2823 N N . PRO A 1 358 ? -4.121 -3.723 32.307 1.00 85.25 358 PRO A N 1
ATOM 2824 C CA . PRO A 1 358 ? -3.913 -2.703 33.324 1.00 85.25 358 PRO A CA 1
ATOM 2825 C C . PRO A 1 358 ? -2.952 -1.611 32.824 1.00 85.25 358 PRO A C 1
ATOM 2827 O O . PRO A 1 358 ? -1.828 -1.934 32.430 1.00 85.25 358 PRO A O 1
ATOM 2830 N N . PRO A 1 359 ? -3.359 -0.330 32.828 1.00 84.50 359 PRO A N 1
ATOM 2831 C CA . PRO A 1 359 ? -2.441 0.763 32.544 1.00 84.50 359 PRO A CA 1
ATOM 2832 C C . PRO A 1 359 ? -1.475 0.970 33.721 1.00 84.50 359 PRO A C 1
ATOM 2834 O O . PRO A 1 359 ? -1.778 0.596 34.854 1.00 84.50 359 PRO A O 1
ATOM 2837 N N . GLU A 1 360 ? -0.337 1.618 33.458 1.00 88.62 360 GLU A N 1
ATOM 2838 C CA . GLU A 1 360 ? 0.629 2.046 34.485 1.00 88.62 360 GLU A CA 1
ATOM 2839 C C . GLU A 1 360 ? 1.200 0.911 35.362 1.00 88.62 360 GLU A C 1
ATOM 2841 O O . GLU A 1 360 ? 1.472 1.117 36.546 1.00 88.62 360 GLU A O 1
ATOM 2846 N N . ASP A 1 361 ? 1.400 -0.291 34.805 1.00 90.75 361 ASP A N 1
ATOM 2847 C CA . ASP A 1 361 ? 1.973 -1.415 35.555 1.00 90.75 361 ASP A CA 1
ATOM 2848 C C . ASP A 1 361 ? 3.427 -1.128 36.008 1.00 90.75 361 ASP A C 1
ATOM 2850 O O . ASP A 1 361 ? 4.341 -1.034 35.174 1.00 90.75 361 ASP A O 1
ATOM 2854 N N . PRO A 1 362 ? 3.700 -1.036 37.328 1.00 93.50 362 PRO A N 1
ATOM 2855 C CA . PRO A 1 362 ? 5.024 -0.668 37.819 1.00 93.50 362 PRO A CA 1
ATOM 2856 C C . PRO A 1 362 ? 6.106 -1.710 37.524 1.00 93.50 362 PRO A C 1
ATOM 2858 O O . PRO A 1 362 ? 7.287 -1.360 37.503 1.00 93.50 362 PRO A O 1
ATOM 2861 N N . GLU A 1 363 ? 5.747 -2.990 37.365 1.00 93.12 363 GLU A N 1
ATOM 2862 C CA . GLU A 1 363 ? 6.716 -4.039 37.021 1.00 93.12 363 GLU A CA 1
ATOM 2863 C C . GLU A 1 363 ? 7.192 -3.883 35.577 1.00 93.12 363 GLU A C 1
ATOM 2865 O O . GLU A 1 363 ? 8.398 -3.884 35.327 1.00 93.12 363 GLU A O 1
ATOM 2870 N N . THR A 1 364 ? 6.261 -3.645 34.652 1.00 92.12 364 THR A N 1
ATOM 2871 C CA . THR A 1 364 ? 6.553 -3.337 33.250 1.00 92.12 364 THR A CA 1
ATOM 2872 C C . THR A 1 364 ? 7.489 -2.135 33.141 1.00 92.12 364 THR A C 1
ATOM 2874 O O . THR A 1 364 ? 8.510 -2.207 32.456 1.00 92.12 364 THR A O 1
ATOM 2877 N N . TYR A 1 365 ? 7.232 -1.056 33.886 1.00 93.69 365 TYR A N 1
ATOM 2878 C CA . TYR A 1 365 ? 8.137 0.100 33.919 1.00 93.69 365 TYR A CA 1
ATOM 2879 C C . TYR A 1 365 ? 9.512 -0.229 34.498 1.00 93.69 365 TYR A C 1
ATOM 2881 O O . TYR A 1 365 ? 10.529 0.198 33.953 1.00 93.69 365 TYR A O 1
ATOM 2889 N N . ARG A 1 366 ? 9.578 -1.028 35.569 1.00 95.62 366 ARG A N 1
ATOM 2890 C CA . ARG A 1 366 ? 10.860 -1.459 36.145 1.00 95.62 366 ARG A CA 1
ATOM 2891 C C . ARG A 1 366 ? 11.665 -2.334 35.189 1.00 95.62 366 ARG A C 1
ATOM 2893 O O . ARG A 1 366 ? 12.886 -2.197 35.157 1.00 95.62 366 ARG A O 1
ATOM 2900 N N . MET A 1 367 ? 11.014 -3.198 34.413 1.00 95.44 367 MET A N 1
ATOM 2901 C CA . MET A 1 367 ? 11.654 -3.982 33.356 1.00 95.44 367 MET A CA 1
ATOM 2902 C C . MET A 1 367 ? 12.220 -3.072 32.259 1.00 95.44 367 MET A C 1
ATOM 2904 O O . MET A 1 367 ? 13.389 -3.220 31.910 1.00 95.44 367 MET A O 1
ATOM 2908 N N . LEU A 1 368 ? 11.434 -2.107 31.765 1.00 94.12 368 LEU A N 1
ATOM 2909 C CA . LEU A 1 368 ? 11.871 -1.166 30.725 1.00 94.12 368 LEU A CA 1
ATOM 2910 C C . LEU A 1 368 ? 13.058 -0.303 31.169 1.00 94.12 368 LEU A C 1
ATOM 2912 O O . LEU A 1 368 ? 13.965 -0.088 30.381 1.00 94.12 368 LEU A O 1
ATOM 2916 N N . CYS A 1 369 ? 13.103 0.139 32.430 1.00 93.50 369 CYS A N 1
ATOM 2917 C CA . CYS A 1 369 ? 14.235 0.913 32.956 1.00 93.50 369 CYS A CA 1
ATOM 2918 C C . CYS A 1 369 ? 15.544 0.112 33.096 1.00 93.50 369 CYS A C 1
ATOM 2920 O O . CYS A 1 369 ? 16.590 0.709 33.350 1.00 93.50 369 CYS A O 1
ATOM 2922 N N . ARG A 1 370 ? 15.496 -1.226 33.029 1.00 90.75 370 ARG A N 1
ATOM 2923 C CA . ARG A 1 370 ? 16.688 -2.093 33.085 1.00 90.75 370 ARG A CA 1
ATOM 2924 C C . ARG A 1 370 ? 17.258 -2.418 31.703 1.00 90.75 370 ARG A C 1
ATOM 2926 O O . ARG A 1 370 ? 18.413 -2.840 31.647 1.00 90.75 370 ARG A O 1
ATOM 2933 N N . ALA A 1 371 ? 16.437 -2.314 30.657 1.00 70.31 371 ALA A N 1
ATOM 2934 C CA . ALA A 1 371 ? 16.823 -2.520 29.262 1.00 70.31 371 ALA A CA 1
ATOM 2935 C C . ALA A 1 371 ? 17.586 -1.300 28.734 1.00 70.31 371 ALA A C 1
ATOM 2937 O O . ALA A 1 371 ? 18.513 -1.518 27.921 1.00 70.31 371 ALA A O 1
#

Secondary structure (DSSP, 8-state):
-HHHHT--GGG-GGGS-S-S--S---HHHHHHHTTT-HHHHHHHHHHHHH----GGG----PPP--BTTB-HHHHHHHHHHHHHHHH-TT---HHHHHHHHHHHHHHHHHT-HHHHHHHHHHHHHHHHTT--EEE-GGGGG-HHHHHTTS-SS-GGG----GGGTS-TTT-PPP-EEEEEETTTHHHHHHHHHHHH-TTTEEEEEEEEE--HHHHHHHHHHHTT--HHHHHHHHHT--TT--TT-S-HHHHHHTT--TT-HHHHHHHHHHHHTTT-EEEEEEEEEEEEE-SS-GGGTS--EE-SSTT-EEES--HHHHHHTT--EEEEEEEHHHHHHHHHHHHHHHHH-----TTTSPTT-HHHHHHHTT-

pLDDT: mean 89.44, std 7.57, range [52.62, 97.38]

Sequence (371 aa):
TAIRLGVPVDKLGRRALPNNEGRLRSEAEMLRLFAGFEGAVHRAAEVARRAAFSLDELQYEYPSENADGETASQRLARLAQAGLHWRYPEGPPEKARAQMAHELTLIAKLRYEPYFLTVHDIVAFARSRGILCQGRGSAANSVVCYALGVTSVSPEIGTMVFERFISEARNEPPDIDVDFEHERREEVIQHIYEKYGRHRAGLCATVIHYRGKRAVREVGRAMGLSEDTLAAMSSQIWGWGAPGAVTDTRLAEIGLDPKDRRLRQTMALIDEIQGFPRHLSQHVGGFIITEGRLDELCPVENATMEDRTIIPWDKDDIDTLKILKIDILALGMLSCIREAFDLLDQHHHQRFTLATLPPEDPETYRMLCRA